Protein AF-A0A523L7U8-F1 (afdb_monomer_lite)

Structure (mmCIF, N/CA/C/O backbone):
data_AF-A0A523L7U8-F1
#
_entry.id   AF-A0A523L7U8-F1
#
loop_
_atom_site.group_PDB
_atom_site.id
_atom_site.type_symbol
_atom_site.label_atom_id
_atom_site.label_alt_id
_atom_site.label_comp_id
_atom_site.label_asym_id
_atom_site.label_entity_id
_atom_site.label_seq_id
_atom_site.pdbx_PDB_ins_code
_atom_site.Cartn_x
_atom_site.Cartn_y
_atom_site.Cartn_z
_atom_site.occupancy
_atom_site.B_iso_or_equiv
_atom_site.auth_seq_id
_atom_site.auth_comp_id
_atom_site.auth_asym_id
_atom_site.auth_atom_id
_atom_site.pdbx_PDB_model_num
ATOM 1 N N . ALA A 1 1 ? -8.502 12.205 -24.047 1.00 60.09 1 ALA A N 1
ATOM 2 C CA . ALA A 1 1 ? -8.102 13.246 -23.077 1.00 60.09 1 ALA A CA 1
ATOM 3 C C . ALA A 1 1 ? -7.345 12.674 -21.867 1.00 60.09 1 ALA A C 1
ATOM 5 O O . ALA A 1 1 ? -6.202 13.061 -21.670 1.00 60.09 1 ALA A O 1
ATOM 6 N N . ALA A 1 2 ? -7.900 11.708 -21.117 1.00 74.12 2 ALA A N 1
ATOM 7 C CA . ALA A 1 2 ? -7.335 11.239 -19.837 1.00 74.12 2 ALA A CA 1
ATOM 8 C C . ALA A 1 2 ? -5.854 10.788 -19.866 1.00 74.12 2 ALA A C 1
ATOM 10 O O . ALA A 1 2 ? -5.102 11.072 -18.940 1.00 74.12 2 ALA A O 1
ATOM 11 N N . CYS A 1 3 ? -5.390 10.135 -20.939 1.00 79.44 3 CYS A N 1
ATOM 12 C CA . CYS A 1 3 ? -4.009 9.634 -21.013 1.00 79.44 3 CYS A CA 1
ATOM 13 C C . CYS A 1 3 ? -2.924 10.723 -21.084 1.00 79.44 3 CYS A C 1
ATOM 15 O O . CYS A 1 3 ? -1.757 10.401 -20.895 1.00 79.44 3 CYS A O 1
ATOM 17 N N . PHE A 1 4 ? -3.291 11.975 -21.363 1.00 82.31 4 PHE A N 1
ATOM 18 C CA . PHE A 1 4 ? -2.389 13.131 -21.334 1.00 82.31 4 PHE A CA 1
ATOM 19 C C . PHE A 1 4 ? -2.926 14.219 -20.393 1.00 82.31 4 PHE A C 1
ATOM 21 O O . PHE A 1 4 ? -2.684 15.403 -20.605 1.00 82.31 4 PHE A O 1
ATOM 28 N N . SER A 1 5 ? -3.701 13.827 -19.378 1.00 81.81 5 SER A N 1
ATOM 29 C CA . SER A 1 5 ? -4.265 14.775 -18.420 1.00 81.81 5 SER A CA 1
ATOM 30 C C . SER A 1 5 ? -3.174 15.455 -17.590 1.00 81.81 5 SER A C 1
ATOM 32 O O . SER A 1 5 ? -2.262 14.807 -17.065 1.00 81.81 5 SER A O 1
ATOM 34 N N . TRP A 1 6 ? -3.325 16.769 -17.432 1.00 82.62 6 TRP A N 1
ATOM 35 C CA . TRP A 1 6 ? -2.504 17.618 -16.567 1.00 82.62 6 TRP A CA 1
ATOM 36 C C . TRP A 1 6 ? -3.185 17.978 -15.252 1.00 82.62 6 TRP A C 1
ATOM 38 O O . TRP A 1 6 ? -2.592 18.684 -14.442 1.00 82.62 6 TRP A O 1
ATOM 48 N N . GLN A 1 7 ? -4.415 17.514 -15.031 1.00 85.25 7 GLN A N 1
ATOM 49 C CA . GLN A 1 7 ? -5.174 17.855 -13.836 1.00 85.25 7 GLN A CA 1
ATOM 50 C C . GLN A 1 7 ? -4.442 17.346 -12.599 1.00 85.25 7 GLN A C 1
ATOM 52 O O . GLN A 1 7 ? -4.305 16.139 -12.409 1.00 85.25 7 GLN A O 1
ATOM 57 N N . LEU A 1 8 ? -3.934 18.249 -11.765 1.00 84.06 8 LEU A N 1
ATOM 58 C CA . LEU A 1 8 ? -3.006 17.883 -10.693 1.00 84.06 8 LEU A CA 1
ATOM 59 C C . LEU A 1 8 ? -3.657 16.951 -9.655 1.00 84.06 8 LEU A C 1
ATOM 61 O O . LEU A 1 8 ? -2.989 16.086 -9.095 1.00 84.06 8 LEU A O 1
ATOM 65 N N . TYR A 1 9 ? -4.961 17.107 -9.424 1.00 83.75 9 TYR A N 1
ATOM 66 C CA . TYR A 1 9 ? -5.739 16.322 -8.461 1.00 83.75 9 TYR A CA 1
ATOM 67 C C . TYR A 1 9 ? -6.014 14.879 -8.912 1.00 83.75 9 TYR A C 1
ATOM 69 O O . TYR A 1 9 ? -6.311 14.030 -8.076 1.00 83.75 9 TYR A O 1
ATOM 77 N N . GLU A 1 10 ? -5.862 14.554 -10.199 1.00 84.94 10 GLU A N 1
ATOM 78 C CA . GLU A 1 10 ? -5.942 13.165 -10.662 1.00 84.94 10 GLU A CA 1
ATOM 79 C C . GLU A 1 10 ? -4.646 12.399 -10.334 1.00 84.94 10 GLU A C 1
ATOM 81 O O . GLU A 1 10 ? -3.536 12.918 -10.476 1.00 84.94 10 GLU A O 1
ATOM 86 N N . ALA A 1 11 ? -4.731 11.122 -9.960 1.00 83.75 11 ALA A N 1
ATOM 87 C CA . ALA A 1 11 ? -3.524 10.339 -9.671 1.00 83.75 11 ALA A CA 1
ATOM 88 C C . ALA A 1 11 ? -2.744 9.917 -10.932 1.00 83.75 11 ALA A C 1
ATOM 90 O O . ALA A 1 11 ? -1.517 9.821 -10.891 1.00 83.75 11 ALA A O 1
ATOM 91 N N . MET A 1 12 ? -3.420 9.681 -12.061 1.00 86.31 12 MET A N 1
ATOM 92 C CA . MET A 1 12 ? -2.790 9.308 -13.334 1.00 86.31 12 MET A CA 1
ATOM 93 C C . MET A 1 12 ? -2.284 10.557 -14.072 1.00 86.31 12 MET A C 1
ATOM 95 O O . MET A 1 12 ? -3.044 11.498 -14.256 1.00 86.31 12 MET A O 1
ATOM 99 N N . CYS A 1 13 ? -1.054 10.636 -14.588 1.00 92.31 13 CYS A N 1
ATOM 100 C CA . CYS A 1 13 ? 0.158 9.854 -14.338 1.00 92.31 13 CYS A CA 1
ATOM 101 C C . CYS A 1 13 ? 1.222 10.822 -13.798 1.00 92.31 13 CYS A C 1
ATOM 103 O O . CYS A 1 13 ? 1.512 11.815 -14.468 1.00 92.31 13 CYS A O 1
ATOM 105 N N . PRO A 1 14 ? 1.790 10.587 -12.607 1.00 91.94 14 PRO A N 1
ATOM 106 C CA . PRO A 1 14 ? 2.481 11.650 -11.887 1.00 91.94 14 PRO A CA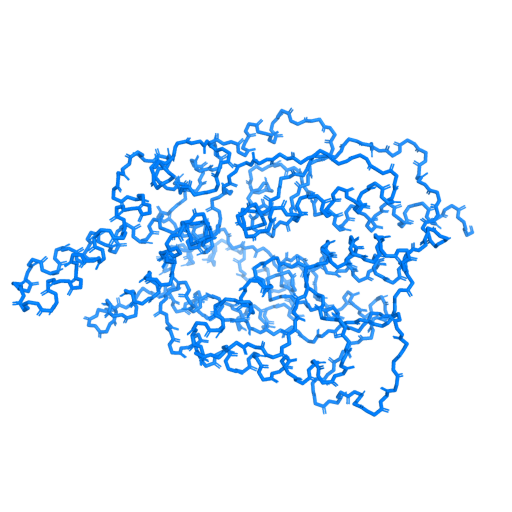 1
ATOM 107 C C . PRO A 1 14 ? 3.840 12.001 -12.510 1.00 91.94 14 PRO A C 1
ATOM 109 O O . PRO A 1 14 ? 4.163 13.179 -12.621 1.00 91.94 14 PRO A O 1
ATOM 112 N N . SER A 1 15 ? 4.587 11.020 -13.031 1.00 94.00 15 SER A N 1
ATOM 113 C CA . SER A 1 15 ? 5.862 11.282 -13.714 1.00 94.00 15 SER A CA 1
ATOM 114 C C . SER A 1 15 ? 5.698 12.096 -14.998 1.00 94.00 15 SER A C 1
ATOM 116 O O . SER A 1 15 ? 6.503 12.986 -15.264 1.00 94.00 15 SER A O 1
ATOM 118 N N . TYR A 1 16 ? 4.616 11.878 -15.752 1.00 94.50 16 TYR A N 1
ATOM 119 C CA . TYR A 1 16 ? 4.272 12.747 -16.879 1.00 94.50 16 TYR A CA 1
ATOM 120 C C . TYR A 1 16 ? 3.975 14.178 -16.421 1.00 94.50 16 TYR A C 1
ATOM 122 O O . TYR A 1 16 ? 4.482 15.122 -17.015 1.00 94.50 16 TYR A O 1
ATOM 130 N N . LYS A 1 17 ? 3.196 14.356 -15.344 1.00 93.06 17 LYS A N 1
ATOM 131 C CA . LYS A 1 17 ? 2.798 15.687 -14.849 1.00 93.06 17 LYS A CA 1
ATOM 132 C C . LYS A 1 17 ? 3.982 16.557 -14.450 1.00 93.06 17 LYS A C 1
ATOM 134 O O . LYS A 1 17 ? 3.930 17.753 -14.735 1.00 93.06 17 LYS A O 1
ATOM 139 N N . VAL A 1 18 ? 5.007 15.948 -13.854 1.00 94.50 18 VAL A N 1
ATOM 140 C CA . VAL A 1 18 ? 6.269 16.610 -13.500 1.00 94.50 18 VAL A CA 1
ATOM 141 C C . VAL A 1 18 ? 7.096 16.933 -14.744 1.00 94.50 18 VAL A C 1
ATOM 143 O O . VAL A 1 18 ? 7.450 18.082 -14.962 1.00 94.50 18 VAL A O 1
ATOM 146 N N . THR A 1 19 ? 7.380 15.936 -15.582 1.00 94.12 19 THR A N 1
ATOM 147 C CA . THR A 1 19 ? 8.390 16.067 -16.657 1.00 94.12 19 THR A CA 1
ATOM 148 C C . THR A 1 19 ? 7.876 16.697 -17.943 1.00 94.12 19 THR A C 1
ATOM 150 O O . THR A 1 19 ? 8.653 17.144 -18.777 1.00 94.12 19 THR A O 1
ATOM 153 N N . LYS A 1 20 ? 6.562 16.657 -18.150 1.00 92.94 20 LYS A N 1
ATOM 154 C CA . LYS A 1 20 ? 5.883 16.929 -19.417 1.00 92.94 20 LYS A CA 1
ATOM 155 C C . LYS A 1 20 ? 6.265 16.012 -20.593 1.00 92.94 20 LYS A C 1
ATOM 157 O O . LYS A 1 20 ? 5.750 16.189 -21.699 1.00 92.94 20 LYS A O 1
ATOM 162 N N . ASP A 1 21 ? 7.077 14.984 -20.355 1.00 94.62 21 ASP A N 1
ATOM 163 C CA . ASP A 1 21 ? 7.549 14.054 -21.378 1.00 94.62 21 ASP A CA 1
ATOM 164 C C . ASP A 1 21 ? 6.463 13.029 -21.740 1.00 94.62 21 ASP A C 1
ATOM 166 O O . ASP A 1 21 ? 6.081 12.166 -20.942 1.00 94.62 21 ASP A O 1
ATOM 170 N N . LYS A 1 22 ? 5.974 13.087 -22.984 1.00 94.00 22 LYS A N 1
ATOM 171 C CA . LYS A 1 22 ? 4.924 12.189 -23.488 1.00 94.00 22 LYS A CA 1
ATOM 172 C C . LYS A 1 22 ? 5.308 10.712 -23.390 1.00 94.00 22 LYS A C 1
ATOM 174 O O . LYS A 1 22 ? 4.396 9.894 -23.243 1.00 94.00 22 LYS A O 1
ATOM 179 N N . THR A 1 23 ? 6.593 10.358 -23.413 1.00 95.12 23 THR A N 1
ATOM 180 C CA . THR A 1 23 ? 7.051 8.969 -23.242 1.00 95.12 23 THR A CA 1
ATOM 181 C C . THR A 1 23 ? 6.750 8.431 -21.840 1.00 95.12 23 THR A C 1
ATOM 183 O O . THR A 1 23 ? 6.554 7.227 -21.678 1.00 95.12 23 THR A O 1
ATOM 186 N N . LEU A 1 24 ? 6.613 9.304 -20.834 1.00 95.06 24 LEU A N 1
ATOM 187 C CA . LEU A 1 24 ? 6.272 8.945 -19.451 1.00 95.06 24 LEU A CA 1
ATOM 188 C C . LEU A 1 24 ? 4.760 8.921 -19.183 1.00 95.06 24 LEU A C 1
ATOM 190 O O . LEU A 1 24 ? 4.321 8.543 -18.094 1.00 95.06 24 LEU A O 1
ATOM 194 N N . SER A 1 25 ? 3.945 9.296 -20.171 1.00 93.88 25 SER A N 1
ATOM 195 C CA . SER A 1 25 ? 2.488 9.192 -20.088 1.00 93.88 25 SER A CA 1
ATOM 196 C C . SER A 1 25 ? 2.008 7.737 -20.245 1.00 93.88 25 SER A C 1
ATOM 198 O O . SER A 1 25 ? 2.689 6.916 -20.866 1.00 93.88 25 SER A O 1
ATOM 200 N N . PRO A 1 26 ? 0.797 7.390 -19.766 1.00 91.38 26 PRO A N 1
ATOM 201 C CA . PRO A 1 26 ? 0.206 6.071 -19.984 1.00 91.38 26 PRO A CA 1
ATOM 202 C C . PRO A 1 26 ? 0.092 5.705 -21.467 1.00 91.38 26 PRO A C 1
ATOM 204 O O . PRO A 1 26 ? 0.395 4.576 -21.841 1.00 91.38 26 PRO A O 1
ATOM 207 N N . LYS A 1 27 ? -0.301 6.658 -22.328 1.00 92.69 27 LYS A N 1
ATOM 208 C CA . LYS A 1 27 ? -0.414 6.408 -23.774 1.00 92.69 27 LYS A CA 1
ATOM 209 C C . LYS A 1 27 ? 0.956 6.257 -24.434 1.00 92.69 27 LYS A C 1
ATOM 211 O O . LYS A 1 27 ? 1.089 5.400 -25.299 1.00 92.69 27 LYS A O 1
ATOM 216 N N . GLY A 1 28 ? 1.954 7.036 -24.016 1.00 94.81 28 GLY A N 1
ATOM 217 C CA . GLY A 1 28 ? 3.336 6.882 -24.480 1.00 94.81 28 GLY A CA 1
ATOM 218 C C . GLY A 1 28 ? 3.885 5.497 -24.154 1.00 94.81 28 GLY A C 1
ATOM 219 O O . GLY A 1 28 ? 4.328 4.789 -25.052 1.00 94.81 28 GLY A O 1
ATOM 220 N N . ARG A 1 29 ? 3.742 5.055 -22.898 1.00 96.12 29 ARG A N 1
ATOM 221 C CA . ARG A 1 29 ? 4.136 3.705 -22.461 1.00 96.12 29 ARG A CA 1
ATOM 222 C C . ARG A 1 29 ? 3.440 2.606 -23.254 1.00 96.12 29 ARG A C 1
ATOM 224 O O . ARG A 1 29 ? 4.108 1.716 -23.764 1.00 96.12 29 ARG A O 1
ATOM 231 N N . ALA A 1 30 ? 2.116 2.692 -23.397 1.00 95.31 30 ALA A N 1
ATOM 232 C CA . ALA A 1 30 ? 1.356 1.725 -24.187 1.00 95.31 30 ALA A CA 1
ATOM 233 C C . ALA A 1 30 ? 1.811 1.688 -25.654 1.00 95.31 30 ALA A C 1
ATOM 235 O O . ALA A 1 30 ? 1.887 0.615 -26.243 1.00 95.31 30 ALA A O 1
ATOM 236 N N . ALA A 1 31 ? 2.108 2.848 -26.250 1.00 95.62 31 ALA A N 1
ATOM 237 C CA . ALA A 1 31 ? 2.557 2.931 -27.634 1.00 95.62 31 ALA A CA 1
ATOM 238 C C . ALA A 1 31 ? 3.935 2.290 -27.833 1.00 95.62 31 ALA A C 1
ATOM 240 O O . ALA A 1 31 ? 4.074 1.484 -28.746 1.00 95.62 31 ALA A O 1
ATOM 241 N N . MET A 1 32 ? 4.906 2.586 -26.961 1.00 97.25 32 MET A N 1
ATOM 242 C CA . MET A 1 32 ? 6.244 1.989 -27.041 1.00 97.25 32 MET A CA 1
ATOM 243 C C . MET A 1 32 ? 6.197 0.472 -26.833 1.00 97.25 32 MET A C 1
ATOM 245 O O . MET A 1 32 ? 6.808 -0.268 -27.590 1.00 97.25 32 MET A O 1
ATOM 249 N N . LEU A 1 33 ? 5.416 -0.009 -25.859 1.00 97.06 33 LEU A N 1
ATOM 250 C CA . LEU A 1 33 ? 5.264 -1.447 -25.612 1.00 97.06 33 LEU A CA 1
ATOM 251 C C . LEU A 1 33 ? 4.587 -2.173 -26.779 1.00 97.06 33 LEU A C 1
ATOM 253 O O . LEU A 1 33 ? 4.996 -3.274 -27.130 1.00 97.06 33 LEU A O 1
ATOM 257 N N . ARG A 1 34 ? 3.574 -1.560 -27.403 1.00 96.00 34 ARG A N 1
ATOM 258 C CA . ARG A 1 34 ? 2.944 -2.115 -28.609 1.00 96.00 34 ARG A CA 1
ATOM 259 C C . ARG A 1 34 ? 3.934 -2.186 -29.769 1.00 96.00 34 ARG A C 1
ATOM 261 O O . ARG A 1 34 ? 3.957 -3.190 -30.469 1.00 96.00 34 ARG A O 1
ATOM 268 N N . GLU A 1 35 ? 4.723 -1.133 -29.967 1.00 96.62 35 GLU A N 1
ATOM 269 C CA . GLU A 1 35 ? 5.734 -1.109 -31.023 1.00 96.62 35 GLU A CA 1
ATOM 270 C C . GLU A 1 35 ? 6.812 -2.165 -30.792 1.00 96.62 35 GLU A C 1
ATOM 272 O O . GLU A 1 35 ? 7.170 -2.893 -31.709 1.00 96.62 35 GLU A O 1
ATOM 277 N N . TRP A 1 36 ? 7.246 -2.334 -29.547 1.00 96.69 36 TRP A N 1
ATOM 278 C CA . TRP A 1 36 ? 8.183 -3.384 -29.171 1.00 96.69 36 TRP A CA 1
ATOM 279 C C . TRP A 1 36 ? 7.644 -4.781 -29.482 1.00 96.69 36 TRP A C 1
ATOM 281 O O . TRP A 1 36 ? 8.331 -5.562 -30.132 1.00 96.69 36 TRP A O 1
ATOM 291 N N . VAL A 1 37 ? 6.386 -5.076 -29.136 1.00 95.62 37 VAL A N 1
ATOM 292 C CA . VAL A 1 37 ? 5.752 -6.357 -29.501 1.00 95.62 37 VAL A CA 1
ATOM 293 C C . VAL A 1 37 ? 5.677 -6.535 -31.024 1.00 95.62 37 VAL A C 1
ATOM 295 O O . VAL A 1 37 ? 5.950 -7.628 -31.515 1.00 95.62 37 VAL A O 1
ATOM 298 N N . ARG A 1 38 ? 5.367 -5.475 -31.785 1.00 96.38 38 ARG A N 1
ATOM 299 C CA . ARG A 1 38 ? 5.348 -5.508 -33.259 1.00 96.38 38 ARG A CA 1
ATOM 300 C C . ARG A 1 38 ? 6.734 -5.799 -33.848 1.00 96.38 38 ARG A C 1
ATOM 302 O O . ARG A 1 38 ? 6.849 -6.567 -34.801 1.00 96.38 38 ARG A O 1
ATOM 309 N N . MET A 1 39 ? 7.784 -5.185 -33.308 1.00 95.44 39 MET A N 1
ATOM 310 C CA . MET A 1 39 ? 9.163 -5.412 -33.751 1.00 95.44 39 MET A CA 1
ATOM 311 C C . MET A 1 39 ? 9.619 -6.839 -33.442 1.00 95.44 39 MET A C 1
ATOM 313 O O . MET A 1 39 ? 10.193 -7.485 -34.312 1.00 95.44 39 MET A O 1
ATOM 317 N N . LEU A 1 40 ? 9.279 -7.358 -32.256 1.00 92.81 40 LEU A N 1
ATOM 318 C CA . LEU A 1 40 ? 9.528 -8.757 -31.902 1.00 92.81 40 LEU A CA 1
ATOM 319 C C . LEU A 1 40 ? 8.797 -9.729 -32.840 1.00 92.81 40 LEU A C 1
ATOM 321 O O . LEU A 1 40 ? 9.370 -10.740 -33.225 1.00 92.81 40 LEU A O 1
ATOM 325 N N . SER A 1 41 ? 7.554 -9.430 -33.240 1.00 92.88 41 SER A N 1
ATOM 326 C CA . SER A 1 41 ? 6.782 -10.312 -34.130 1.00 92.88 41 SER A CA 1
ATOM 327 C C . SER A 1 41 ? 7.197 -10.241 -35.600 1.00 92.88 41 SER A C 1
ATOM 329 O O . SER A 1 41 ? 6.788 -11.091 -36.380 1.00 92.88 41 SER A O 1
ATOM 331 N N . THR A 1 42 ? 7.923 -9.196 -36.002 1.00 93.06 42 THR A N 1
ATOM 332 C CA . THR A 1 42 ? 8.379 -8.996 -37.390 1.00 93.06 42 THR A CA 1
ATOM 333 C C . THR A 1 42 ? 9.867 -9.286 -37.570 1.00 93.06 42 THR A C 1
ATOM 335 O O . THR A 1 42 ? 10.400 -8.977 -38.630 1.00 93.06 42 THR A O 1
ATOM 338 N N . GLU A 1 43 ? 10.525 -9.849 -36.547 1.00 85.50 43 GLU A N 1
ATOM 339 C CA . GLU A 1 43 ? 11.970 -10.131 -36.536 1.00 85.50 43 GLU A CA 1
ATOM 340 C C . GLU A 1 43 ? 12.797 -8.915 -36.987 1.00 85.50 43 GLU A C 1
ATOM 342 O O . GLU A 1 43 ? 13.738 -9.016 -37.773 1.00 85.50 43 GLU A O 1
ATOM 347 N N . ALA A 1 44 ? 12.404 -7.730 -36.504 1.00 87.00 44 ALA A N 1
ATOM 348 C CA . ALA A 1 44 ? 13.093 -6.487 -36.821 1.00 87.00 44 ALA A CA 1
ATOM 349 C C . ALA A 1 44 ? 14.561 -6.524 -36.359 1.00 87.00 44 ALA A C 1
ATOM 351 O O . ALA A 1 44 ? 14.950 -7.332 -35.514 1.00 87.00 44 ALA A O 1
ATOM 352 N N . ASP A 1 45 ? 15.368 -5.599 -36.882 1.00 92.75 45 ASP A N 1
ATOM 353 C CA . ASP A 1 45 ? 16.785 -5.495 -36.539 1.00 92.75 45 ASP A CA 1
ATOM 354 C C . ASP A 1 45 ? 17.034 -5.498 -35.014 1.00 92.75 45 ASP A C 1
ATOM 356 O O . ASP A 1 45 ? 16.436 -4.727 -34.252 1.00 92.75 45 ASP A O 1
ATOM 360 N N . SER A 1 46 ? 17.952 -6.365 -34.571 1.00 90.81 46 SER A N 1
ATOM 361 C CA . SER A 1 46 ? 18.246 -6.583 -33.148 1.00 90.81 46 SER A CA 1
ATOM 362 C C . SER A 1 46 ? 18.751 -5.317 -32.450 1.00 90.81 46 SER A C 1
ATOM 364 O O . SER A 1 46 ? 18.436 -5.096 -31.278 1.00 90.81 46 SER A O 1
ATOM 366 N N . ALA A 1 47 ? 19.518 -4.466 -33.143 1.00 93.19 47 ALA A N 1
ATOM 367 C CA . ALA A 1 47 ? 20.022 -3.226 -32.560 1.00 93.19 47 ALA A CA 1
ATOM 368 C C . ALA A 1 47 ? 18.892 -2.201 -32.374 1.00 93.19 47 ALA A C 1
ATOM 370 O O . ALA A 1 47 ? 18.818 -1.544 -31.329 1.00 93.19 47 ALA A O 1
ATOM 371 N N . ALA A 1 48 ? 17.961 -2.120 -33.328 1.00 94.44 48 ALA A N 1
ATOM 372 C CA . ALA A 1 48 ? 16.759 -1.302 -33.202 1.00 94.44 48 ALA A CA 1
ATOM 373 C C . ALA A 1 48 ? 15.870 -1.754 -32.026 1.00 94.44 48 ALA A C 1
ATOM 375 O O . ALA A 1 48 ? 15.415 -0.912 -31.245 1.00 94.44 48 ALA A O 1
ATOM 376 N N . ILE A 1 49 ? 15.678 -3.068 -31.839 1.00 94.62 49 ILE A N 1
ATOM 377 C CA . ILE A 1 49 ? 14.944 -3.620 -30.684 1.00 94.62 49 ILE A CA 1
ATOM 378 C C . ILE A 1 49 ? 15.647 -3.242 -29.376 1.00 94.62 49 ILE A C 1
ATOM 380 O O . ILE A 1 49 ? 15.009 -2.713 -28.465 1.00 94.62 49 ILE A O 1
ATOM 384 N N . ALA A 1 50 ? 16.962 -3.456 -29.284 1.00 94.00 50 ALA A N 1
ATOM 385 C CA . ALA A 1 50 ? 17.729 -3.165 -28.075 1.00 94.00 50 ALA A CA 1
ATOM 386 C C . ALA A 1 50 ? 17.687 -1.675 -27.685 1.00 94.00 50 ALA A C 1
ATOM 388 O O . ALA A 1 50 ? 17.622 -1.355 -26.492 1.00 94.00 50 ALA A O 1
ATOM 389 N N . SER A 1 51 ? 17.689 -0.779 -28.679 1.00 95.75 51 SER A N 1
ATOM 390 C CA . SER A 1 51 ? 17.519 0.665 -28.491 1.00 95.75 51 SER A CA 1
ATOM 391 C C . SER A 1 51 ? 16.141 0.997 -27.907 1.00 95.75 51 SER A C 1
ATOM 393 O O . SER A 1 51 ? 16.048 1.627 -26.850 1.00 95.75 51 SER A O 1
ATOM 395 N N . LEU A 1 52 ? 15.064 0.483 -28.516 1.00 96.56 52 LEU A N 1
ATOM 396 C CA . LEU A 1 52 ? 13.698 0.689 -28.026 1.00 96.56 52 LEU A CA 1
ATOM 397 C C . LEU A 1 52 ? 13.496 0.109 -26.616 1.00 96.56 52 LEU A C 1
ATOM 399 O O . LEU A 1 52 ? 12.867 0.742 -25.767 1.00 96.56 52 LEU A O 1
ATOM 403 N N . GLU A 1 53 ? 14.063 -1.061 -26.320 1.00 97.06 53 GLU A N 1
ATOM 404 C CA . GLU A 1 53 ? 14.026 -1.649 -24.978 1.00 97.06 53 GLU A CA 1
ATOM 405 C C . GLU A 1 53 ? 14.665 -0.744 -23.923 1.00 97.06 53 GLU A C 1
ATOM 407 O O . GLU A 1 53 ? 14.150 -0.652 -22.807 1.00 97.06 53 GLU A O 1
ATOM 412 N N . ALA A 1 54 ? 15.761 -0.054 -24.249 1.00 96.00 54 ALA A N 1
ATOM 413 C CA . ALA A 1 54 ? 16.390 0.890 -23.329 1.00 96.00 54 ALA A CA 1
ATOM 414 C C . ALA A 1 54 ? 15.479 2.099 -23.045 1.00 96.00 54 ALA A C 1
ATOM 416 O O . ALA A 1 54 ? 15.381 2.552 -21.899 1.00 96.00 54 ALA A O 1
ATOM 417 N N . GLU A 1 55 ? 14.757 2.594 -24.054 1.00 97.25 55 GLU A N 1
ATOM 418 C CA . GLU A 1 55 ? 13.772 3.668 -23.883 1.00 97.25 55 GLU A CA 1
ATOM 419 C C . GLU A 1 55 ? 12.558 3.229 -23.062 1.00 97.25 55 GLU A C 1
ATOM 421 O O . GLU A 1 55 ? 12.140 3.935 -22.136 1.00 97.25 55 GLU A O 1
ATOM 426 N N . ILE A 1 56 ? 12.025 2.037 -23.346 1.00 97.94 56 ILE A N 1
ATOM 427 C CA . ILE A 1 56 ? 10.927 1.442 -22.582 1.00 97.94 56 ILE A CA 1
ATOM 428 C C . ILE A 1 56 ? 11.355 1.248 -21.132 1.00 97.94 56 ILE A C 1
ATOM 430 O O . ILE A 1 56 ? 10.631 1.664 -20.226 1.00 97.94 56 ILE A O 1
ATOM 434 N N . PHE A 1 57 ? 12.541 0.682 -20.896 1.00 96.50 57 PHE A N 1
ATOM 435 C CA . PHE A 1 57 ? 13.077 0.489 -19.555 1.00 96.50 57 PHE A CA 1
ATOM 436 C C . PHE A 1 57 ? 13.162 1.818 -18.800 1.00 96.50 57 PHE A C 1
ATOM 438 O O . PHE A 1 57 ? 12.649 1.917 -17.686 1.00 96.50 57 PHE A O 1
ATOM 445 N N . ARG A 1 58 ? 13.715 2.872 -19.416 1.00 95.56 58 ARG A N 1
ATOM 446 C CA . ARG A 1 58 ? 13.777 4.227 -18.838 1.00 95.56 58 ARG A CA 1
ATOM 447 C C . ARG A 1 58 ? 12.385 4.769 -18.494 1.00 95.56 58 ARG A C 1
ATOM 449 O O . ARG A 1 58 ? 12.169 5.230 -17.371 1.00 95.56 58 ARG A O 1
ATOM 456 N N . SER A 1 59 ? 11.419 4.667 -19.408 1.00 96.75 59 SER A N 1
ATOM 457 C CA . SER A 1 59 ? 10.055 5.156 -19.164 1.00 96.75 59 SER A CA 1
ATOM 458 C C . SER A 1 59 ? 9.318 4.373 -18.073 1.00 96.75 59 SER A C 1
ATOM 460 O O . SER A 1 59 ? 8.602 4.956 -17.246 1.00 96.75 59 SER A O 1
ATOM 462 N N . LEU A 1 60 ? 9.485 3.050 -18.045 1.00 95.75 60 LEU A N 1
ATOM 463 C CA . LEU A 1 60 ? 8.873 2.174 -17.053 1.00 95.75 60 LEU A CA 1
ATOM 464 C C . LEU A 1 60 ? 9.565 2.257 -15.690 1.00 95.75 60 LEU A C 1
ATOM 466 O O . LEU A 1 60 ? 8.899 2.073 -14.669 1.00 95.75 60 LEU A O 1
ATOM 470 N N . ASN A 1 61 ? 10.852 2.598 -15.631 1.00 93.31 61 ASN A N 1
ATOM 471 C CA . ASN A 1 61 ? 11.526 2.913 -14.373 1.00 93.31 61 ASN A CA 1
ATOM 472 C C . ASN A 1 61 ? 10.884 4.146 -13.710 1.00 93.31 61 ASN A C 1
ATOM 474 O O . ASN A 1 61 ? 10.646 4.135 -12.510 1.00 93.31 61 ASN A O 1
ATOM 478 N N . ALA A 1 62 ? 10.440 5.129 -14.506 1.00 94.44 62 ALA A N 1
ATOM 479 C CA . ALA A 1 62 ? 9.647 6.279 -14.051 1.00 94.44 62 ALA A CA 1
ATOM 480 C C . ALA A 1 62 ? 8.159 5.957 -13.737 1.00 94.44 62 ALA A C 1
ATOM 482 O O . ALA A 1 62 ? 7.346 6.858 -13.493 1.00 94.44 62 ALA A O 1
ATOM 483 N N . CYS A 1 63 ? 7.740 4.688 -13.809 1.00 94.25 63 CYS A N 1
ATOM 484 C CA . CYS A 1 63 ? 6.375 4.251 -13.503 1.00 94.25 63 CYS A CA 1
ATOM 485 C C . CYS A 1 63 ? 6.264 3.782 -12.047 1.00 94.25 63 CYS A C 1
ATOM 487 O O . CYS A 1 63 ? 6.829 2.752 -11.681 1.00 94.25 63 CYS A O 1
ATOM 489 N N . LEU A 1 64 ? 5.439 4.473 -11.257 1.00 92.94 64 LEU A N 1
ATOM 490 C CA . LEU A 1 64 ? 5.191 4.179 -9.837 1.00 92.94 64 LEU A CA 1
ATOM 491 C C . LEU A 1 64 ? 4.336 2.919 -9.589 1.00 92.94 64 LEU A C 1
ATOM 493 O O . LEU A 1 64 ? 4.024 2.591 -8.448 1.00 92.94 64 LEU A O 1
ATOM 497 N N . SER A 1 65 ? 3.883 2.234 -10.643 1.00 91.56 65 SER A N 1
ATOM 498 C CA . SER A 1 65 ? 3.061 1.018 -10.539 1.00 91.56 65 SER A CA 1
ATOM 499 C C . SER A 1 65 ? 1.762 1.179 -9.719 1.00 91.56 65 SER A C 1
ATOM 501 O O . SER A 1 65 ? 1.266 0.220 -9.137 1.00 91.56 65 SER A O 1
ATOM 503 N N . CYS A 1 66 ? 1.170 2.381 -9.694 1.00 87.62 66 CYS A N 1
ATOM 504 C CA . CYS A 1 66 ? -0.008 2.699 -8.869 1.00 87.62 66 CYS A CA 1
ATOM 505 C C . CYS A 1 66 ? -1.362 2.220 -9.436 1.00 87.62 66 CYS A C 1
ATOM 507 O O . CYS A 1 66 ? -2.395 2.480 -8.830 1.00 87.62 66 CYS A O 1
ATOM 509 N N . LYS A 1 67 ? -1.384 1.602 -10.627 1.00 88.44 67 LYS A N 1
ATOM 510 C CA . LYS A 1 67 ? -2.580 1.158 -11.383 1.00 88.44 67 LYS A CA 1
ATOM 511 C C . LYS A 1 67 ? -3.671 2.212 -11.642 1.00 88.44 67 LYS A C 1
ATOM 513 O O . LYS A 1 67 ? -4.664 1.890 -12.279 1.00 88.44 67 LYS A O 1
ATOM 518 N N . SER A 1 68 ? -3.471 3.488 -11.298 1.00 87.88 68 SER A N 1
ATOM 519 C CA . SER A 1 68 ? -4.432 4.567 -11.599 1.00 87.88 68 SER A CA 1
ATOM 520 C C . SER A 1 68 ? -4.847 4.585 -13.081 1.00 87.88 68 SER A C 1
ATOM 522 O O . SER A 1 68 ? -6.031 4.658 -13.399 1.00 87.88 68 SER A O 1
ATOM 524 N N . CYS A 1 69 ? -3.890 4.373 -13.993 1.00 89.19 69 CYS A N 1
ATOM 525 C CA . CYS A 1 69 ? -4.182 4.265 -15.422 1.00 89.19 69 CYS A CA 1
ATOM 526 C C . CYS A 1 69 ? -5.051 3.071 -15.823 1.00 89.19 69 CYS A C 1
ATOM 528 O O . CYS A 1 69 ? -5.893 3.233 -16.701 1.00 89.19 69 CYS A O 1
ATOM 530 N N . THR A 1 70 ? -4.925 1.926 -15.152 1.00 88.94 70 THR A N 1
ATOM 531 C CA . THR A 1 70 ? -5.773 0.755 -15.390 1.00 88.94 70 THR A CA 1
ATOM 532 C C . THR A 1 70 ? -7.236 1.083 -15.109 1.00 88.94 70 THR A C 1
ATOM 534 O O . THR A 1 70 ? -8.121 0.753 -15.895 1.00 88.94 70 THR A O 1
ATOM 537 N N . TYR A 1 71 ? -7.513 1.749 -13.986 1.00 84.31 71 TYR A N 1
ATOM 538 C CA . TYR A 1 71 ? -8.887 2.011 -13.564 1.00 84.31 71 TYR A CA 1
ATOM 539 C C . TYR A 1 71 ? -9.528 3.165 -14.332 1.00 84.31 71 TYR A C 1
ATOM 541 O O . TYR A 1 71 ? -10.689 3.046 -14.730 1.00 84.31 71 TYR A O 1
ATOM 549 N N . SER A 1 72 ? -8.763 4.222 -14.616 1.00 83.56 72 SER A N 1
ATOM 550 C CA . SER A 1 72 ? -9.228 5.378 -15.389 1.00 83.56 72 SER A CA 1
ATOM 551 C C . SER A 1 72 ? -9.323 5.117 -16.898 1.00 83.56 72 SER A C 1
ATOM 553 O O . SER A 1 72 ? -9.994 5.871 -17.600 1.00 83.56 72 SER A O 1
ATOM 555 N N . CYS A 1 73 ? -8.662 4.083 -17.432 1.00 85.88 73 CYS A N 1
ATOM 556 C CA . CYS A 1 73 ? -8.734 3.753 -18.855 1.00 85.88 73 CYS A CA 1
ATOM 557 C C . CYS A 1 73 ? -10.055 3.030 -19.188 1.00 85.88 73 CYS A C 1
ATOM 559 O O . CYS A 1 73 ? 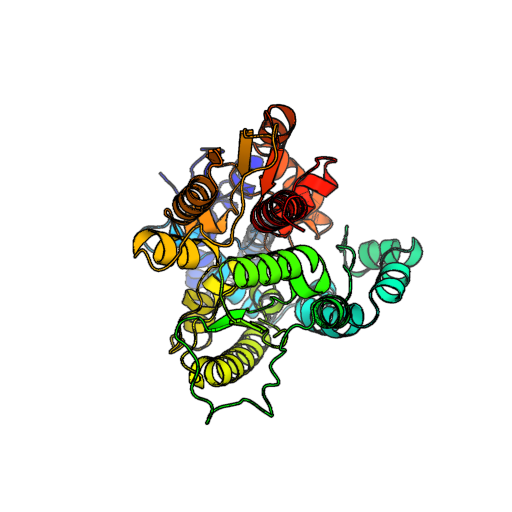-10.346 2.001 -18.574 1.00 85.88 73 CYS A O 1
ATOM 561 N N . PRO A 1 74 ? -10.833 3.487 -20.190 1.00 84.00 74 PRO A N 1
ATOM 562 C CA . PRO A 1 74 ? -12.031 2.769 -20.635 1.00 84.00 74 PRO A CA 1
ATOM 563 C C . PRO A 1 74 ? -11.692 1.403 -21.248 1.00 84.00 74 PRO A C 1
ATOM 565 O O . PRO A 1 74 ? -12.438 0.451 -21.063 1.00 84.00 74 PRO A O 1
ATOM 568 N N . LEU A 1 75 ? -10.524 1.287 -21.891 1.00 86.44 75 LEU A N 1
ATOM 569 C CA . LEU A 1 75 ? -10.004 0.038 -22.462 1.00 86.44 75 LEU A CA 1
ATOM 570 C C . LEU A 1 75 ? -9.227 -0.818 -21.447 1.00 86.44 75 LEU A C 1
ATOM 572 O O . LEU A 1 75 ? -8.659 -1.836 -21.822 1.00 86.44 75 LEU A O 1
ATOM 576 N N . LYS A 1 76 ? -9.146 -0.386 -20.178 1.00 85.00 76 LYS A N 1
ATOM 577 C CA . LYS A 1 76 ? -8.469 -1.099 -19.079 1.00 85.00 76 LYS A CA 1
ATOM 578 C C . LYS A 1 76 ? -7.022 -1.521 -19.379 1.00 85.00 76 LYS A C 1
ATOM 580 O O . LYS A 1 76 ? -6.561 -2.543 -18.885 1.00 85.00 76 LYS A O 1
ATOM 585 N N . VAL A 1 77 ? -6.281 -0.701 -20.132 1.00 90.00 77 VAL A N 1
ATOM 586 C CA . VAL A 1 77 ? -4.846 -0.926 -20.369 1.00 90.00 77 VAL A CA 1
ATOM 587 C C . VAL A 1 77 ? -4.086 -0.848 -19.044 1.00 90.00 77 VAL A C 1
ATOM 589 O O . VAL A 1 77 ? -4.015 0.217 -18.425 1.00 90.00 77 VAL A O 1
ATOM 592 N N . ASP A 1 78 ? -3.492 -1.965 -18.629 1.00 93.00 78 ASP A N 1
ATOM 593 C CA . ASP A 1 78 ? -2.766 -2.080 -17.365 1.00 93.00 78 ASP A CA 1
ATOM 594 C C . ASP A 1 78 ? -1.257 -1.880 -17.563 1.00 93.00 78 ASP A C 1
ATOM 596 O O . ASP A 1 78 ? -0.494 -2.817 -17.785 1.00 93.00 78 ASP A O 1
ATOM 600 N N . ILE A 1 79 ? -0.808 -0.623 -17.498 1.00 94.75 79 ILE A N 1
ATOM 601 C CA . ILE A 1 79 ? 0.621 -0.300 -17.631 1.00 94.75 79 ILE A CA 1
ATOM 602 C C . ILE A 1 79 ? 1.479 -0.978 -16.548 1.00 94.75 79 ILE A C 1
ATOM 604 O O . ILE A 1 79 ? 2.563 -1.444 -16.890 1.00 94.75 79 ILE A O 1
ATOM 608 N N . PRO A 1 80 ? 1.081 -1.040 -15.261 1.00 93.69 80 PRO A N 1
ATOM 609 C CA . PRO A 1 80 ? 1.861 -1.763 -14.252 1.00 93.69 80 PRO A CA 1
ATOM 610 C C . PRO A 1 80 ? 2.041 -3.258 -14.538 1.00 93.69 80 PRO A C 1
ATOM 612 O O . PRO A 1 80 ? 3.138 -3.779 -14.341 1.00 93.69 80 PRO A O 1
ATOM 615 N N . GLU A 1 81 ? 1.013 -3.939 -15.037 1.00 94.38 81 GLU A N 1
ATOM 616 C CA . GLU A 1 81 ? 1.107 -5.347 -15.429 1.00 94.38 81 GLU A CA 1
ATOM 617 C C . GLU A 1 81 ? 1.995 -5.524 -16.664 1.00 94.38 81 GLU A C 1
ATOM 619 O O . GLU A 1 81 ? 2.886 -6.379 -16.677 1.00 94.38 81 GLU A O 1
ATOM 624 N N . LEU A 1 82 ? 1.842 -4.654 -17.667 1.00 95.81 82 LEU A N 1
ATOM 625 C CA . LEU A 1 82 ? 2.736 -4.638 -18.824 1.00 95.81 82 LEU A CA 1
ATOM 626 C C . LEU A 1 82 ? 4.184 -4.330 -18.422 1.00 95.81 82 LEU A C 1
ATOM 628 O O . LEU A 1 82 ? 5.101 -4.930 -18.972 1.00 95.81 82 LEU A O 1
ATOM 632 N N . LYS A 1 83 ? 4.409 -3.460 -17.427 1.00 96.38 83 LYS A N 1
ATOM 633 C CA . LYS A 1 83 ? 5.739 -3.213 -16.851 1.00 96.38 83 LYS A CA 1
ATOM 634 C C . LYS A 1 83 ? 6.316 -4.479 -16.240 1.00 96.38 83 LYS A C 1
ATOM 636 O O . LYS A 1 83 ? 7.468 -4.802 -16.508 1.00 96.38 83 LYS A O 1
ATOM 641 N N . SER A 1 84 ? 5.534 -5.181 -15.423 1.00 96.06 84 SER A N 1
ATOM 642 C CA . SER A 1 84 ? 5.968 -6.431 -14.798 1.00 96.06 84 SER A CA 1
ATOM 643 C C . SER A 1 84 ? 6.370 -7.468 -15.853 1.00 96.06 84 SER A C 1
ATOM 645 O O . SER A 1 84 ? 7.430 -8.083 -15.741 1.00 96.06 84 SER A O 1
ATOM 647 N N . SER A 1 85 ? 5.559 -7.617 -16.905 1.00 96.19 85 SER A N 1
ATOM 648 C CA . SER A 1 85 ? 5.813 -8.536 -18.023 1.00 96.19 85 SER A CA 1
ATOM 649 C C . SER A 1 85 ? 7.022 -8.129 -18.867 1.00 96.19 85 SER A C 1
ATOM 651 O O . SER A 1 85 ? 7.876 -8.968 -19.142 1.00 96.19 85 SER A O 1
ATOM 653 N N . PHE A 1 86 ? 7.155 -6.842 -19.201 1.00 97.31 86 PHE A N 1
ATOM 654 C CA . PHE A 1 86 ? 8.334 -6.311 -19.884 1.00 97.31 86 PHE A CA 1
ATOM 655 C C . PHE A 1 86 ? 9.605 -6.574 -19.076 1.00 97.31 86 PHE A C 1
ATOM 657 O O . PHE A 1 86 ? 10.561 -7.110 -19.616 1.00 97.31 86 PHE A O 1
ATOM 664 N N . LEU A 1 87 ? 9.620 -6.264 -17.774 1.00 96.81 87 LEU A N 1
ATOM 665 C CA . LEU A 1 87 ? 10.788 -6.499 -16.919 1.00 96.81 87 LEU A CA 1
ATOM 666 C C . LEU A 1 87 ? 11.134 -7.988 -16.806 1.00 96.81 87 LEU A C 1
ATOM 668 O O . LEU A 1 87 ? 12.311 -8.336 -16.745 1.00 96.81 87 LEU A O 1
ATOM 672 N N . ALA A 1 88 ? 10.131 -8.870 -16.779 1.00 96.44 88 ALA A N 1
ATOM 673 C CA . ALA A 1 88 ? 10.365 -10.308 -16.790 1.00 96.44 88 ALA A CA 1
ATOM 674 C C . ALA A 1 88 ? 11.094 -10.752 -18.064 1.00 96.44 88 ALA A C 1
ATOM 676 O O . ALA A 1 88 ? 12.060 -11.496 -17.947 1.00 96.44 88 ALA A O 1
ATOM 677 N N . HIS A 1 89 ? 10.684 -10.251 -19.234 1.00 95.31 89 HIS A N 1
ATOM 678 C CA . HIS A 1 89 ? 11.343 -10.525 -20.514 1.00 95.31 89 HIS A CA 1
ATOM 679 C C . HIS A 1 89 ? 12.726 -9.861 -20.612 1.00 95.31 89 HIS A C 1
ATOM 681 O O . HIS A 1 89 ? 13.724 -10.522 -20.876 1.00 95.31 89 HIS A O 1
ATOM 687 N N . TYR A 1 90 ? 12.806 -8.562 -20.323 1.00 95.88 90 TYR A N 1
ATOM 688 C CA . TYR A 1 90 ? 14.016 -7.743 -20.414 1.00 95.88 90 TYR A CA 1
ATOM 689 C C . TYR A 1 90 ? 15.194 -8.335 -19.626 1.00 95.88 90 TYR A C 1
ATOM 691 O O . TYR A 1 90 ? 16.341 -8.271 -20.062 1.00 95.88 90 TYR A O 1
ATOM 699 N N . TYR A 1 91 ? 14.917 -8.944 -18.471 1.00 96.12 91 TYR A N 1
ATOM 700 C CA . TYR A 1 91 ? 15.927 -9.573 -17.622 1.00 96.12 91 TYR A CA 1
ATOM 701 C C . TYR A 1 91 ? 16.168 -11.067 -17.895 1.00 96.12 91 TYR A C 1
ATOM 703 O O . TYR A 1 91 ? 16.914 -11.689 -17.142 1.00 96.12 91 TYR A O 1
ATOM 711 N N . GLN A 1 92 ? 15.592 -11.658 -18.948 1.00 93.31 92 GLN A N 1
ATOM 712 C CA . GLN A 1 92 ? 15.977 -13.013 -19.381 1.00 93.31 92 GLN A CA 1
ATOM 713 C C . GLN A 1 92 ? 17.418 -13.031 -19.898 1.00 93.31 92 GLN A C 1
ATOM 715 O O . GLN A 1 92 ? 18.185 -13.926 -19.559 1.00 93.31 92 GLN A O 1
ATOM 720 N N . ASN A 1 93 ? 17.802 -11.988 -20.638 1.00 90.56 93 ASN A N 1
ATOM 721 C CA . ASN A 1 93 ? 19.115 -11.875 -21.279 1.00 90.56 93 ASN A CA 1
ATOM 722 C C . ASN A 1 93 ? 19.997 -10.779 -20.656 1.00 90.56 93 ASN A C 1
ATOM 724 O O . ASN A 1 93 ? 21.080 -10.483 -21.156 1.00 90.56 93 ASN A O 1
ATOM 728 N N . ARG A 1 94 ? 19.543 -10.139 -19.568 1.00 94.56 94 ARG A N 1
ATOM 729 C CA . ARG A 1 94 ? 20.244 -9.029 -18.902 1.00 94.56 94 ARG A CA 1
ATOM 730 C C . ARG A 1 94 ? 20.352 -9.281 -17.403 1.00 94.56 94 ARG A C 1
ATOM 732 O O . ARG A 1 94 ? 19.437 -9.811 -16.777 1.00 94.56 94 ARG A O 1
ATOM 739 N N . LYS A 1 95 ? 21.455 -8.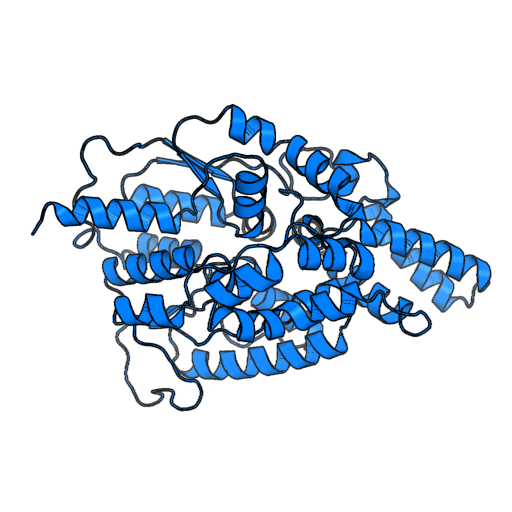843 -16.792 1.00 94.31 95 LYS A N 1
ATOM 740 C CA . LYS A 1 95 ? 21.644 -8.949 -15.337 1.00 94.31 95 LYS A CA 1
ATOM 741 C C . LYS A 1 95 ? 20.704 -7.990 -14.598 1.00 94.31 95 LYS A C 1
ATOM 743 O O . LYS A 1 95 ? 20.632 -6.808 -14.927 1.00 94.31 95 LYS A O 1
ATOM 748 N N . ARG A 1 96 ? 20.016 -8.499 -13.570 1.00 94.12 96 ARG A N 1
ATOM 749 C CA . ARG A 1 96 ? 19.180 -7.698 -12.657 1.00 94.12 96 ARG A CA 1
ATOM 750 C C . ARG A 1 96 ? 20.022 -6.847 -11.716 1.00 94.12 96 ARG A C 1
ATOM 752 O O . ARG A 1 96 ? 21.117 -7.247 -11.320 1.00 94.12 96 ARG A O 1
ATOM 759 N N . LYS A 1 97 ? 19.475 -5.701 -11.301 1.00 91.69 97 LYS A N 1
ATOM 760 C CA . LYS A 1 97 ? 20.068 -4.883 -10.235 1.00 91.69 97 LYS A CA 1
ATOM 761 C C . LYS A 1 97 ? 19.987 -5.640 -8.906 1.00 91.69 97 LYS A C 1
ATOM 763 O O . LYS A 1 97 ? 18.984 -6.293 -8.624 1.00 91.69 97 LYS A O 1
ATOM 768 N N . LEU A 1 98 ? 20.994 -5.491 -8.041 1.00 93.38 98 LEU A N 1
ATOM 769 C CA . LEU A 1 98 ? 20.973 -6.073 -6.687 1.00 93.38 98 LEU A CA 1
ATOM 770 C C . LEU A 1 98 ? 19.758 -5.601 -5.873 1.00 93.38 98 LEU A C 1
ATOM 772 O O . LEU A 1 98 ? 19.184 -6.373 -5.104 1.00 93.38 98 LEU A O 1
ATOM 776 N N . ARG A 1 99 ? 19.321 -4.353 -6.095 1.00 93.56 99 ARG A N 1
ATOM 777 C CA . ARG A 1 99 ? 18.103 -3.791 -5.498 1.00 93.56 99 ARG A CA 1
ATOM 778 C C . ARG A 1 99 ? 16.867 -4.645 -5.762 1.00 93.56 99 ARG A C 1
ATOM 780 O O . ARG A 1 99 ? 16.079 -4.830 -4.844 1.00 93.56 99 ARG A O 1
ATOM 787 N N . ASP A 1 100 ? 16.706 -5.186 -6.968 1.00 93.12 100 ASP A N 1
ATOM 788 C CA . ASP A 1 100 ? 15.512 -5.956 -7.337 1.00 93.12 100 ASP A CA 1
ATOM 789 C C . ASP A 1 100 ? 15.401 -7.231 -6.482 1.00 93.12 100 ASP A C 1
ATOM 791 O O . ASP A 1 100 ? 14.308 -7.626 -6.067 1.00 93.12 100 ASP A O 1
ATOM 795 N N . TRP A 1 101 ? 16.539 -7.844 -6.138 1.00 93.56 101 TRP A N 1
ATOM 796 C CA . TRP A 1 101 ? 16.601 -9.000 -5.240 1.00 93.56 101 TRP A CA 1
ATOM 797 C C . TRP A 1 101 ? 16.325 -8.632 -3.781 1.00 93.56 101 TRP A C 1
ATOM 799 O O . TRP A 1 101 ? 15.581 -9.346 -3.108 1.00 93.56 101 TRP A O 1
ATOM 809 N N . LEU A 1 102 ? 16.861 -7.503 -3.304 1.00 93.69 102 LEU A N 1
ATOM 810 C CA . LEU A 1 102 ? 16.561 -6.983 -1.966 1.00 93.69 102 LEU A CA 1
ATOM 811 C C . LEU A 1 102 ? 15.061 -6.691 -1.822 1.00 93.69 102 LEU A C 1
ATOM 813 O O . LEU A 1 102 ? 14.403 -7.182 -0.908 1.00 93.69 102 LEU A O 1
ATOM 817 N N . VAL A 1 103 ? 14.517 -5.928 -2.768 1.00 92.56 103 VAL A N 1
ATOM 818 C CA . VAL A 1 103 ? 13.118 -5.504 -2.800 1.00 92.56 103 VAL A CA 1
ATOM 819 C C . VAL A 1 103 ? 12.185 -6.702 -2.903 1.00 92.56 103 VAL A C 1
ATOM 821 O O . VAL A 1 103 ? 11.255 -6.824 -2.111 1.00 92.56 103 VAL A O 1
ATOM 824 N N . SER A 1 104 ? 12.433 -7.623 -3.834 1.00 93.12 104 SER A N 1
ATOM 825 C CA . SER A 1 104 ? 11.580 -8.803 -3.983 1.00 93.12 104 SER A CA 1
ATOM 826 C C . SER A 1 104 ? 11.581 -9.698 -2.747 1.00 93.12 104 SER A C 1
ATOM 828 O O . SER A 1 104 ? 10.617 -10.427 -2.551 1.00 93.12 104 SER A O 1
ATOM 830 N N . ASN A 1 105 ? 12.584 -9.633 -1.872 1.00 93.00 105 ASN A N 1
ATOM 831 C CA . ASN A 1 105 ? 12.608 -10.369 -0.605 1.00 93.00 105 ASN A CA 1
ATOM 832 C C . ASN A 1 105 ? 12.245 -9.512 0.618 1.00 93.00 105 ASN A C 1
ATOM 834 O O . ASN A 1 105 ? 12.251 -10.026 1.736 1.00 93.00 105 ASN A O 1
ATOM 838 N N . LEU A 1 106 ? 11.854 -8.249 0.417 1.00 92.56 106 LEU A N 1
ATOM 839 C CA . LEU A 1 106 ? 11.584 -7.287 1.486 1.00 92.56 106 LEU A CA 1
ATOM 840 C C . LEU A 1 106 ? 10.573 -7.806 2.511 1.00 92.56 106 LEU A C 1
ATOM 842 O O . LEU A 1 106 ? 10.817 -7.685 3.702 1.00 92.56 106 LEU A O 1
ATOM 846 N N . GLU A 1 107 ? 9.467 -8.412 2.074 1.00 93.50 107 GLU A N 1
ATOM 847 C CA . GLU A 1 107 ? 8.442 -8.922 2.996 1.00 93.50 107 GLU A CA 1
ATOM 848 C C . GLU A 1 107 ? 8.964 -10.064 3.880 1.00 93.50 107 GLU A C 1
ATOM 850 O O . GLU A 1 107 ? 8.668 -10.099 5.070 1.00 93.50 107 GLU A O 1
ATOM 855 N N . GLY A 1 108 ? 9.788 -10.962 3.328 1.00 93.19 108 GLY A N 1
ATOM 856 C CA . GLY A 1 108 ? 10.409 -12.044 4.099 1.00 93.19 108 GLY A CA 1
ATOM 857 C C . GLY A 1 108 ? 11.458 -11.527 5.087 1.00 93.19 108 GLY A C 1
ATOM 858 O O . GLY A 1 108 ? 11.519 -11.983 6.226 1.00 93.19 108 GLY A O 1
ATOM 859 N N . LEU A 1 109 ? 12.244 -10.524 4.685 1.00 93.75 109 LEU A N 1
ATOM 860 C CA . LEU A 1 109 ? 13.191 -9.849 5.577 1.00 93.75 109 LEU A CA 1
ATOM 861 C C . LEU A 1 109 ? 12.460 -9.087 6.693 1.00 93.75 109 LEU A C 1
ATOM 863 O O . LEU A 1 109 ? 12.828 -9.190 7.863 1.00 93.75 109 LEU A O 1
ATOM 867 N N . ALA A 1 110 ? 11.389 -8.371 6.347 1.00 94.44 110 ALA A N 1
ATOM 868 C CA . ALA A 1 110 ? 10.545 -7.650 7.291 1.00 94.44 110 ALA A CA 1
ATOM 869 C C . ALA A 1 110 ? 9.842 -8.601 8.269 1.00 94.44 110 ALA A C 1
ATOM 871 O O . ALA A 1 110 ? 9.708 -8.277 9.449 1.00 94.44 110 ALA A O 1
ATOM 872 N N . GLU A 1 111 ? 9.454 -9.796 7.812 1.00 94.06 111 GLU A N 1
ATOM 873 C CA . GLU A 1 111 ? 8.857 -10.833 8.650 1.00 94.06 111 GLU A CA 1
ATOM 874 C C . GLU A 1 111 ? 9.764 -11.248 9.814 1.00 94.06 111 GLU A C 1
ATOM 876 O O . GLU A 1 111 ? 9.268 -11.412 10.931 1.00 94.06 111 GLU A O 1
ATOM 881 N N . ILE A 1 112 ? 11.071 -11.355 9.567 1.00 93.81 112 ILE A N 1
ATOM 882 C CA . ILE A 1 112 ? 12.081 -11.656 10.589 1.00 93.81 112 ILE A CA 1
ATOM 883 C C . ILE A 1 112 ? 12.348 -10.412 11.447 1.00 93.81 112 ILE A C 1
ATOM 885 O O . ILE A 1 112 ? 12.306 -10.472 12.677 1.00 93.81 112 ILE A O 1
ATOM 889 N N . ALA A 1 113 ? 12.580 -9.266 10.807 1.00 94.75 113 ALA A N 1
ATOM 890 C CA . ALA A 1 113 ? 12.982 -8.032 11.476 1.00 94.75 113 ALA A CA 1
ATOM 891 C C . ALA A 1 113 ? 11.930 -7.496 12.468 1.00 94.75 113 ALA A C 1
ATOM 893 O O . ALA A 1 113 ? 12.283 -7.025 13.550 1.00 94.75 113 ALA A O 1
ATOM 894 N N . ARG A 1 114 ? 10.632 -7.640 12.171 1.00 94.56 114 ARG A N 1
ATOM 895 C CA . ARG A 1 114 ? 9.538 -7.189 13.058 1.00 94.56 114 ARG A CA 1
ATOM 896 C C . ARG A 1 114 ? 9.368 -8.013 14.342 1.00 94.56 114 ARG A C 1
ATOM 898 O O . ARG A 1 114 ? 8.553 -7.658 15.198 1.00 94.56 114 ARG A O 1
ATOM 905 N N . ILE A 1 115 ? 10.081 -9.134 14.486 1.00 91.88 115 ILE A N 1
ATOM 906 C CA . ILE A 1 115 ? 10.085 -9.911 15.735 1.00 91.88 115 ILE A CA 1
ATOM 907 C C . ILE A 1 115 ? 10.795 -9.108 16.832 1.00 91.88 115 ILE A C 1
ATOM 909 O O . ILE A 1 115 ? 10.295 -9.039 17.954 1.00 91.88 115 ILE A O 1
ATOM 913 N N . VAL A 1 116 ? 11.918 -8.463 16.492 1.00 94.00 116 VAL A N 1
ATOM 914 C CA . VAL A 1 116 ? 12.725 -7.638 17.405 1.00 94.00 116 VAL A CA 1
ATOM 915 C C . VAL A 1 116 ? 12.985 -6.266 16.758 1.00 94.00 116 VAL A C 1
ATOM 917 O O . VAL A 1 116 ? 14.104 -5.974 16.325 1.00 94.00 116 VAL A O 1
ATOM 920 N N . PRO A 1 117 ? 11.960 -5.394 16.678 1.00 95.06 117 PRO A N 1
ATOM 921 C CA . PRO A 1 117 ? 12.024 -4.160 15.892 1.00 95.06 117 PRO A CA 1
ATOM 922 C C . PRO A 1 117 ? 13.084 -3.171 16.394 1.00 95.06 117 PRO A C 1
ATOM 924 O O . PRO A 1 117 ? 13.697 -2.477 15.590 1.00 95.06 117 PRO A O 1
ATOM 927 N N . GLY A 1 118 ? 13.358 -3.127 17.705 1.00 95.44 118 GLY A N 1
ATOM 928 C CA . GLY A 1 118 ? 14.402 -2.262 18.270 1.00 95.44 118 GLY A CA 1
ATOM 929 C C . GLY A 1 118 ? 15.795 -2.587 17.723 1.00 95.44 118 GLY A C 1
ATOM 930 O O . GLY A 1 118 ? 16.512 -1.692 17.277 1.00 95.44 118 GLY A O 1
ATOM 931 N N . PHE A 1 119 ? 16.140 -3.876 17.668 1.00 95.31 119 PHE A N 1
ATOM 932 C CA . PHE A 1 119 ? 17.408 -4.338 17.105 1.00 95.31 119 PHE A CA 1
ATOM 933 C C . PHE A 1 119 ? 17.457 -4.149 15.585 1.00 95.31 119 PHE A C 1
ATOM 935 O O . PHE A 1 119 ? 18.443 -3.637 15.058 1.00 95.31 119 PHE A O 1
ATOM 942 N N . ALA A 1 120 ? 16.368 -4.477 14.882 1.00 95.62 120 ALA A N 1
ATOM 943 C CA . ALA A 1 120 ? 16.269 -4.238 13.445 1.00 95.62 120 ALA A CA 1
ATOM 944 C C . ALA A 1 120 ? 16.464 -2.754 13.096 1.00 95.62 120 ALA A C 1
ATOM 946 O O . ALA A 1 120 ? 17.181 -2.428 12.155 1.00 95.62 120 ALA A O 1
ATOM 947 N N . ASN A 1 121 ? 15.885 -1.842 13.880 1.00 96.50 121 ASN A N 1
ATOM 948 C CA . ASN A 1 121 ? 16.052 -0.408 13.683 1.00 96.50 121 ASN A CA 1
ATOM 949 C C . ASN A 1 121 ? 17.484 0.062 13.951 1.00 96.50 121 ASN A C 1
ATOM 951 O O . ASN A 1 121 ? 17.980 0.885 13.184 1.00 96.50 121 ASN A O 1
ATOM 955 N N . LEU A 1 122 ? 18.147 -0.462 14.988 1.00 95.62 122 LEU A N 1
ATOM 956 C CA . LEU A 1 122 ? 19.551 -0.163 15.289 1.00 95.62 122 LEU A CA 1
ATOM 957 C C . LEU A 1 122 ? 20.475 -0.581 14.134 1.00 95.62 122 LEU A C 1
ATOM 959 O O . LEU A 1 122 ? 21.339 0.190 13.710 1.00 95.62 122 LEU A O 1
ATOM 963 N N . LEU A 1 123 ? 20.259 -1.780 13.587 1.00 94.44 123 LEU A N 1
ATOM 964 C CA . LEU A 1 123 ? 21.015 -2.276 12.440 1.00 94.44 123 LEU A CA 1
ATOM 965 C C . LEU A 1 123 ? 20.683 -1.524 11.150 1.00 94.44 123 LEU A C 1
ATOM 967 O O . LEU A 1 123 ? 21.581 -1.195 10.393 1.00 94.44 123 LEU A O 1
ATOM 971 N N . LEU A 1 124 ? 19.414 -1.229 10.877 1.00 93.31 124 LEU A N 1
ATOM 972 C CA . LEU A 1 124 ? 19.018 -0.656 9.590 1.00 93.31 124 LEU A CA 1
ATOM 973 C C . LEU A 1 124 ? 19.313 0.850 9.480 1.00 93.31 124 LEU A C 1
ATOM 975 O O . LEU A 1 124 ? 19.521 1.351 8.378 1.00 93.31 124 LEU A O 1
ATOM 979 N N . HIS A 1 125 ? 19.342 1.572 10.606 1.00 93.44 125 HIS A N 1
ATOM 980 C CA . HIS A 1 125 ? 19.401 3.041 10.625 1.00 93.44 125 HIS A CA 1
ATOM 981 C C . HIS A 1 125 ? 20.710 3.617 11.181 1.00 93.44 125 HIS A C 1
ATOM 983 O O . HIS A 1 125 ? 20.763 4.811 11.471 1.00 93.44 125 HIS A O 1
ATOM 989 N N . ASN A 1 126 ? 21.766 2.812 11.330 1.00 95.25 126 ASN A N 1
ATOM 990 C CA . ASN A 1 126 ? 23.105 3.352 11.586 1.00 95.25 126 ASN A CA 1
ATOM 991 C C . ASN A 1 126 ? 23.745 3.889 10.292 1.00 95.25 126 ASN A C 1
ATOM 993 O O . ASN A 1 126 ? 23.386 3.485 9.183 1.00 95.25 126 ASN A O 1
ATOM 997 N N . HIS A 1 127 ? 24.721 4.789 10.441 1.00 94.69 127 HIS A N 1
ATOM 998 C CA . HIS A 1 127 ? 25.377 5.466 9.318 1.00 94.69 127 HIS A CA 1
ATOM 999 C C . HIS A 1 127 ? 26.015 4.499 8.315 1.00 94.69 127 HIS A C 1
ATOM 1001 O O . HIS A 1 127 ? 25.887 4.707 7.110 1.00 94.69 127 HIS A O 1
ATOM 1007 N N . LEU A 1 128 ? 26.652 3.427 8.797 1.00 96.06 128 LEU A N 1
ATOM 1008 C CA . LEU A 1 128 ? 27.308 2.439 7.941 1.00 96.06 128 LEU A CA 1
ATOM 1009 C C . LEU A 1 128 ? 26.293 1.691 7.071 1.00 96.06 128 LEU A C 1
ATOM 1011 O O . LEU A 1 128 ? 26.472 1.573 5.863 1.00 96.06 128 LEU A O 1
ATOM 1015 N N . SER A 1 129 ? 25.198 1.235 7.671 1.00 94.50 129 SER A N 1
ATOM 1016 C CA . SER A 1 129 ? 24.153 0.479 6.976 1.00 94.50 129 SER A CA 1
ATOM 1017 C C . SER A 1 129 ? 23.384 1.363 6.000 1.00 94.50 129 SER A C 1
ATOM 1019 O O . SER A 1 129 ? 23.102 0.942 4.880 1.00 94.50 129 SER A O 1
ATOM 1021 N N . ALA A 1 130 ? 23.121 2.620 6.368 1.00 93.75 130 ALA A N 1
ATOM 1022 C CA . ALA A 1 130 ? 22.536 3.604 5.463 1.00 93.75 130 ALA A CA 1
ATOM 1023 C C . ALA A 1 130 ? 23.454 3.899 4.261 1.00 93.75 130 ALA A C 1
ATOM 1025 O O . ALA A 1 130 ? 22.981 3.944 3.123 1.00 93.75 130 ALA A O 1
ATOM 1026 N N . ALA A 1 131 ? 24.763 4.056 4.492 1.00 95.62 131 ALA A N 1
ATOM 1027 C CA . ALA A 1 131 ? 25.744 4.243 3.425 1.00 95.62 131 ALA A CA 1
ATOM 1028 C C . ALA A 1 131 ? 25.828 3.010 2.513 1.00 95.62 131 ALA A C 1
ATOM 1030 O O . ALA A 1 131 ? 25.819 3.158 1.292 1.00 95.62 131 ALA A O 1
ATOM 1031 N N . LEU A 1 132 ? 25.822 1.803 3.086 1.00 95.62 132 LEU A N 1
ATOM 1032 C CA . LEU A 1 132 ? 25.852 0.539 2.349 1.00 95.62 132 LEU A CA 1
ATOM 1033 C C . LEU A 1 132 ? 24.602 0.346 1.480 1.00 95.62 132 LEU A C 1
ATOM 1035 O O . LEU A 1 132 ? 24.716 0.017 0.300 1.00 95.62 132 LEU A O 1
ATOM 1039 N N . LEU A 1 133 ? 23.409 0.589 2.033 1.00 95.31 133 LEU A N 1
ATOM 1040 C CA . LEU A 1 133 ? 22.146 0.508 1.291 1.00 95.31 133 LEU A CA 1
ATOM 1041 C C . LEU A 1 133 ? 22.101 1.503 0.134 1.00 95.31 133 LEU A C 1
ATOM 1043 O O . LEU A 1 133 ? 21.688 1.153 -0.975 1.00 95.31 133 LEU A O 1
ATOM 1047 N N . LYS A 1 134 ? 22.582 2.726 0.368 1.00 95.69 134 LYS A N 1
ATOM 1048 C CA . LYS A 1 134 ? 22.683 3.744 -0.674 1.00 95.69 134 LYS A CA 1
ATOM 1049 C C . LYS A 1 134 ? 23.691 3.343 -1.754 1.00 95.69 134 LYS A C 1
ATOM 1051 O O . LYS A 1 134 ? 23.360 3.448 -2.928 1.00 95.69 134 LYS A O 1
ATOM 1056 N N . ALA A 1 135 ? 24.882 2.880 -1.375 1.00 94.94 135 ALA A N 1
ATOM 1057 C CA . ALA A 1 135 ? 25.970 2.589 -2.307 1.00 94.94 135 ALA A CA 1
ATOM 1058 C C . ALA A 1 135 ? 25.742 1.309 -3.125 1.00 94.94 135 ALA A C 1
ATOM 1060 O O . ALA A 1 135 ? 25.922 1.325 -4.336 1.00 94.94 135 ALA A O 1
ATOM 1061 N N . LEU A 1 136 ? 25.325 0.208 -2.491 1.00 94.69 136 LEU A N 1
ATOM 1062 C CA . LEU A 1 136 ? 25.184 -1.091 -3.164 1.00 94.69 136 LEU A CA 1
ATOM 1063 C C . LEU A 1 136 ? 23.805 -1.306 -3.785 1.00 94.69 136 LEU A C 1
ATOM 1065 O O . LEU A 1 136 ? 23.681 -1.932 -4.837 1.00 94.69 136 LEU A O 1
ATOM 1069 N N . PHE A 1 137 ? 22.756 -0.820 -3.120 1.00 94.94 137 PHE A N 1
ATOM 1070 C CA . PHE A 1 137 ? 21.375 -1.092 -3.515 1.00 94.94 137 PHE A CA 1
ATOM 1071 C C . PHE A 1 137 ? 20.657 0.140 -4.052 1.00 94.94 137 PHE A C 1
ATOM 1073 O O . PHE A 1 137 ? 19.516 0.010 -4.490 1.00 94.94 137 PHE A O 1
ATOM 1080 N N . HIS A 1 138 ? 21.279 1.325 -4.029 1.00 95.12 138 HIS A N 1
ATOM 1081 C CA . HIS A 1 138 ? 20.624 2.580 -4.415 1.00 95.12 138 HIS A CA 1
ATOM 1082 C C . HIS A 1 138 ? 19.265 2.737 -3.711 1.00 95.12 138 HIS A C 1
ATOM 1084 O O . HIS A 1 138 ? 18.286 3.191 -4.306 1.00 95.12 138 HIS A O 1
ATOM 1090 N N . PHE A 1 139 ? 19.193 2.282 -2.458 1.00 95.19 139 PHE A N 1
ATOM 1091 C CA . PHE A 1 139 ? 17.981 2.253 -1.655 1.00 95.19 139 PHE A CA 1
ATOM 1092 C C . PHE A 1 139 ? 18.133 3.235 -0.501 1.00 95.19 139 PHE A C 1
ATOM 1094 O O . PHE A 1 139 ? 19.109 3.179 0.249 1.00 95.19 139 PHE A O 1
ATOM 1101 N N . VAL A 1 140 ? 17.186 4.158 -0.376 1.00 94.44 140 VAL A N 1
ATOM 1102 C CA . VAL A 1 140 ? 17.252 5.263 0.579 1.00 94.44 140 VAL A CA 1
ATOM 1103 C C . VAL A 1 140 ? 15.972 5.391 1.385 1.00 94.44 140 VAL A C 1
ATOM 1105 O O . VAL A 1 140 ? 14.892 4.965 0.972 1.00 94.44 140 VAL A O 1
ATOM 1108 N N . SER A 1 141 ? 16.112 6.010 2.556 1.00 91.50 141 SER A N 1
ATOM 1109 C CA . SER A 1 141 ? 15.008 6.275 3.478 1.00 91.50 141 SER A CA 1
ATOM 1110 C C . SER A 1 141 ? 14.161 5.026 3.782 1.00 91.50 141 SER A C 1
ATOM 1112 O O . SER A 1 141 ? 12.943 5.082 3.595 1.00 91.50 141 SER A O 1
ATOM 1114 N N . PRO A 1 142 ? 14.760 3.894 4.217 1.00 93.12 142 PRO A N 1
ATOM 1115 C CA . PRO A 1 142 ? 13.975 2.771 4.724 1.00 93.12 142 PRO A CA 1
ATOM 1116 C C . PRO A 1 142 ? 13.033 3.245 5.846 1.00 93.12 142 PRO A C 1
ATOM 1118 O O . PRO A 1 142 ? 13.436 4.082 6.658 1.00 93.12 142 PRO A O 1
ATOM 1121 N N . PRO A 1 143 ? 11.792 2.735 5.919 1.00 93.38 143 PRO A N 1
ATOM 1122 C CA . PRO A 1 143 ? 10.934 2.996 7.064 1.00 93.38 143 PRO A CA 1
ATOM 1123 C C . PRO A 1 143 ? 11.471 2.308 8.324 1.00 93.38 143 PRO A C 1
ATOM 1125 O O . PRO A 1 143 ? 12.085 1.239 8.264 1.00 93.38 143 PRO A O 1
ATOM 1128 N N . ARG A 1 144 ? 11.200 2.913 9.484 1.00 94.75 144 ARG A N 1
ATOM 1129 C CA . ARG A 1 144 ? 11.483 2.293 10.782 1.00 94.75 144 ARG A CA 1
ATOM 1130 C C . ARG A 1 144 ? 10.446 1.220 11.079 1.00 94.75 144 ARG A C 1
ATOM 1132 O O . ARG A 1 144 ? 9.267 1.401 10.791 1.00 94.75 144 ARG A O 1
ATOM 1139 N N . PHE A 1 145 ? 10.887 0.130 11.692 1.00 96.31 145 PHE A N 1
ATOM 1140 C CA . PHE A 1 145 ? 9.986 -0.872 12.238 1.00 96.31 145 PHE A CA 1
ATOM 1141 C C . PHE A 1 145 ? 9.235 -0.305 13.444 1.00 96.31 145 PHE A C 1
ATOM 1143 O O . PHE A 1 145 ? 9.849 0.311 14.321 1.00 96.31 145 PHE A O 1
ATOM 1150 N N . SER A 1 146 ? 7.925 -0.525 13.487 1.00 95.25 146 SER A N 1
ATOM 1151 C CA . SER A 1 146 ? 7.051 -0.150 14.601 1.00 95.25 146 SER A CA 1
ATOM 1152 C C . SER A 1 146 ? 7.106 -1.187 15.726 1.00 95.25 146 SER A C 1
ATOM 1154 O O . SER A 1 146 ? 7.848 -2.171 15.659 1.00 95.25 146 SER A O 1
ATOM 1156 N N . GLU A 1 147 ? 6.308 -0.989 16.781 1.00 94.62 147 GLU A N 1
ATOM 1157 C CA . GLU A 1 147 ? 6.122 -2.020 17.802 1.00 94.62 147 GLU A CA 1
ATOM 1158 C C . GLU A 1 147 ? 5.742 -3.367 17.158 1.00 94.62 147 GLU A C 1
ATOM 1160 O O . GLU A 1 147 ? 4.967 -3.436 16.200 1.00 94.62 147 GLU A O 1
ATOM 1165 N N . SER A 1 148 ? 6.271 -4.462 17.713 1.00 95.50 148 SER A N 1
ATOM 1166 C CA . SER A 1 148 ? 5.922 -5.804 17.259 1.00 95.50 148 SER A CA 1
ATOM 1167 C C . SER A 1 148 ? 4.418 -6.038 17.389 1.00 95.50 148 SER A C 1
ATOM 1169 O O . SER A 1 148 ? 3.872 -6.030 18.498 1.00 95.50 148 SER A O 1
ATOM 1171 N N . LEU A 1 149 ? 3.765 -6.346 16.263 1.00 94.94 149 LEU A N 1
ATOM 1172 C CA . LEU A 1 149 ? 2.331 -6.637 16.216 1.00 94.94 149 LEU A CA 1
ATOM 1173 C C . LEU A 1 149 ? 1.939 -7.717 17.240 1.00 94.94 149 LEU A C 1
ATOM 1175 O O . LEU A 1 149 ? 0.915 -7.612 17.907 1.00 94.94 149 LEU A O 1
ATOM 11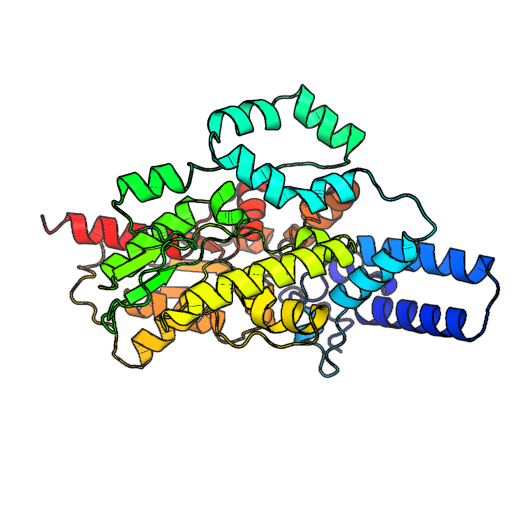79 N N . ARG A 1 150 ? 2.781 -8.743 17.431 1.00 94.19 150 ARG A N 1
ATOM 1180 C CA . ARG A 1 150 ? 2.539 -9.812 18.414 1.00 94.19 150 ARG A CA 1
ATOM 1181 C C . ARG A 1 150 ? 2.462 -9.279 19.845 1.00 94.19 150 ARG A C 1
ATOM 1183 O O . ARG A 1 150 ? 1.592 -9.719 20.597 1.00 94.19 150 ARG A O 1
ATOM 1190 N N . THR A 1 151 ? 3.377 -8.392 20.224 1.00 94.50 151 THR A N 1
ATOM 1191 C CA . THR A 1 151 ? 3.445 -7.827 21.577 1.00 94.50 151 THR A CA 1
ATOM 1192 C C . THR A 1 151 ? 2.278 -6.879 21.820 1.00 94.50 151 THR A C 1
ATOM 1194 O O . THR A 1 151 ? 1.567 -7.047 22.811 1.00 94.50 151 THR A O 1
ATOM 1197 N N . GLY A 1 152 ? 2.015 -5.961 20.887 1.00 95.38 152 GLY A N 1
ATOM 1198 C CA . GLY A 1 152 ? 0.926 -4.997 21.034 1.00 95.38 152 GLY A CA 1
ATOM 1199 C C . GLY A 1 152 ? -0.466 -5.638 21.009 1.00 95.38 152 GLY A C 1
ATOM 1200 O O . GLY A 1 152 ? -1.327 -5.232 21.787 1.00 95.38 152 GLY A O 1
ATOM 1201 N N . LEU A 1 153 ? -0.677 -6.700 20.218 1.00 96.25 153 LEU A N 1
ATOM 1202 C CA . LEU A 1 153 ? -1.921 -7.486 20.247 1.00 96.25 153 LEU A CA 1
ATOM 1203 C C . LEU A 1 153 ? -2.079 -8.286 21.546 1.00 96.25 153 LEU A C 1
ATOM 1205 O O . LEU A 1 153 ? -3.187 -8.402 22.064 1.00 96.25 153 LEU A O 1
ATOM 1209 N N . ARG A 1 154 ? -0.985 -8.821 22.108 1.00 96.06 154 ARG A N 1
ATOM 1210 C CA . ARG A 1 154 ? -1.027 -9.529 23.399 1.00 96.06 154 ARG A CA 1
ATOM 1211 C C . ARG A 1 154 ? -1.450 -8.595 24.532 1.00 96.06 154 ARG A C 1
ATOM 1213 O O . ARG A 1 154 ? -2.257 -9.005 25.353 1.00 96.06 154 ARG A O 1
ATOM 1220 N N . ARG A 1 155 ? -0.946 -7.355 24.568 1.00 95.69 155 ARG A N 1
ATOM 1221 C CA . ARG A 1 155 ? -1.353 -6.350 25.573 1.00 95.69 155 ARG A CA 1
ATOM 1222 C C . ARG A 1 155 ? -2.840 -5.997 25.500 1.00 95.69 155 ARG A C 1
ATOM 1224 O O . ARG A 1 155 ? -3.416 -5.594 26.499 1.00 95.69 155 ARG A O 1
ATOM 1231 N N . ARG A 1 156 ? -3.449 -6.182 24.329 1.00 94.75 156 ARG A N 1
ATOM 1232 C CA . ARG A 1 156 ? -4.877 -5.959 24.063 1.00 94.75 156 ARG A CA 1
ATOM 1233 C C . ARG A 1 156 ? -5.729 -7.215 24.233 1.00 94.75 156 ARG A C 1
ATOM 1235 O O . ARG A 1 156 ? -6.904 -7.191 23.896 1.00 94.75 156 ARG A O 1
ATOM 1242 N N . ASN A 1 157 ? -5.140 -8.317 24.711 1.00 95.69 157 ASN A N 1
ATOM 1243 C CA . ASN A 1 157 ? -5.789 -9.626 24.822 1.00 95.69 157 ASN A CA 1
ATOM 1244 C C . ASN A 1 157 ? -6.433 -10.111 23.508 1.00 95.69 157 ASN A C 1
ATOM 1246 O O . ASN A 1 157 ? -7.409 -10.858 23.523 1.00 95.69 157 ASN A O 1
ATOM 1250 N N . ALA A 1 158 ? -5.868 -9.717 22.362 1.00 96.06 158 ALA A N 1
ATOM 1251 C CA . ALA A 1 158 ? -6.452 -10.018 21.063 1.00 96.06 158 ALA A CA 1
ATOM 1252 C C . ALA A 1 158 ? -6.397 -11.512 20.726 1.00 96.06 158 ALA A C 1
ATOM 1254 O O . ALA A 1 158 ? -5.349 -12.169 20.838 1.00 96.06 158 ALA A O 1
ATOM 1255 N N . LYS A 1 159 ? -7.518 -12.042 20.225 1.00 95.50 159 LYS A N 1
ATOM 1256 C CA . LYS A 1 159 ? -7.624 -13.424 19.745 1.00 95.50 159 LYS A CA 1
ATOM 1257 C C . LYS A 1 159 ? -6.946 -13.550 18.381 1.00 95.50 159 LYS A C 1
ATOM 1259 O O . LYS A 1 159 ? -7.460 -13.098 17.362 1.00 95.50 159 LYS A O 1
ATOM 1264 N N . ARG A 1 160 ? -5.769 -14.178 18.353 1.00 96.50 160 ARG A N 1
ATOM 1265 C CA . ARG A 1 160 ? -4.989 -14.388 17.123 1.00 96.50 160 ARG A CA 1
ATOM 1266 C C . ARG A 1 160 ? -5.221 -15.779 16.553 1.00 96.50 160 ARG A C 1
ATOM 1268 O O . ARG A 1 160 ? -5.041 -16.775 17.253 1.00 96.50 160 ARG A O 1
ATOM 1275 N N . LEU A 1 161 ? -5.544 -15.840 15.267 1.00 96.31 161 LEU A N 1
ATOM 1276 C CA . LEU A 1 161 ? -5.716 -17.086 14.535 1.00 96.31 161 LEU A CA 1
ATOM 1277 C C . LEU A 1 161 ? -4.369 -17.721 14.198 1.00 96.31 161 LEU A C 1
ATOM 1279 O O . LEU A 1 161 ? -3.377 -17.052 13.898 1.00 96.31 161 LEU A O 1
ATOM 1283 N N . GLN A 1 162 ? -4.357 -19.049 14.190 1.00 94.75 162 GLN A N 1
ATOM 1284 C CA . GLN A 1 162 ? -3.251 -19.848 13.683 1.00 94.75 162 GLN A CA 1
ATOM 1285 C C . GLN A 1 162 ? -3.790 -20.725 12.561 1.00 94.75 162 GLN A C 1
ATOM 1287 O O . GLN A 1 162 ? -4.662 -21.550 12.800 1.00 94.75 162 GLN A O 1
ATOM 1292 N N . LEU A 1 163 ? -3.247 -20.595 11.349 1.00 92.69 163 LEU A N 1
ATOM 1293 C CA . LEU A 1 163 ? -3.748 -21.334 10.177 1.00 92.69 163 LEU A CA 1
ATOM 1294 C C . LEU A 1 163 ? -3.741 -22.859 10.359 1.00 92.69 163 LEU A C 1
ATOM 1296 O O . LEU A 1 163 ? -4.552 -23.552 9.766 1.00 92.69 163 LEU A O 1
ATOM 1300 N N . LYS A 1 164 ? -2.835 -23.388 11.193 1.00 92.38 164 LYS A N 1
ATOM 1301 C CA . LYS A 1 164 ? -2.760 -24.824 11.507 1.00 92.38 164 LYS A CA 1
ATOM 1302 C C . LYS A 1 164 ? -3.845 -25.305 12.481 1.00 92.38 164 LYS A C 1
ATOM 1304 O O . LYS A 1 164 ? -3.996 -26.506 12.649 1.00 92.38 164 LYS A O 1
ATOM 1309 N N . LYS A 1 165 ? -4.518 -24.388 13.178 1.00 92.88 165 LYS A N 1
ATOM 1310 C CA . LYS A 1 165 ? -5.499 -24.655 14.240 1.00 92.88 165 LYS A CA 1
ATOM 1311 C C . LYS A 1 165 ? -6.659 -23.669 14.110 1.00 92.88 165 LYS A C 1
ATOM 1313 O O . LYS A 1 165 ? -6.907 -22.871 15.014 1.00 92.88 165 LYS A O 1
ATOM 1318 N N . LEU A 1 166 ? -7.290 -23.651 12.937 1.00 92.94 166 LEU A N 1
ATOM 1319 C CA . LEU A 1 166 ? -8.469 -22.822 12.726 1.00 92.94 166 LEU A CA 1
ATOM 1320 C C . LEU A 1 166 ? -9.686 -23.485 13.388 1.00 92.94 166 LEU A C 1
ATOM 1322 O O . LEU A 1 166 ? -9.850 -24.695 13.256 1.00 92.94 166 LEU A O 1
ATOM 1326 N N . PRO A 1 167 ? -10.528 -22.716 14.089 1.00 91.31 167 PRO A N 1
ATOM 1327 C CA . PRO A 1 167 ? -11.755 -23.215 14.707 1.00 91.31 167 PRO A CA 1
ATOM 1328 C C . PRO A 1 167 ? -12.864 -23.427 13.659 1.00 91.31 167 PRO A C 1
ATOM 1330 O O . PRO A 1 167 ? -13.829 -22.672 13.614 1.00 91.31 167 PRO A O 1
ATOM 1333 N N . THR A 1 168 ? -12.714 -24.423 12.781 1.00 87.38 168 THR A N 1
ATOM 1334 C CA . THR A 1 168 ? -13.666 -24.695 11.684 1.00 87.38 168 THR A CA 1
ATOM 1335 C C . THR A 1 168 ? -15.026 -25.190 12.164 1.00 87.38 168 THR A C 1
ATOM 1337 O O . THR A 1 168 ? -16.025 -24.936 11.501 1.00 87.38 168 THR A O 1
ATOM 1340 N N . ASP A 1 169 ? -15.064 -25.841 13.326 1.00 87.00 169 ASP A N 1
ATOM 1341 C CA . ASP A 1 169 ? -16.286 -26.425 13.896 1.00 87.00 169 ASP A CA 1
ATOM 1342 C C . ASP A 1 169 ? -17.004 -25.455 14.850 1.00 87.00 169 ASP A C 1
ATOM 1344 O O . ASP A 1 169 ? -18.052 -25.765 15.414 1.00 87.00 169 ASP A O 1
ATOM 1348 N N . GLN A 1 170 ? -16.437 -24.263 15.059 1.00 89.31 170 GLN A N 1
ATOM 1349 C CA . GLN A 1 170 ? -17.025 -23.250 15.921 1.00 89.31 170 GLN A CA 1
ATOM 1350 C C . GLN A 1 170 ? -18.124 -22.490 15.174 1.00 89.31 170 GLN A C 1
ATOM 1352 O O . GLN A 1 170 ? -17.914 -21.980 14.076 1.00 89.31 170 GLN A O 1
ATOM 1357 N N . THR A 1 171 ? -19.282 -22.341 15.815 1.00 89.31 171 THR A N 1
ATOM 1358 C CA . THR A 1 171 ? -20.299 -21.386 15.362 1.00 89.31 171 THR A CA 1
ATOM 1359 C C . THR A 1 171 ? -19.929 -19.992 15.856 1.00 89.31 171 THR A C 1
ATOM 1361 O O . THR A 1 171 ? -19.647 -19.797 17.042 1.00 89.31 171 THR A O 1
ATOM 1364 N N . PHE A 1 172 ? -19.907 -19.024 14.945 1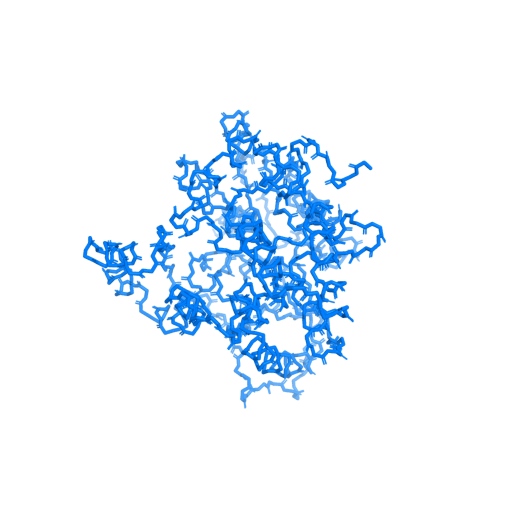.00 93.62 172 PHE A N 1
ATOM 1365 C CA . PHE A 1 172 ? -19.626 -17.628 15.259 1.00 93.62 172 PHE A CA 1
ATOM 1366 C C . PHE A 1 172 ? -20.914 -16.817 15.307 1.00 93.62 172 PHE A C 1
ATOM 1368 O O . PHE A 1 172 ? -21.852 -17.084 14.564 1.00 93.62 172 PHE A O 1
ATOM 1375 N N . SER A 1 173 ? -20.930 -15.803 16.168 1.00 92.19 173 SER A N 1
ATOM 1376 C CA . SER A 1 173 ? -21.951 -14.757 16.134 1.00 92.19 173 SER A CA 1
ATOM 1377 C C . SER A 1 173 ? -21.791 -13.904 14.871 1.00 92.19 173 SER A C 1
ATOM 1379 O O . SER A 1 173 ? -20.661 -13.690 14.420 1.00 92.19 173 SER A O 1
ATOM 1381 N N . ASP A 1 174 ? -22.890 -13.326 14.380 1.00 89.38 174 ASP A N 1
ATOM 1382 C CA . ASP A 1 174 ? -22.913 -12.349 13.277 1.00 89.38 174 ASP A CA 1
ATOM 1383 C C . ASP A 1 174 ? -22.057 -11.099 13.556 1.00 89.38 174 ASP A C 1
ATOM 1385 O O . ASP A 1 174 ? -21.676 -10.364 12.645 1.00 89.38 174 ASP A O 1
ATOM 1389 N N . LYS A 1 175 ? -21.693 -10.873 14.823 1.00 93.06 175 LYS A N 1
ATOM 1390 C CA . LYS A 1 175 ? -20.759 -9.833 15.267 1.00 93.06 175 LYS A CA 1
ATOM 1391 C C . LYS A 1 175 ? -19.302 -10.307 15.303 1.00 93.06 175 LYS A C 1
ATOM 1393 O O . LYS A 1 175 ? -18.497 -9.733 16.025 1.00 93.06 175 LYS A O 1
ATOM 1398 N N . THR A 1 176 ? -18.926 -11.323 14.533 1.00 97.06 176 THR A N 1
ATOM 1399 C CA . THR A 1 176 ? -17.533 -11.797 14.451 1.00 97.06 176 THR A CA 1
ATOM 1400 C C . THR A 1 176 ? -16.929 -11.472 13.091 1.00 97.06 176 THR A C 1
ATOM 1402 O O . THR A 1 176 ? -17.574 -11.636 12.059 1.00 97.06 176 THR A O 1
ATOM 1405 N N . LEU A 1 177 ? -15.668 -11.044 13.068 1.00 98.06 177 LEU A N 1
ATOM 1406 C CA . LEU A 1 177 ? -14.936 -10.758 11.831 1.00 98.06 177 LEU A CA 1
ATOM 1407 C C . LEU A 1 177 ? -13.463 -11.148 11.939 1.00 98.06 177 LEU A C 1
ATOM 1409 O O . LEU A 1 177 ? -12.940 -11.379 13.033 1.00 98.06 177 LEU A O 1
ATOM 1413 N N . ILE A 1 178 ? -12.783 -11.183 10.792 1.00 98.50 178 ILE A N 1
ATOM 1414 C CA . ILE A 1 178 ? -11.344 -11.423 10.712 1.00 98.50 178 ILE A CA 1
ATOM 1415 C C . ILE A 1 178 ? -10.632 -10.153 10.244 1.00 98.50 178 ILE A C 1
ATOM 1417 O O . ILE A 1 178 ? -10.809 -9.721 9.106 1.00 98.50 178 ILE A O 1
ATOM 1421 N N . LEU A 1 179 ? -9.771 -9.592 11.093 1.00 98.50 179 LEU A N 1
ATOM 1422 C CA . LEU A 1 179 ? -8.857 -8.512 10.723 1.00 98.50 179 LEU A CA 1
ATOM 1423 C C . LEU A 1 179 ? -7.611 -9.096 10.044 1.00 98.50 179 LEU A C 1
ATOM 1425 O O . LEU A 1 179 ? -6.922 -9.951 10.610 1.00 98.50 179 LEU A O 1
ATOM 1429 N N . LEU A 1 180 ? -7.313 -8.614 8.839 1.00 97.81 180 LEU A N 1
ATOM 1430 C CA . LEU A 1 180 ? -6.170 -9.006 8.023 1.00 97.81 180 LEU A CA 1
ATOM 1431 C C . LEU A 1 180 ? -5.032 -7.985 8.161 1.00 97.81 180 LEU A C 1
ATOM 1433 O O . LEU A 1 180 ? -5.091 -6.919 7.540 1.00 97.81 180 LEU A O 1
ATOM 1437 N N . PRO A 1 181 ? -3.971 -8.295 8.923 1.00 96.00 181 PRO A N 1
ATOM 1438 C CA . PRO A 1 181 ? -2.798 -7.441 8.963 1.00 96.00 181 PRO A CA 1
ATOM 1439 C C . PRO A 1 181 ? -1.964 -7.627 7.690 1.00 96.00 181 PRO A C 1
ATOM 1441 O O . PRO A 1 181 ? -1.488 -8.729 7.398 1.00 96.00 181 PRO A O 1
ATOM 1444 N N . ASP A 1 182 ? -1.764 -6.546 6.938 1.00 93.75 182 ASP A N 1
ATOM 1445 C CA . ASP A 1 182 ? -0.843 -6.537 5.803 1.00 93.75 182 ASP A CA 1
ATOM 1446 C C . ASP A 1 182 ? 0.620 -6.501 6.270 1.00 93.75 182 ASP A C 1
ATOM 1448 O O . ASP A 1 182 ? 0.939 -6.143 7.407 1.00 93.75 182 ASP A O 1
ATOM 1452 N N . SER A 1 183 ? 1.532 -6.903 5.384 1.00 92.94 183 SER A N 1
ATOM 1453 C CA . SER A 1 183 ? 2.953 -7.021 5.707 1.00 92.94 183 SER A CA 1
ATOM 1454 C C . SER A 1 183 ? 3.623 -5.679 6.010 1.00 92.94 183 SER A C 1
ATOM 1456 O O . SER A 1 183 ? 4.589 -5.671 6.774 1.00 92.94 183 SER A O 1
ATOM 1458 N N . PHE A 1 184 ? 3.116 -4.559 5.488 1.00 92.38 184 PHE A N 1
ATOM 1459 C CA . PHE A 1 184 ? 3.720 -3.242 5.667 1.00 92.38 184 PHE A CA 1
ATOM 1460 C C . PHE A 1 184 ? 3.292 -2.611 6.986 1.00 92.38 184 PHE A C 1
ATOM 1462 O O . PHE A 1 184 ? 4.164 -2.330 7.807 1.00 92.38 184 PHE A O 1
ATOM 1469 N N . ASN A 1 185 ? 1.991 -2.472 7.254 1.00 94.62 185 ASN A N 1
ATOM 1470 C CA . ASN A 1 185 ? 1.527 -1.942 8.538 1.00 94.62 185 ASN A CA 1
ATOM 1471 C C . ASN A 1 185 ? 1.990 -2.837 9.692 1.00 94.62 185 ASN A C 1
ATOM 1473 O O . ASN A 1 185 ? 2.496 -2.334 10.684 1.00 94.62 185 ASN A O 1
ATOM 1477 N N . ALA A 1 186 ? 1.967 -4.167 9.543 1.00 95.94 186 ALA A N 1
ATOM 1478 C CA . ALA A 1 186 ? 2.465 -5.065 10.590 1.00 95.94 186 ALA A CA 1
ATOM 1479 C C . ALA A 1 186 ? 3.976 -4.960 10.869 1.00 95.94 186 ALA A C 1
ATOM 1481 O O . ALA A 1 186 ? 4.451 -5.545 11.846 1.00 95.94 186 ALA A O 1
ATOM 1482 N N . SER A 1 187 ? 4.735 -4.313 9.983 1.00 95.62 187 SER A N 1
ATOM 1483 C CA . SER A 1 187 ? 6.181 -4.133 10.130 1.00 95.62 187 SER A CA 1
ATOM 1484 C C . SER A 1 187 ? 6.544 -2.704 10.521 1.00 95.62 187 SER A C 1
ATOM 1486 O O . SER A 1 187 ? 7.438 -2.522 11.340 1.00 95.62 187 SER A O 1
ATOM 1488 N N . PHE A 1 188 ? 5.875 -1.708 9.943 1.00 95.44 188 PHE A N 1
ATOM 1489 C CA . PHE A 1 188 ? 6.298 -0.308 9.966 1.00 95.44 188 PHE A CA 1
ATOM 1490 C C . PHE A 1 188 ? 5.259 0.653 10.560 1.00 95.44 188 PHE A C 1
ATOM 1492 O O . PHE A 1 188 ? 5.620 1.782 10.882 1.00 95.44 188 PHE A O 1
ATOM 1499 N N . ASP A 1 189 ? 3.993 0.245 10.698 1.00 95.25 189 ASP A N 1
ATOM 1500 C CA . ASP A 1 189 ? 2.923 1.096 11.239 1.00 95.25 189 ASP A CA 1
ATOM 1501 C C . ASP A 1 189 ? 1.859 0.274 11.996 1.00 95.25 189 ASP A C 1
ATOM 1503 O O . ASP A 1 189 ? 0.657 0.314 11.719 1.00 95.25 189 ASP A O 1
ATOM 1507 N N . SER A 1 190 ? 2.321 -0.541 12.953 1.00 96.19 190 SER A N 1
ATOM 1508 C CA . SER A 1 190 ? 1.466 -1.458 13.724 1.00 96.19 190 SER A CA 1
ATOM 1509 C C . SER A 1 190 ? 0.359 -0.729 14.490 1.00 96.19 190 SER A C 1
ATOM 1511 O O . SER A 1 190 ? -0.682 -1.326 14.758 1.00 96.19 190 SER A O 1
ATOM 1513 N N . GLU A 1 191 ? 0.563 0.550 14.815 1.00 95.69 191 GLU A N 1
ATOM 1514 C CA . GLU A 1 191 ? -0.419 1.394 15.502 1.00 95.69 191 GLU A CA 1
ATOM 1515 C C . GLU A 1 191 ? -1.731 1.501 14.728 1.00 95.69 191 GLU A C 1
ATOM 1517 O O . GLU A 1 191 ? -2.803 1.474 15.329 1.00 95.69 191 GLU A O 1
ATOM 1522 N N . VAL A 1 192 ? -1.683 1.530 13.393 1.00 97.06 192 VAL A N 1
ATOM 1523 C CA . VAL A 1 192 ? -2.904 1.549 12.577 1.00 97.06 192 VAL A CA 1
ATOM 1524 C C . VAL A 1 192 ? -3.694 0.245 12.745 1.00 97.06 192 VAL A C 1
ATOM 1526 O O . VAL A 1 192 ? -4.920 0.268 12.844 1.00 97.06 192 VAL A O 1
ATOM 1529 N N . LEU A 1 193 ? -3.008 -0.899 12.832 1.00 97.69 193 LEU A N 1
ATOM 1530 C CA . LEU A 1 193 ? -3.651 -2.202 13.043 1.00 97.69 193 LEU A CA 1
ATOM 1531 C C . LEU A 1 193 ? -4.204 -2.342 14.464 1.00 97.69 193 LEU A C 1
ATOM 1533 O O . LEU A 1 193 ? -5.264 -2.939 14.653 1.00 97.69 193 LEU A O 1
ATOM 1537 N N . PHE A 1 194 ? -3.510 -1.787 15.459 1.00 97.50 194 PHE A N 1
ATOM 1538 C CA . PHE A 1 194 ? -4.010 -1.726 16.829 1.00 97.50 194 PHE A CA 1
ATOM 1539 C C . PHE A 1 194 ? -5.258 -0.852 16.931 1.00 97.50 194 PHE A C 1
ATOM 1541 O O . PHE A 1 194 ? -6.247 -1.286 17.516 1.00 97.50 194 PHE A O 1
ATOM 1548 N N . ALA A 1 195 ? -5.242 0.325 16.306 1.00 97.12 195 ALA A N 1
ATOM 1549 C CA . ALA A 1 195 ? -6.391 1.215 16.252 1.00 97.12 195 ALA A CA 1
ATOM 1550 C C . ALA A 1 195 ? -7.579 0.574 15.525 1.00 97.12 195 ALA A C 1
ATOM 1552 O O . ALA A 1 195 ? -8.707 0.672 15.994 1.00 97.12 195 ALA A O 1
ATOM 1553 N N . ALA A 1 196 ? -7.337 -0.142 14.421 1.00 97.62 196 ALA A N 1
ATOM 1554 C CA . ALA A 1 196 ? -8.376 -0.896 13.725 1.00 97.62 196 ALA A CA 1
ATOM 1555 C C . ALA A 1 196 ? -9.001 -1.977 14.623 1.00 97.62 196 ALA A C 1
ATOM 1557 O O . ALA A 1 196 ? -10.221 -2.091 14.687 1.00 97.62 196 ALA A O 1
ATOM 1558 N N . TYR A 1 197 ? -8.173 -2.749 15.337 1.00 97.56 197 TYR A N 1
ATOM 1559 C CA . TYR A 1 197 ? -8.637 -3.762 16.288 1.00 97.56 197 TYR A CA 1
ATOM 1560 C C . TYR A 1 197 ? -9.500 -3.145 17.399 1.00 97.56 197 TYR A C 1
ATOM 1562 O O . TYR A 1 197 ? -10.618 -3.595 17.633 1.00 97.56 197 TYR A O 1
ATOM 1570 N N . GLU A 1 198 ? -9.000 -2.096 18.054 1.00 95.00 198 GLU A N 1
ATOM 1571 C CA . GLU A 1 198 ? -9.695 -1.419 19.154 1.00 95.00 198 GLU A CA 1
ATOM 1572 C C . GLU A 1 198 ? -11.012 -0.785 18.703 1.00 95.00 198 GLU A C 1
ATOM 1574 O O . GLU A 1 198 ? -12.022 -0.916 19.392 1.00 95.00 198 GLU A O 1
ATOM 1579 N N . LEU A 1 199 ? -11.015 -0.128 17.540 1.00 94.12 199 LEU A N 1
ATOM 1580 C CA . LEU A 1 199 ? -12.209 0.476 16.960 1.00 94.12 199 LEU A CA 1
ATOM 1581 C C . LEU A 1 199 ? -13.299 -0.574 16.716 1.00 94.12 199 LEU A C 1
ATOM 1583 O O . LEU A 1 199 ? -14.449 -0.365 17.091 1.00 94.12 199 LEU A O 1
ATOM 1587 N N . LEU A 1 200 ? -12.940 -1.710 16.114 1.00 94.94 200 LEU A N 1
ATOM 1588 C CA . LEU A 1 200 ? -13.887 -2.784 15.809 1.00 94.94 200 LEU A CA 1
ATOM 1589 C C . LEU A 1 200 ? -14.440 -3.445 17.083 1.00 94.94 200 LEU A C 1
ATOM 1591 O O . LEU A 1 200 ? -15.646 -3.672 17.160 1.00 94.94 200 LEU A O 1
ATOM 1595 N N . GLU A 1 201 ? -13.603 -3.680 18.098 1.00 93.19 201 GLU A N 1
ATOM 1596 C CA . GLU A 1 201 ? -14.056 -4.196 19.402 1.00 93.19 201 GLU A CA 1
ATOM 1597 C C . GLU A 1 201 ? -15.027 -3.225 20.088 1.00 93.19 201 GLU A C 1
ATOM 1599 O O . GLU A 1 201 ? -16.070 -3.637 20.595 1.00 93.19 201 GLU A O 1
ATOM 1604 N N . ARG A 1 202 ? -14.745 -1.917 20.053 1.00 90.56 202 ARG A N 1
ATOM 1605 C CA . ARG A 1 202 ? -15.641 -0.896 20.626 1.00 90.56 202 ARG A CA 1
ATOM 1606 C C . ARG A 1 202 ? -16.955 -0.744 19.868 1.00 90.56 202 ARG A C 1
ATOM 1608 O O . ARG A 1 202 ? -17.971 -0.413 20.469 1.00 90.56 202 ARG A O 1
ATOM 1615 N N . LEU A 1 203 ? -16.959 -1.049 18.575 1.00 91.00 203 LEU A N 1
ATOM 1616 C CA . LEU A 1 203 ? -18.175 -1.168 17.768 1.00 91.00 203 LEU A CA 1
ATOM 1617 C C . LEU A 1 203 ? -18.961 -2.467 18.049 1.00 91.00 203 LEU A C 1
ATOM 1619 O O . LEU A 1 203 ? -19.969 -2.736 17.393 1.00 91.00 203 LEU A O 1
ATOM 1623 N N . GLY A 1 204 ? -18.527 -3.263 19.033 1.00 91.38 204 GLY A N 1
ATOM 1624 C CA . GLY A 1 204 ? -19.210 -4.467 19.499 1.00 91.38 204 GLY A CA 1
ATOM 1625 C C . GLY A 1 204 ? -18.907 -5.717 18.677 1.00 91.38 204 GLY A C 1
ATOM 1626 O O . GLY A 1 204 ? -19.650 -6.693 18.780 1.00 91.38 204 GLY A O 1
ATOM 1627 N N . TYR A 1 205 ? -17.861 -5.702 17.847 1.00 94.06 205 TYR A N 1
ATOM 1628 C CA . TYR A 1 205 ? -17.433 -6.894 17.120 1.00 94.06 205 TYR A CA 1
ATOM 1629 C C . TYR A 1 205 ? -16.421 -7.698 17.922 1.00 94.06 205 TYR A C 1
ATOM 1631 O O . TYR A 1 205 ? -15.492 -7.145 18.494 1.00 94.06 205 TYR A O 1
ATOM 1639 N N . GLN A 1 206 ? -16.540 -9.019 17.865 1.00 95.94 206 GLN A N 1
ATOM 1640 C CA . GLN A 1 206 ? -15.459 -9.917 18.225 1.00 95.94 206 GLN A CA 1
ATOM 1641 C C . GLN A 1 206 ? -14.445 -9.974 17.076 1.00 95.94 206 GLN A C 1
ATOM 1643 O O . GLN A 1 206 ? -14.741 -10.485 15.988 1.00 95.94 206 GLN A O 1
ATOM 1648 N N . VAL A 1 207 ? -13.223 -9.510 17.329 1.00 97.88 207 VAL A N 1
ATOM 1649 C CA . VAL A 1 207 ? -12.177 -9.424 16.304 1.00 97.88 207 VAL A CA 1
ATOM 1650 C C . VAL A 1 207 ? -11.200 -10.595 16.404 1.00 97.88 207 VAL A C 1
ATOM 1652 O O . VAL A 1 207 ? -10.442 -10.743 17.365 1.00 97.88 207 VAL A O 1
ATOM 1655 N N . LEU A 1 208 ? -11.167 -11.425 15.360 1.00 98.19 208 LEU A N 1
ATOM 1656 C CA . LEU A 1 208 ? -10.149 -12.458 15.177 1.00 98.19 208 LEU A CA 1
ATOM 1657 C C . LEU A 1 208 ? -9.027 -11.907 14.292 1.00 98.19 208 LEU A C 1
ATOM 1659 O O . LEU A 1 208 ? -9.266 -11.488 13.165 1.00 98.19 208 LEU A O 1
ATOM 1663 N N . VAL A 1 209 ? -7.782 -11.910 14.761 1.00 98.38 209 VAL A N 1
ATOM 1664 C CA . VAL A 1 209 ? -6.663 -11.359 13.978 1.00 98.38 209 VAL A CA 1
ATOM 1665 C C . VAL A 1 209 ? -5.939 -12.474 13.230 1.00 98.38 209 VAL A C 1
ATOM 1667 O O . VAL A 1 209 ? -5.397 -13.395 13.848 1.00 98.38 209 VAL A O 1
ATOM 1670 N N . ALA A 1 210 ? -5.911 -12.393 11.900 1.00 98.00 210 ALA A N 1
ATOM 1671 C CA . ALA A 1 210 ? -5.183 -13.335 11.054 1.00 98.00 210 ALA A CA 1
ATOM 1672 C C . ALA A 1 210 ? -3.655 -13.212 11.245 1.00 98.00 210 ALA A C 1
ATOM 1674 O O . ALA A 1 210 ? -3.152 -12.155 11.636 1.00 98.00 210 ALA A O 1
ATOM 1675 N N . PRO A 1 211 ? -2.869 -14.267 10.963 1.00 96.19 211 PRO A N 1
ATOM 1676 C CA . PRO A 1 211 ? -1.422 -14.116 10.883 1.00 96.19 211 PRO A CA 1
ATOM 1677 C C . PRO A 1 211 ? -1.051 -13.243 9.684 1.00 96.19 211 PRO A C 1
ATOM 1679 O O . PRO A 1 211 ? -1.726 -13.267 8.657 1.00 96.19 211 PRO A O 1
ATOM 1682 N N . VAL A 1 212 ? 0.061 -12.519 9.786 1.00 95.62 212 VAL A N 1
ATOM 1683 C CA . VAL A 1 212 ? 0.529 -11.686 8.676 1.00 95.62 212 VAL A CA 1
ATOM 1684 C C . VAL A 1 212 ? 1.015 -12.565 7.529 1.00 95.62 212 VAL A C 1
ATOM 1686 O O . VAL A 1 212 ? 1.826 -13.471 7.736 1.00 95.62 212 VAL A O 1
ATOM 1689 N N . LEU A 1 213 ? 0.534 -12.289 6.319 1.00 93.94 213 LEU A N 1
ATOM 1690 C CA . LEU A 1 213 ? 0.849 -13.060 5.122 1.00 93.94 213 LEU A CA 1
ATOM 1691 C C . LEU A 1 213 ? 1.611 -12.206 4.111 1.00 93.94 213 LEU A C 1
ATOM 1693 O O . LEU A 1 213 ? 1.171 -11.113 3.768 1.00 93.94 213 LEU A O 1
ATOM 1697 N N . ASN A 1 214 ? 2.705 -12.747 3.573 1.00 93.12 214 ASN A N 1
ATOM 1698 C CA . ASN A 1 214 ? 3.413 -12.117 2.459 1.00 93.12 214 ASN A CA 1
ATOM 1699 C C . ASN A 1 214 ? 2.509 -12.123 1.219 1.00 93.12 214 ASN A C 1
ATOM 1701 O O . ASN A 1 214 ? 1.944 -13.166 0.871 1.00 93.12 214 ASN A O 1
ATOM 1705 N N . ASN A 1 215 ? 2.356 -10.968 0.578 1.00 93.00 215 ASN A N 1
ATOM 1706 C CA . ASN A 1 215 ? 1.473 -10.771 -0.572 1.00 93.00 215 ASN A CA 1
ATOM 1707 C C . ASN A 1 215 ? 2.225 -10.869 -1.916 1.00 93.00 215 ASN A C 1
ATOM 1709 O O . ASN A 1 215 ? 1.640 -11.195 -2.945 1.00 93.00 215 ASN A O 1
ATOM 1713 N N . GLY A 1 216 ? 3.548 -10.689 -1.921 1.00 94.25 216 GLY A N 1
ATOM 1714 C CA . GLY A 1 216 ? 4.378 -10.802 -3.119 1.00 94.25 216 GLY A CA 1
ATOM 1715 C C . GLY A 1 216 ? 4.378 -9.551 -3.996 1.00 94.25 216 GLY A C 1
ATOM 1716 O O . GLY A 1 216 ? 4.943 -9.587 -5.093 1.00 94.25 216 GLY A O 1
ATOM 1717 N N . LYS A 1 217 ? 3.807 -8.434 -3.528 1.00 93.44 217 LYS A N 1
ATOM 1718 C CA . LYS A 1 217 ? 3.693 -7.191 -4.300 1.00 93.44 217 LYS A CA 1
ATOM 1719 C C . LYS A 1 217 ? 5.046 -6.694 -4.797 1.00 93.44 217 LYS A C 1
ATOM 1721 O O . LYS A 1 217 ? 5.163 -6.245 -5.936 1.00 93.44 217 LYS A O 1
ATOM 1726 N N . ALA A 1 218 ? 6.081 -6.819 -3.969 1.00 93.25 218 ALA A N 1
ATOM 1727 C CA . ALA A 1 218 ? 7.433 -6.403 -4.319 1.00 93.25 218 ALA A CA 1
ATOM 1728 C C . ALA A 1 218 ? 8.017 -7.197 -5.508 1.00 93.25 218 ALA A C 1
ATOM 1730 O O . ALA A 1 218 ? 8.684 -6.628 -6.373 1.00 93.25 218 ALA A O 1
ATOM 1731 N N . SER A 1 219 ? 7.721 -8.497 -5.602 1.00 95.44 219 SER A N 1
ATOM 1732 C CA . SER A 1 219 ? 8.107 -9.339 -6.744 1.00 95.44 219 SER A CA 1
ATOM 1733 C C . SER A 1 219 ? 7.344 -8.953 -8.014 1.00 95.44 219 SER A C 1
ATOM 1735 O O . SER A 1 219 ? 7.916 -8.951 -9.103 1.00 95.44 219 SER A O 1
ATOM 1737 N N . HIS A 1 220 ? 6.068 -8.569 -7.883 1.00 94.94 220 HIS A N 1
ATOM 1738 C CA . HIS A 1 220 ? 5.257 -8.108 -9.013 1.00 94.94 220 HIS A CA 1
ATOM 1739 C C . HIS A 1 220 ? 5.820 -6.827 -9.632 1.00 94.94 220 HIS A C 1
ATOM 1741 O O . HIS A 1 220 ? 6.064 -6.786 -10.839 1.00 94.94 220 HIS A O 1
ATOM 1747 N N . VAL A 1 221 ? 6.093 -5.804 -8.812 1.00 93.06 221 VAL A N 1
ATOM 1748 C CA . VAL A 1 221 ? 6.561 -4.490 -9.298 1.00 93.06 221 VAL A CA 1
ATOM 1749 C C . VAL A 1 221 ? 7.976 -4.519 -9.887 1.00 93.06 221 VAL A C 1
ATOM 1751 O O . VAL A 1 221 ? 8.288 -3.684 -10.734 1.00 93.06 221 VAL A O 1
ATOM 1754 N N . THR A 1 222 ? 8.804 -5.490 -9.482 1.00 93.50 222 THR A N 1
ATOM 1755 C CA . THR A 1 222 ? 10.167 -5.724 -10.005 1.00 93.50 222 THR A CA 1
ATOM 1756 C C . THR A 1 222 ? 10.205 -6.696 -11.193 1.00 93.50 222 THR A C 1
ATOM 1758 O O . THR A 1 222 ? 11.271 -6.985 -11.743 1.00 93.50 222 THR A O 1
ATOM 1761 N N . GLY A 1 223 ? 9.052 -7.224 -11.617 1.00 95.25 223 GLY A N 1
ATOM 1762 C CA . GLY A 1 223 ? 8.968 -8.165 -12.735 1.00 95.25 223 GLY A CA 1
ATOM 1763 C C . GLY A 1 223 ? 9.571 -9.541 -12.446 1.00 95.25 223 GLY A C 1
ATOM 1764 O O . GLY A 1 223 ? 9.941 -10.245 -13.381 1.00 95.25 223 GLY A O 1
ATOM 1765 N N . ILE A 1 224 ? 9.699 -9.947 -11.177 1.00 96.38 224 ILE A N 1
ATOM 1766 C CA . ILE A 1 224 ? 10.059 -11.324 -10.792 1.00 96.38 224 ILE A CA 1
ATOM 1767 C C . ILE A 1 224 ? 8.763 -12.137 -10.700 1.00 96.38 224 ILE A C 1
ATOM 1769 O O . ILE A 1 224 ? 8.270 -12.485 -9.623 1.00 96.38 224 ILE A O 1
ATOM 1773 N N . ARG A 1 225 ? 8.154 -12.361 -11.868 1.00 96.50 225 ARG A N 1
ATOM 1774 C CA . ARG A 1 225 ? 6.771 -12.842 -11.993 1.00 96.50 225 ARG A CA 1
ATOM 1775 C C . ARG A 1 225 ? 6.572 -14.266 -11.499 1.00 96.50 225 ARG A C 1
ATOM 1777 O O . ARG A 1 225 ? 5.550 -14.532 -10.875 1.00 96.50 225 ARG A O 1
ATOM 1784 N N . ASP A 1 226 ? 7.547 -15.147 -11.690 1.00 96.12 226 ASP A N 1
ATOM 1785 C CA . ASP A 1 226 ? 7.461 -16.519 -11.176 1.00 96.12 226 ASP A CA 1
ATOM 1786 C C . ASP A 1 226 ? 7.403 -16.535 -9.648 1.00 96.12 226 ASP A C 1
ATOM 1788 O O . ASP A 1 226 ? 6.601 -17.254 -9.050 1.00 96.12 226 ASP A O 1
ATOM 1792 N N . GLU A 1 227 ? 8.191 -15.675 -8.995 1.00 96.19 227 GLU A N 1
ATOM 1793 C CA . GLU A 1 227 ? 8.129 -15.517 -7.543 1.00 96.19 227 GLU A CA 1
ATOM 1794 C C . GLU A 1 227 ? 6.795 -14.924 -7.100 1.00 96.19 227 GLU A C 1
ATOM 1796 O O . GLU A 1 227 ? 6.184 -15.426 -6.153 1.00 96.19 227 GLU A O 1
ATOM 1801 N N . PHE A 1 228 ? 6.300 -13.908 -7.813 1.00 96.94 228 PHE A N 1
ATOM 1802 C CA . PHE A 1 228 ? 4.979 -13.353 -7.541 1.00 96.94 228 PHE A CA 1
ATOM 1803 C C . PHE A 1 228 ? 3.886 -14.424 -7.654 1.00 96.94 228 PHE A C 1
ATOM 1805 O O . PHE A 1 228 ? 3.101 -14.584 -6.723 1.00 96.94 228 PHE A O 1
ATOM 1812 N N . LYS A 1 229 ? 3.890 -15.236 -8.718 1.00 97.56 229 LYS A N 1
ATOM 1813 C CA . LYS A 1 229 ? 2.941 -16.340 -8.925 1.00 97.56 229 LYS A CA 1
ATOM 1814 C C . LYS A 1 229 ? 3.020 -17.385 -7.809 1.00 97.56 229 LYS A C 1
ATOM 1816 O O . LYS A 1 229 ? 1.986 -17.837 -7.312 1.00 97.56 229 LYS A O 1
ATOM 1821 N N . ARG A 1 230 ? 4.227 -17.769 -7.371 1.00 97.12 230 ARG A N 1
ATOM 1822 C CA . ARG A 1 230 ? 4.415 -18.704 -6.242 1.00 97.12 230 ARG A CA 1
ATOM 1823 C C . ARG A 1 230 ? 3.854 -18.141 -4.936 1.00 97.12 230 ARG A C 1
ATOM 1825 O O . ARG A 1 230 ? 3.170 -18.860 -4.199 1.00 97.12 230 ARG A O 1
ATOM 1832 N N . ARG A 1 231 ? 4.117 -16.865 -4.647 1.00 96.50 231 ARG A N 1
ATOM 1833 C CA . ARG A 1 231 ? 3.613 -16.185 -3.444 1.00 96.50 231 ARG A CA 1
ATOM 1834 C C . ARG A 1 231 ? 2.106 -15.991 -3.485 1.00 96.50 231 ARG A C 1
ATOM 1836 O O . ARG A 1 231 ? 1.457 -16.340 -2.505 1.00 96.50 231 ARG A O 1
ATOM 1843 N N . ALA A 1 232 ? 1.555 -15.557 -4.615 1.00 97.19 232 ALA A N 1
ATOM 1844 C CA . ALA A 1 232 ? 0.121 -15.414 -4.840 1.00 97.19 232 ALA A CA 1
ATOM 1845 C C . ALA A 1 232 ? -0.619 -16.738 -4.595 1.00 97.19 232 ALA A C 1
ATOM 1847 O O . ALA A 1 232 ? -1.546 -16.775 -3.794 1.00 97.19 232 ALA A O 1
ATOM 1848 N N . ASN A 1 233 ? -0.147 -17.852 -5.170 1.00 97.19 233 ASN A N 1
ATOM 1849 C CA . ASN A 1 233 ? -0.723 -19.181 -4.922 1.00 97.19 233 ASN A CA 1
ATOM 1850 C C . ASN A 1 233 ? -0.731 -19.546 -3.431 1.00 97.19 233 ASN A C 1
ATOM 1852 O O . ASN A 1 233 ? -1.745 -19.984 -2.883 1.00 97.19 233 ASN A O 1
ATOM 1856 N N . ARG A 1 234 ? 0.404 -19.352 -2.748 1.00 96.69 234 ARG A N 1
ATOM 1857 C CA . ARG A 1 234 ? 0.523 -19.633 -1.310 1.00 96.69 234 ARG A CA 1
ATOM 1858 C C . ARG A 1 234 ? -0.398 -18.735 -0.485 1.00 96.69 234 ARG A C 1
ATOM 1860 O O . ARG A 1 234 ? -1.001 -19.210 0.474 1.00 96.69 234 ARG A O 1
ATOM 1867 N N . HIS A 1 235 ? -0.483 -17.461 -0.843 1.00 96.62 235 HIS A N 1
ATOM 1868 C CA . HIS A 1 235 ? -1.301 -16.466 -0.170 1.00 96.62 235 HIS A CA 1
ATOM 1869 C C . HIS A 1 235 ? -2.791 -16.792 -0.327 1.00 96.62 235 HIS A C 1
ATOM 1871 O O . HIS A 1 235 ? -3.476 -16.974 0.675 1.00 96.62 235 HIS A O 1
ATOM 1877 N N . VAL A 1 236 ? -3.268 -16.979 -1.561 1.00 97.06 236 VAL A N 1
ATOM 1878 C CA . VAL A 1 236 ? -4.659 -17.350 -1.873 1.00 97.06 236 VAL A CA 1
ATOM 1879 C C . VAL A 1 236 ? -5.058 -18.647 -1.170 1.00 97.06 236 VAL A C 1
ATOM 1881 O O . VAL A 1 236 ? -6.132 -18.716 -0.582 1.00 97.06 236 VAL A O 1
ATOM 1884 N N . ARG A 1 237 ? -4.177 -19.657 -1.119 1.00 96.56 237 ARG A N 1
ATOM 1885 C CA . ARG A 1 237 ? -4.444 -20.904 -0.380 1.00 96.56 237 ARG A CA 1
ATOM 1886 C C . ARG A 1 237 ? -4.693 -20.669 1.112 1.00 96.56 237 ARG A C 1
ATOM 1888 O O . ARG A 1 237 ? -5.622 -21.241 1.671 1.00 96.56 237 ARG A O 1
ATOM 1895 N N . LYS A 1 238 ? -3.872 -19.840 1.762 1.00 97.06 238 LYS A N 1
ATOM 1896 C CA . LYS A 1 238 ? -4.035 -19.496 3.185 1.00 97.06 238 LYS A CA 1
ATOM 1897 C C . LYS A 1 238 ? -5.282 -18.645 3.425 1.00 97.06 238 LYS A C 1
ATOM 1899 O O . LYS A 1 238 ? -5.972 -18.836 4.418 1.00 97.06 238 LYS A O 1
ATOM 1904 N N . MET A 1 239 ? -5.595 -17.745 2.501 1.00 97.25 239 MET A N 1
ATOM 1905 C CA . MET A 1 239 ? -6.801 -16.927 2.572 1.00 97.25 239 MET A CA 1
ATOM 1906 C C . MET A 1 239 ? -8.076 -17.749 2.390 1.00 97.25 239 MET A C 1
ATOM 1908 O O . MET A 1 239 ? -9.023 -17.522 3.129 1.00 97.25 239 MET A O 1
ATOM 1912 N N . ARG A 1 240 ? -8.083 -18.769 1.519 1.00 96.44 240 ARG A N 1
ATOM 1913 C CA . ARG A 1 240 ? -9.185 -19.745 1.422 1.00 96.44 240 ARG A CA 1
ATOM 1914 C C . ARG A 1 240 ? -9.423 -20.491 2.736 1.00 96.44 240 ARG A C 1
ATOM 1916 O O . ARG A 1 240 ? -10.568 -20.708 3.112 1.00 96.44 240 ARG A O 1
ATOM 1923 N N . GLN A 1 241 ? -8.360 -20.830 3.472 1.00 96.75 241 GLN A N 1
ATOM 1924 C CA . GLN A 1 241 ? -8.503 -21.420 4.810 1.00 96.75 241 GLN A CA 1
ATOM 1925 C C . GLN A 1 241 ? -9.200 -20.454 5.775 1.00 96.75 241 GLN A C 1
ATOM 1927 O O . GLN A 1 241 ? -10.114 -20.863 6.480 1.00 96.75 241 GLN A O 1
ATOM 1932 N N . LEU A 1 242 ? -8.831 -19.170 5.779 1.00 97.12 242 LEU A N 1
ATOM 1933 C CA . LEU A 1 242 ? -9.520 -18.160 6.594 1.00 97.12 242 LEU A CA 1
ATOM 1934 C C . LEU A 1 242 ? -10.974 -17.953 6.143 1.00 97.12 242 LEU A C 1
ATOM 1936 O O . LEU A 1 242 ? -11.871 -17.905 6.978 1.00 97.12 242 LEU A O 1
ATOM 1940 N N . ALA A 1 243 ? -11.214 -17.895 4.832 1.00 96.69 243 ALA A N 1
ATOM 1941 C CA . ALA A 1 243 ? -12.541 -17.733 4.244 1.00 96.69 243 ALA A CA 1
ATOM 1942 C C . ALA A 1 243 ? -13.478 -18.915 4.546 1.00 96.69 243 ALA A C 1
ATOM 1944 O O . ALA A 1 243 ? -14.690 -18.725 4.592 1.00 96.69 243 ALA A O 1
ATOM 1945 N N . SER A 1 244 ? -12.939 -20.113 4.809 1.00 95.25 244 SER A N 1
ATOM 1946 C CA . SER A 1 244 ? -13.741 -21.282 5.202 1.00 95.25 244 SER A CA 1
ATOM 1947 C C . SER A 1 244 ? -14.515 -21.082 6.511 1.00 95.25 244 SER A C 1
ATOM 1949 O O . SER A 1 244 ? -15.545 -21.719 6.701 1.00 95.25 244 SER A O 1
ATOM 1951 N N . LEU A 1 245 ? -14.080 -20.139 7.361 1.00 96.19 245 LEU A N 1
ATOM 1952 C CA . LEU A 1 245 ? -14.806 -19.733 8.569 1.00 96.19 245 LEU A CA 1
ATOM 1953 C C . LEU A 1 245 ? -16.068 -18.909 8.258 1.00 96.19 245 LEU A C 1
ATOM 1955 O O . LEU A 1 245 ? -16.838 -18.621 9.166 1.00 96.19 245 LEU A O 1
ATOM 1959 N N . LYS A 1 246 ? -16.277 -18.515 6.991 1.00 95.62 246 LYS A N 1
ATOM 1960 C CA . LYS A 1 246 ? -17.420 -17.717 6.511 1.00 95.62 246 LYS A CA 1
ATOM 1961 C C . LYS A 1 246 ? -17.596 -16.376 7.237 1.00 95.62 246 LYS A C 1
ATOM 1963 O O . LYS A 1 246 ? -18.686 -15.816 7.264 1.00 95.62 246 LYS A O 1
ATOM 1968 N N . LEU A 1 247 ? -16.507 -15.844 7.787 1.00 97.25 247 LEU A N 1
ATOM 1969 C CA . LEU A 1 247 ? -16.466 -14.545 8.452 1.00 97.25 247 LEU A CA 1
ATOM 1970 C C . LEU A 1 247 ? -16.032 -13.437 7.480 1.00 97.25 247 LEU A C 1
ATOM 1972 O O . LEU A 1 247 ? -15.228 -13.699 6.578 1.00 97.25 247 LEU A O 1
ATOM 1976 N N . PRO A 1 248 ? -16.483 -12.184 7.677 1.00 97.69 248 PRO A N 1
ATOM 1977 C CA . PRO A 1 248 ? -15.974 -11.042 6.928 1.00 97.69 248 PRO A CA 1
ATOM 1978 C C . PRO A 1 248 ? -14.454 -10.902 7.080 1.00 97.69 248 PRO A C 1
ATOM 1980 O O . PRO A 1 248 ? -13.929 -10.862 8.193 1.00 97.69 248 PRO A O 1
ATOM 1983 N N . LEU A 1 249 ? -13.749 -10.812 5.951 1.00 98.06 249 LEU A N 1
ATOM 1984 C CA . LEU A 1 249 ? -12.302 -10.608 5.895 1.00 98.06 249 LEU A CA 1
ATOM 1985 C C . LEU A 1 249 ? -12.011 -9.121 5.675 1.00 98.06 249 LEU A C 1
ATOM 1987 O O . LEU A 1 249 ? -12.238 -8.608 4.579 1.00 98.06 249 LEU A O 1
ATOM 1991 N N . ILE A 1 250 ? -11.526 -8.430 6.702 1.00 97.94 250 ILE A N 1
ATOM 1992 C CA . ILE A 1 250 ? -11.382 -6.971 6.714 1.00 97.94 250 ILE A CA 1
ATOM 1993 C C . ILE A 1 250 ? -9.907 -6.588 6.622 1.00 97.94 250 ILE A C 1
ATOM 1995 O O . ILE A 1 250 ? -9.100 -6.992 7.456 1.00 97.94 250 ILE A O 1
ATOM 1999 N N . SER A 1 251 ? -9.548 -5.789 5.623 1.00 95.81 251 SER A N 1
ATOM 2000 C CA . SER A 1 251 ? -8.215 -5.219 5.453 1.00 95.81 251 SER A CA 1
ATOM 2001 C C . SER A 1 251 ? -8.230 -3.714 5.701 1.00 95.81 251 SER A C 1
ATOM 2003 O O . SER A 1 251 ? -9.214 -3.033 5.419 1.00 95.81 251 SER A O 1
ATOM 2005 N N . VAL A 1 252 ? -7.120 -3.201 6.225 1.00 94.44 252 VAL A N 1
ATOM 2006 C CA . VAL A 1 252 ? -6.906 -1.764 6.429 1.00 94.44 252 VAL A CA 1
ATOM 2007 C C . VAL A 1 252 ? -6.279 -1.122 5.193 1.00 94.44 252 VAL A C 1
ATOM 2009 O O . VAL A 1 252 ? -6.707 -0.060 4.764 1.00 94.44 252 VAL A O 1
ATOM 2012 N N . GLU A 1 253 ? -5.272 -1.768 4.603 1.00 91.06 253 GLU A N 1
ATOM 2013 C CA . GLU A 1 253 ? -4.530 -1.209 3.473 1.00 91.06 253 GLU A CA 1
ATOM 2014 C C . GLU A 1 253 ? -5.223 -1.530 2.140 1.00 91.06 253 GLU A C 1
ATOM 2016 O O . GLU A 1 253 ? -5.381 -2.698 1.764 1.00 91.06 253 GLU A O 1
ATOM 2021 N N . VAL A 1 254 ? -5.582 -0.486 1.383 1.00 88.31 254 VAL A N 1
ATOM 2022 C CA . VAL A 1 254 ? -6.303 -0.600 0.104 1.00 88.31 254 VAL A CA 1
ATOM 2023 C C . VAL A 1 254 ? -5.551 -1.458 -0.913 1.00 88.31 254 VAL A C 1
ATOM 2025 O O . VAL A 1 254 ? -6.174 -2.196 -1.681 1.00 88.31 254 VAL A O 1
ATOM 2028 N N . VAL A 1 255 ? -4.213 -1.422 -0.898 1.00 89.06 255 VAL A N 1
ATOM 2029 C CA . VAL A 1 255 ? -3.385 -2.245 -1.794 1.00 89.06 255 VAL A CA 1
ATOM 2030 C C . VAL A 1 255 ? -3.712 -3.727 -1.616 1.00 89.06 255 VAL A C 1
ATOM 2032 O O . VAL A 1 255 ? -3.896 -4.428 -2.608 1.00 89.06 255 VAL A O 1
ATOM 2035 N N . THR A 1 256 ? -3.855 -4.198 -0.374 1.00 89.31 256 THR A N 1
ATOM 2036 C CA . THR A 1 256 ? -4.133 -5.609 -0.073 1.00 89.31 256 THR A CA 1
ATOM 2037 C C . THR A 1 256 ? -5.454 -6.054 -0.692 1.00 89.31 256 THR A C 1
ATOM 2039 O O . THR A 1 256 ? -5.489 -7.073 -1.380 1.00 89.31 256 THR A O 1
ATOM 2042 N N . ARG A 1 257 ? -6.531 -5.271 -0.530 1.00 90.31 257 ARG A N 1
ATOM 2043 C CA . ARG A 1 257 ? -7.831 -5.565 -1.158 1.00 90.31 257 ARG A CA 1
ATOM 2044 C C . ARG A 1 257 ? -7.711 -5.665 -2.681 1.00 90.31 257 ARG A C 1
ATOM 2046 O O . ARG A 1 257 ? -8.160 -6.643 -3.276 1.00 90.31 257 ARG A O 1
ATOM 2053 N N . LEU A 1 258 ? -7.062 -4.689 -3.312 1.00 88.94 258 LEU A N 1
ATOM 2054 C CA . LEU A 1 258 ? -6.943 -4.632 -4.772 1.00 88.94 258 LEU A CA 1
ATOM 2055 C C . LEU A 1 258 ? -6.080 -5.758 -5.354 1.00 88.94 258 LEU A C 1
ATOM 2057 O O . LEU A 1 258 ? -6.327 -6.200 -6.479 1.00 88.94 258 LEU A O 1
ATOM 2061 N N . MET A 1 259 ? -5.098 -6.255 -4.597 1.00 92.38 259 MET A N 1
ATOM 2062 C CA . MET A 1 259 ? -4.339 -7.443 -4.993 1.00 92.38 259 MET A CA 1
ATOM 2063 C C . MET A 1 259 ? -5.248 -8.664 -5.144 1.00 92.38 259 MET A C 1
ATOM 2065 O O . MET A 1 259 ? -5.114 -9.398 -6.121 1.00 92.38 259 MET A O 1
ATOM 2069 N N . HIS A 1 260 ? -6.200 -8.855 -4.225 1.00 92.62 260 HIS A N 1
ATOM 2070 C CA . HIS A 1 260 ? -7.167 -9.951 -4.305 1.00 92.62 260 HIS A CA 1
ATOM 2071 C C . HIS A 1 260 ? -8.129 -9.813 -5.480 1.00 92.62 260 HIS A C 1
ATOM 2073 O O . HIS A 1 260 ? -8.381 -10.794 -6.173 1.00 92.62 260 HIS A O 1
ATOM 2079 N N . GLU A 1 261 ? -8.641 -8.609 -5.718 1.00 87.88 261 GLU A N 1
ATOM 2080 C CA . GLU A 1 261 ? -9.641 -8.376 -6.762 1.00 87.88 261 GLU A CA 1
ATOM 2081 C C . GLU A 1 261 ? -9.069 -8.472 -8.177 1.00 87.88 261 GLU A C 1
ATOM 2083 O O . GLU A 1 261 ? -9.782 -8.873 -9.096 1.00 87.88 261 GLU A O 1
ATOM 2088 N N . LYS A 1 262 ? -7.803 -8.082 -8.371 1.00 88.38 262 LYS A N 1
ATOM 2089 C CA . LYS A 1 262 ? -7.215 -7.965 -9.712 1.00 88.38 262 LYS A CA 1
ATOM 2090 C C . LYS A 1 262 ? -5.928 -8.739 -9.890 1.00 88.38 262 LYS A C 1
ATOM 2092 O O . LYS A 1 262 ? -5.852 -9.611 -10.745 1.00 88.38 262 LYS A O 1
ATOM 2097 N N . GLU A 1 263 ? -4.907 -8.430 -9.103 1.00 93.56 263 GLU A N 1
ATOM 2098 C CA . GLU A 1 263 ? -3.541 -8.876 -9.413 1.00 93.56 263 GLU A CA 1
ATOM 2099 C C . GLU A 1 263 ? -3.372 -10.389 -9.258 1.00 93.56 263 GLU A C 1
ATOM 2101 O O . GLU A 1 263 ? -2.713 -11.025 -10.079 1.00 93.56 263 GLU A O 1
ATOM 2106 N N . TYR A 1 264 ? -4.008 -10.986 -8.247 1.00 96.38 264 TYR A N 1
ATOM 2107 C CA . TYR A 1 264 ? -4.044 -12.438 -8.103 1.00 96.38 264 TYR A CA 1
ATOM 2108 C C . TYR A 1 264 ? -4.898 -13.102 -9.179 1.00 96.38 264 TYR A C 1
ATOM 2110 O O . TYR A 1 264 ? -4.483 -14.132 -9.702 1.00 96.38 264 TYR A O 1
ATOM 2118 N N . ALA A 1 265 ? -6.031 -12.504 -9.555 1.00 93.25 265 ALA A N 1
ATOM 2119 C CA . ALA A 1 265 ? -6.860 -13.024 -10.638 1.00 93.25 265 ALA A CA 1
ATOM 2120 C C . ALA A 1 265 ? -6.090 -13.067 -11.969 1.00 93.25 265 ALA A C 1
ATOM 2122 O O . ALA A 1 265 ? -6.114 -14.082 -12.660 1.00 93.25 265 ALA A O 1
ATOM 2123 N N . GLU A 1 266 ? -5.341 -12.005 -12.276 1.00 92.69 266 GLU A N 1
ATOM 2124 C CA . GLU A 1 266 ? -4.498 -11.880 -13.469 1.00 92.69 266 GLU A CA 1
ATOM 2125 C C . GLU A 1 266 ? -3.353 -12.912 -13.476 1.00 92.69 266 GLU A C 1
ATOM 2127 O O . GLU A 1 266 ? -3.238 -13.702 -14.413 1.00 92.69 266 GLU A O 1
ATOM 2132 N N . ILE A 1 267 ? -2.514 -12.957 -12.428 1.00 95.81 267 ILE A N 1
ATOM 2133 C CA . ILE A 1 267 ? -1.313 -13.819 -12.421 1.00 95.81 267 ILE A CA 1
ATOM 2134 C C . ILE A 1 267 ? -1.636 -15.312 -12.264 1.00 95.81 267 ILE A C 1
ATOM 2136 O O . ILE A 1 267 ? -0.882 -16.167 -12.741 1.00 95.81 267 ILE A O 1
ATOM 2140 N N . LEU A 1 268 ? -2.730 -15.639 -11.569 1.00 96.19 268 LEU A N 1
ATOM 2141 C CA . LEU A 1 268 ? -3.179 -17.018 -11.367 1.00 96.19 268 LEU A CA 1
ATOM 2142 C C . LEU A 1 268 ? -4.148 -17.482 -12.452 1.00 96.19 268 LEU A C 1
ATOM 2144 O O . LEU A 1 268 ? -4.426 -18.676 -12.510 1.00 96.19 268 LEU A O 1
ATOM 2148 N N . GLN A 1 269 ? -4.642 -16.565 -13.292 1.00 94.81 269 GLN A N 1
ATOM 2149 C CA . GLN A 1 269 ? -5.711 -16.818 -14.264 1.00 94.81 269 GLN A CA 1
ATOM 2150 C C . GLN A 1 269 ? -6.962 -17.417 -13.598 1.00 94.81 269 GLN A C 1
ATOM 2152 O O . GLN A 1 269 ? -7.675 -18.233 -14.176 1.00 94.81 269 GLN A O 1
ATOM 2157 N N . GLN A 1 270 ? -7.208 -17.028 -12.346 1.00 93.00 270 GLN A N 1
ATOM 2158 C CA . GLN A 1 270 ? -8.321 -17.503 -11.538 1.00 93.00 270 GLN A CA 1
ATOM 2159 C C . GLN A 1 270 ? -8.691 -16.447 -10.499 1.00 93.00 270 GLN A C 1
ATOM 2161 O O . GLN A 1 270 ? -7.883 -16.112 -9.631 1.00 93.00 270 GLN A O 1
ATOM 2166 N N . THR A 1 271 ? -9.933 -15.970 -10.541 1.00 93.31 271 THR A N 1
ATOM 2167 C CA . THR A 1 271 ? -10.462 -15.064 -9.519 1.00 93.31 271 THR A CA 1
ATOM 2168 C C . THR A 1 271 ? -10.536 -15.780 -8.168 1.00 93.31 271 THR A C 1
ATOM 2170 O O . THR A 1 271 ? -11.090 -16.882 -8.099 1.00 93.31 271 THR A O 1
ATOM 2173 N N . PRO A 1 272 ? -9.997 -15.191 -7.084 1.00 94.31 272 PRO A N 1
ATOM 2174 C CA . PRO A 1 272 ? -10.216 -15.711 -5.743 1.00 94.31 272 PRO A CA 1
ATOM 2175 C C . PRO A 1 272 ? -11.714 -15.823 -5.421 1.00 94.31 272 PRO A C 1
ATOM 2177 O O . PRO A 1 272 ? -12.495 -14.915 -5.683 1.00 94.31 272 PRO A O 1
ATOM 2180 N N . ASP A 1 273 ? -12.104 -16.942 -4.827 1.00 94.81 273 ASP A N 1
ATOM 2181 C CA . ASP A 1 273 ? -13.472 -17.345 -4.469 1.00 94.81 273 ASP A CA 1
ATOM 2182 C C . ASP A 1 273 ? -13.910 -16.813 -3.093 1.00 94.81 273 ASP A C 1
ATOM 2184 O O . ASP A 1 273 ? -14.759 -17.386 -2.416 1.00 94.81 273 ASP A O 1
ATOM 2188 N N . TYR A 1 274 ? -13.310 -15.708 -2.657 1.00 95.94 274 TYR A N 1
ATOM 2189 C CA . TYR A 1 274 ? -13.605 -15.043 -1.395 1.00 95.94 274 TYR A CA 1
ATOM 2190 C C . TYR A 1 274 ? -13.489 -13.531 -1.565 1.00 95.94 274 TYR A C 1
ATOM 2192 O O . TYR A 1 274 ? -12.777 -13.033 -2.439 1.00 95.94 274 TYR A O 1
ATOM 2200 N N . ARG A 1 275 ? -14.161 -12.786 -0.686 1.00 95.56 275 ARG A N 1
ATOM 2201 C CA . ARG A 1 275 ? -14.136 -11.323 -0.689 1.00 95.56 275 ARG A CA 1
ATOM 2202 C C . ARG A 1 275 ? -13.293 -10.792 0.461 1.00 95.56 275 ARG A C 1
ATOM 2204 O O . ARG A 1 275 ? -13.500 -11.175 1.609 1.00 95.56 275 ARG A O 1
ATOM 2211 N N . VAL A 1 276 ? -12.384 -9.877 0.140 1.00 95.81 276 VAL A N 1
ATOM 2212 C CA . VAL A 1 276 ? -11.694 -9.033 1.119 1.00 95.81 276 VAL A CA 1
ATOM 2213 C C . VAL A 1 276 ? -12.312 -7.647 1.058 1.00 95.81 276 VAL A C 1
ATOM 2215 O O . VAL A 1 276 ? -12.464 -7.076 -0.019 1.00 95.81 276 VAL A O 1
ATOM 2218 N N . TRP A 1 277 ? -12.682 -7.118 2.212 1.00 95.06 277 TRP A N 1
ATOM 2219 C CA . TRP A 1 277 ? -13.254 -5.790 2.347 1.00 95.06 277 TRP A CA 1
ATOM 2220 C C . TRP A 1 277 ? -12.192 -4.799 2.791 1.00 95.06 277 TRP A C 1
ATOM 2222 O O . TRP A 1 277 ? -11.284 -5.164 3.537 1.00 95.06 277 TRP A O 1
ATOM 2232 N N . SER A 1 278 ? -12.321 -3.546 2.370 1.00 94.12 278 SER A N 1
ATOM 2233 C CA . SER A 1 278 ? -11.648 -2.455 3.063 1.00 94.12 278 SER A CA 1
ATOM 2234 C C . SER A 1 278 ? -12.504 -2.037 4.256 1.00 94.12 278 SER A C 1
ATOM 2236 O O . SER A 1 278 ? -13.735 -2.142 4.225 1.00 94.12 278 SER A O 1
ATOM 2238 N N . ILE A 1 279 ? -11.846 -1.660 5.346 1.00 95.81 279 ILE A N 1
ATOM 2239 C CA . ILE A 1 279 ? -12.501 -1.410 6.629 1.00 95.81 279 ILE A CA 1
ATOM 2240 C C . ILE A 1 279 ? -13.524 -0.275 6.559 1.00 95.81 279 ILE A C 1
ATOM 2242 O O . ILE A 1 279 ? -14.617 -0.422 7.099 1.00 95.81 279 ILE A O 1
ATOM 2246 N N . GLU A 1 280 ? -13.218 0.809 5.849 1.00 94.94 280 GLU A N 1
ATOM 2247 C CA . GLU A 1 280 ? -14.126 1.936 5.648 1.00 94.94 280 GLU A CA 1
ATOM 2248 C C . GLU A 1 280 ? -15.373 1.513 4.873 1.00 94.94 280 GLU A C 1
ATOM 2250 O O . GLU A 1 280 ? -16.488 1.820 5.289 1.00 94.94 280 GLU A O 1
ATOM 2255 N N . ASN A 1 281 ? -15.199 0.729 3.805 1.00 93.75 281 ASN A N 1
ATOM 2256 C CA . ASN A 1 281 ? -16.307 0.271 2.977 1.00 93.75 281 ASN A CA 1
ATOM 2257 C C . ASN A 1 281 ? -17.231 -0.672 3.752 1.00 93.75 281 ASN A C 1
ATOM 2259 O O . ASN A 1 281 ? -18.454 -0.524 3.724 1.00 93.75 281 ASN A O 1
ATOM 2263 N N . TRP A 1 282 ? -16.646 -1.629 4.474 1.00 95.38 282 TRP A N 1
ATOM 2264 C CA . TRP A 1 282 ? -17.423 -2.569 5.269 1.00 95.38 282 TRP A CA 1
ATOM 2265 C C . TRP A 1 282 ? -18.173 -1.866 6.402 1.00 95.38 282 TRP A C 1
ATOM 2267 O O . TRP A 1 282 ? -19.376 -2.078 6.545 1.00 95.38 282 TRP A O 1
ATOM 2277 N N . LEU A 1 283 ? -17.507 -0.986 7.160 1.00 95.56 283 LEU A N 1
ATOM 2278 C CA . LEU A 1 283 ? -18.145 -0.236 8.244 1.00 95.56 283 LEU A CA 1
ATOM 2279 C C . LEU A 1 283 ? -19.252 0.686 7.732 1.00 95.56 283 LEU A C 1
ATOM 2281 O O . LEU A 1 283 ? -20.342 0.682 8.297 1.00 95.56 283 LEU A O 1
ATOM 2285 N N . ALA A 1 284 ? -19.023 1.416 6.639 1.00 94.81 284 ALA A N 1
ATOM 2286 C CA . ALA A 1 284 ? -20.052 2.253 6.031 1.00 94.81 284 ALA A CA 1
ATOM 2287 C C . ALA A 1 284 ? -21.276 1.430 5.601 1.00 94.81 284 ALA A C 1
ATOM 2289 O O . ALA A 1 284 ? -22.407 1.891 5.755 1.00 94.81 284 ALA A O 1
ATOM 2290 N N . GLN A 1 285 ? -21.079 0.201 5.110 1.00 94.69 285 GLN A N 1
ATOM 2291 C CA . GLN A 1 285 ? -22.189 -0.702 4.814 1.00 94.69 285 GLN A CA 1
ATOM 2292 C C . GLN A 1 285 ? -22.939 -1.129 6.082 1.00 94.69 285 GLN A C 1
ATOM 2294 O O . GLN A 1 285 ? -24.166 -1.102 6.068 1.00 94.69 285 GLN A O 1
ATOM 2299 N N . GLN A 1 286 ? -22.233 -1.469 7.167 1.00 94.94 286 GLN A N 1
ATOM 2300 C CA . GLN A 1 286 ? -22.870 -1.838 8.439 1.00 94.94 286 GLN A CA 1
ATOM 2301 C C . GLN A 1 286 ? -23.640 -0.669 9.076 1.00 94.94 286 GLN A C 1
ATOM 2303 O O . GLN A 1 286 ? -24.679 -0.886 9.694 1.00 94.94 286 GLN A O 1
ATOM 2308 N N . ILE A 1 287 ? -23.159 0.568 8.905 1.00 93.69 287 ILE A N 1
ATOM 2309 C CA . ILE A 1 287 ? -23.862 1.786 9.338 1.00 93.69 287 ILE A CA 1
ATOM 2310 C C . ILE A 1 287 ? -25.144 1.960 8.519 1.00 93.69 287 ILE A C 1
ATOM 2312 O O . ILE A 1 287 ? -26.228 2.089 9.080 1.00 93.69 287 ILE A O 1
ATOM 2316 N N . LYS A 1 288 ? -25.037 1.909 7.185 1.00 92.81 288 LYS A N 1
ATOM 2317 C CA . LYS A 1 288 ? -26.176 2.097 6.271 1.00 92.81 288 LYS A CA 1
ATOM 2318 C C . LYS A 1 288 ? -27.256 1.026 6.436 1.00 92.81 288 LYS A C 1
ATOM 2320 O O . LYS A 1 288 ? -28.422 1.316 6.202 1.00 92.81 288 LYS A O 1
ATOM 2325 N N . SER A 1 289 ? -26.886 -0.194 6.826 1.00 93.00 289 SER A N 1
ATOM 2326 C CA . SER A 1 289 ? -27.841 -1.276 7.084 1.00 93.00 289 SER A CA 1
ATOM 2327 C C . SER A 1 289 ? -28.440 -1.254 8.494 1.00 93.00 289 SER A C 1
ATOM 2329 O O . SER A 1 289 ? -29.215 -2.148 8.817 1.00 93.00 289 SER A O 1
ATOM 2331 N N . GLY A 1 290 ? -28.076 -0.285 9.344 1.00 89.19 290 GLY A N 1
ATOM 2332 C CA . GLY A 1 290 ? -28.536 -0.215 10.735 1.00 89.19 290 GLY A CA 1
ATOM 2333 C C . GLY A 1 290 ? -27.976 -1.327 11.631 1.00 89.19 290 GLY A C 1
ATOM 2334 O O . GLY A 1 290 ? -28.479 -1.546 12.727 1.00 89.19 290 GLY A O 1
ATOM 2335 N N . CYS A 1 291 ? -26.928 -2.033 11.190 1.00 87.44 291 CYS A N 1
ATOM 2336 C CA . CYS A 1 291 ? -26.284 -3.088 11.977 1.00 87.44 291 CYS A CA 1
ATOM 2337 C C . CYS A 1 291 ? -25.367 -2.525 13.073 1.00 87.44 291 CYS A C 1
ATOM 2339 O O . CYS A 1 291 ? -24.891 -3.285 13.920 1.00 87.44 291 CYS A O 1
ATOM 2341 N N . LEU A 1 292 ? -25.064 -1.224 13.043 1.00 86.31 292 LEU A N 1
ATOM 2342 C CA . LEU A 1 292 ? -24.232 -0.537 14.024 1.00 86.31 292 LEU A CA 1
ATOM 2343 C C . LEU A 1 292 ? -25.042 0.472 14.833 1.00 86.31 292 LEU A C 1
ATOM 2345 O O . LEU A 1 292 ? -25.724 1.324 14.272 1.00 86.31 292 LEU A O 1
ATOM 2349 N N . ASP A 1 293 ? -24.896 0.380 16.151 1.00 74.62 293 ASP A N 1
ATOM 2350 C CA . ASP A 1 293 ? -25.478 1.297 17.125 1.00 74.62 293 ASP A CA 1
ATOM 2351 C C . ASP A 1 293 ? -24.362 2.131 17.777 1.00 74.62 293 ASP A C 1
ATOM 2353 O O . ASP A 1 293 ? -23.2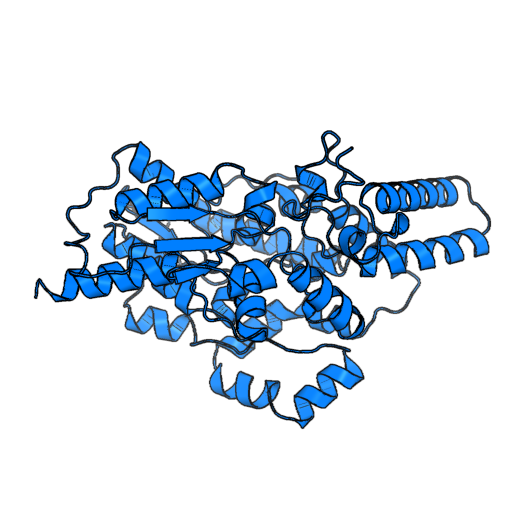18 1.682 17.911 1.00 74.62 293 ASP A O 1
ATOM 2357 N N . LYS A 1 294 ? -24.698 3.358 18.174 1.00 75.88 294 LYS A N 1
ATOM 2358 C CA . LYS A 1 294 ? -23.829 4.284 18.896 1.00 75.88 294 LYS A CA 1
ATOM 2359 C C . LYS A 1 294 ? -23.741 3.983 20.394 1.00 75.88 294 LYS A C 1
ATOM 2361 O O . LYS A 1 294 ? -22.898 4.583 21.055 1.00 75.88 294 LYS A O 1
ATOM 2366 N N . ALA A 1 295 ? -24.542 3.055 20.925 1.00 69.88 295 ALA A N 1
ATOM 2367 C CA . ALA A 1 295 ? -24.623 2.752 22.360 1.00 69.88 295 ALA A CA 1
ATOM 2368 C C . ALA A 1 295 ? -23.261 2.571 23.070 1.00 69.88 295 ALA A C 1
ATOM 2370 O O . ALA A 1 295 ? -23.098 3.012 24.202 1.00 69.88 295 ALA A O 1
ATOM 2371 N N . ASN A 1 296 ? -22.260 1.983 22.402 1.00 67.44 296 ASN A N 1
ATOM 2372 C CA . ASN A 1 296 ? -20.937 1.712 22.990 1.00 67.44 296 ASN A CA 1
ATOM 2373 C C . ASN A 1 296 ? -19.873 2.791 22.708 1.00 67.44 296 ASN A C 1
ATOM 2375 O O . ASN A 1 296 ? -18.709 2.624 23.083 1.00 67.44 296 ASN A O 1
ATOM 2379 N N . LEU A 1 297 ? -20.227 3.876 22.014 1.00 71.06 297 LEU A N 1
ATOM 2380 C CA . LEU A 1 297 ? -19.258 4.868 21.534 1.00 71.06 297 LEU A CA 1
ATOM 2381 C C . LEU A 1 297 ? -18.961 5.973 22.550 1.00 71.06 297 LEU A C 1
ATOM 2383 O O . LEU A 1 297 ? -17.908 6.605 22.460 1.00 71.06 297 LEU A O 1
ATOM 2387 N N . GLY A 1 298 ? -19.845 6.156 23.533 1.00 67.25 298 GLY A N 1
ATOM 2388 C CA . GLY A 1 298 ? -19.796 7.283 24.458 1.00 67.25 298 GLY A CA 1
ATOM 2389 C C . GLY A 1 298 ? -20.037 8.626 23.769 1.00 67.25 298 GLY A C 1
ATOM 2390 O O . GLY A 1 298 ? -20.261 8.701 22.560 1.00 67.25 298 GLY A O 1
ATOM 2391 N N . GLU A 1 299 ? -20.007 9.697 24.555 1.00 70.00 299 GLU A N 1
ATOM 2392 C CA . GLU A 1 299 ? -20.073 11.056 24.022 1.00 70.00 299 GLU A CA 1
ATOM 2393 C C . GLU A 1 299 ? -18.703 11.508 23.508 1.00 70.00 299 GLU A C 1
ATOM 2395 O O . GLU A 1 299 ? -17.647 11.089 24.000 1.00 70.00 299 GLU A O 1
ATOM 2400 N N . LEU A 1 300 ? -18.716 12.382 22.501 1.00 72.12 300 LEU A N 1
ATOM 2401 C CA . LEU A 1 300 ? -17.497 13.027 22.033 1.00 72.12 300 LEU A CA 1
ATOM 2402 C C . LEU A 1 300 ? -16.894 13.883 23.159 1.00 72.12 300 LEU A C 1
ATOM 2404 O O . LEU A 1 300 ? -17.636 14.577 23.856 1.00 72.12 300 LEU A O 1
ATOM 2408 N N . PRO A 1 301 ? -15.558 13.900 23.317 1.00 68.69 301 PRO A N 1
ATOM 2409 C CA . PRO A 1 301 ? -14.913 14.784 24.278 1.00 68.69 301 PRO A CA 1
ATOM 2410 C C . PRO A 1 301 ? -15.311 16.254 24.041 1.00 68.69 301 PRO A C 1
ATOM 2412 O O . PRO A 1 301 ? -15.262 16.712 22.891 1.00 68.69 301 PRO A O 1
ATOM 2415 N N . PRO A 1 302 ? -15.651 17.023 25.094 1.00 65.19 302 PRO A N 1
ATOM 2416 C CA . PRO A 1 302 ? -15.899 18.455 24.967 1.00 65.19 302 PRO A CA 1
ATOM 2417 C C . PRO A 1 302 ? -14.689 19.160 24.338 1.00 65.19 302 PRO A C 1
ATOM 2419 O O . PRO A 1 302 ? -13.562 19.000 24.805 1.00 65.19 302 PRO A O 1
ATOM 2422 N N . GLY A 1 303 ? -14.910 19.930 23.268 1.00 65.69 303 GLY A N 1
ATOM 2423 C CA . GLY A 1 303 ? -13.842 20.659 22.572 1.00 65.69 303 GLY A CA 1
ATOM 2424 C C . GLY A 1 303 ? -12.975 19.819 21.626 1.00 65.69 303 GLY A C 1
ATOM 2425 O O . GLY A 1 303 ? -11.917 20.293 21.212 1.00 65.69 303 GLY A O 1
ATOM 2426 N N . ALA A 1 304 ? -13.391 18.597 21.269 1.00 66.94 304 ALA A N 1
ATOM 2427 C CA . ALA A 1 304 ? -12.729 17.832 20.213 1.00 66.94 304 ALA A CA 1
ATOM 2428 C C . ALA A 1 304 ? -12.662 18.647 18.906 1.00 66.94 304 ALA A C 1
ATOM 2430 O O . ALA A 1 304 ? -13.666 19.227 18.483 1.00 66.94 304 ALA A O 1
ATOM 2431 N N . ASP A 1 305 ? -11.482 18.679 18.270 1.00 68.81 305 ASP A N 1
ATOM 2432 C CA . ASP A 1 305 ? -11.319 19.244 16.926 1.00 68.81 305 ASP A CA 1
ATOM 2433 C C . ASP A 1 305 ? -12.343 18.577 16.000 1.00 68.81 305 ASP A C 1
ATOM 2435 O O . ASP A 1 305 ? -12.447 17.353 15.965 1.00 68.81 305 ASP A O 1
ATOM 2439 N N . GLN A 1 306 ? -13.142 19.378 15.303 1.00 78.31 306 GLN A N 1
ATOM 2440 C CA . GLN A 1 306 ? -14.158 18.878 14.374 1.00 78.31 306 GLN A CA 1
ATOM 2441 C C . GLN A 1 306 ? -13.741 19.043 12.914 1.00 78.31 306 GLN A C 1
ATOM 2443 O O . GLN A 1 306 ? -14.484 18.650 12.017 1.00 78.31 306 GLN A O 1
ATOM 2448 N N . ASN A 1 307 ? -12.562 19.616 12.662 1.00 88.94 307 ASN A N 1
ATOM 2449 C CA . ASN A 1 307 ? -12.093 19.909 11.320 1.00 88.94 307 ASN A CA 1
ATOM 2450 C C . ASN A 1 307 ? -11.048 18.881 10.893 1.00 88.94 307 ASN A C 1
ATOM 2452 O O . ASN A 1 307 ? -9.858 19.024 11.166 1.00 88.94 307 ASN A O 1
ATOM 2456 N N . PHE A 1 308 ? -11.487 17.853 10.172 1.00 95.56 308 PHE A N 1
ATOM 2457 C CA . PHE A 1 308 ? -10.596 16.830 9.631 1.00 95.56 308 PHE A CA 1
ATOM 2458 C C . PHE A 1 308 ? -10.457 16.959 8.119 1.00 95.56 308 PHE A C 1
ATOM 2460 O O . PHE A 1 308 ? -11.454 17.019 7.395 1.00 95.56 308 PHE A O 1
ATOM 2467 N N . LEU A 1 309 ? -9.214 16.949 7.630 1.00 96.94 309 LEU A N 1
ATOM 2468 C CA . LEU A 1 309 ? -8.911 16.907 6.202 1.00 96.94 309 LEU A CA 1
ATOM 2469 C C . LEU A 1 309 ? -8.260 15.575 5.834 1.00 96.94 309 LEU A C 1
ATOM 2471 O O . LEU A 1 309 ? -7.105 15.334 6.173 1.00 96.94 309 LEU A O 1
ATOM 2475 N N . LEU A 1 310 ? -8.964 14.740 5.073 1.00 96.75 310 LEU A N 1
ATOM 2476 C CA . LEU A 1 310 ? -8.427 13.501 4.520 1.00 96.75 310 LEU A CA 1
ATOM 2477 C C . LEU A 1 310 ? -7.839 13.711 3.124 1.00 96.75 310 LEU A C 1
ATOM 2479 O O . LEU A 1 310 ? -8.527 14.134 2.189 1.00 96.75 310 LEU A O 1
ATOM 2483 N N . LEU A 1 311 ? -6.575 13.313 2.985 1.00 95.81 311 LEU A N 1
ATOM 2484 C CA . LEU A 1 311 ? -5.916 13.034 1.715 1.00 95.81 311 LEU A CA 1
ATOM 2485 C C . LEU A 1 311 ? -5.995 11.524 1.438 1.00 95.81 311 LEU A C 1
ATOM 2487 O O . LEU A 1 311 ? -5.179 10.759 1.964 1.00 95.81 311 LEU A O 1
ATOM 2491 N N . PRO A 1 312 ? -6.983 11.070 0.644 1.00 92.94 312 PRO A N 1
ATOM 2492 C CA . PRO A 1 312 ? -7.183 9.651 0.392 1.00 92.94 312 PRO A CA 1
ATOM 2493 C C . PRO A 1 312 ? -6.033 9.068 -0.426 1.00 92.94 312 PRO A C 1
ATOM 2495 O O . PRO A 1 312 ? -5.382 9.758 -1.223 1.00 92.94 312 PRO A O 1
ATOM 2498 N N . HIS A 1 313 ? -5.807 7.767 -0.291 1.00 92.19 313 HIS A N 1
ATOM 2499 C CA . HIS A 1 313 ? -4.790 7.069 -1.052 1.00 92.19 313 HIS A CA 1
ATOM 2500 C C . HIS A 1 313 ? -5.107 7.148 -2.553 1.00 92.19 313 HIS A C 1
ATOM 2502 O O . HIS A 1 313 ? -6.258 7.099 -2.988 1.00 92.19 313 HIS A O 1
ATOM 2508 N N . CYS A 1 314 ? -4.073 7.250 -3.390 1.00 89.12 314 CYS A N 1
ATOM 2509 C CA . CYS A 1 314 ? -4.270 7.412 -4.832 1.00 89.12 314 CYS A CA 1
ATOM 2510 C C . CYS A 1 314 ? -5.041 6.245 -5.476 1.00 89.12 314 CYS A C 1
ATOM 2512 O O . CYS A 1 314 ? -5.731 6.446 -6.475 1.00 89.12 314 CYS A O 1
ATOM 2514 N N . MET A 1 315 ? -4.947 5.041 -4.902 1.00 87.69 315 MET A N 1
ATOM 2515 C CA . MET A 1 315 ? -5.729 3.895 -5.359 1.00 87.69 315 MET A CA 1
ATOM 2516 C C . MET A 1 315 ? -7.198 4.011 -4.957 1.00 87.69 315 MET A C 1
ATOM 2518 O O . MET A 1 315 ? -8.028 3.801 -5.828 1.00 87.69 315 MET A O 1
ATOM 2522 N N . GLU A 1 316 ? -7.532 4.445 -3.736 1.00 87.56 316 GLU A N 1
ATOM 2523 C CA . GLU A 1 316 ? -8.929 4.691 -3.330 1.00 87.56 316 GLU A CA 1
ATOM 2524 C C . GLU A 1 316 ? -9.619 5.628 -4.330 1.00 87.56 316 GLU A C 1
ATOM 2526 O O . GLU A 1 316 ? -10.650 5.284 -4.897 1.00 87.56 316 GLU A O 1
ATOM 2531 N N . GLN A 1 317 ? -8.958 6.737 -4.679 1.00 83.25 317 GLN A N 1
ATOM 2532 C CA . GLN A 1 317 ? -9.474 7.726 -5.634 1.00 83.25 317 GLN A CA 1
ATOM 2533 C C . GLN A 1 317 ? -9.736 7.161 -7.043 1.00 83.25 317 GLN A C 1
ATOM 2535 O O . GLN A 1 317 ? -10.568 7.690 -7.780 1.00 83.25 317 GLN A O 1
ATOM 2540 N N . CYS A 1 318 ? -9.009 6.117 -7.454 1.00 76.81 318 CYS A N 1
ATOM 2541 C CA . CYS A 1 318 ? -9.084 5.582 -8.817 1.00 76.81 318 CYS A CA 1
ATOM 2542 C C . CYS A 1 318 ? -9.914 4.307 -8.924 1.00 76.81 318 CYS A C 1
ATOM 2544 O O . CYS A 1 318 ? -10.526 4.071 -9.963 1.00 76.81 318 CYS A O 1
ATOM 2546 N N . THR A 1 319 ? -9.888 3.463 -7.894 1.00 72.00 319 THR A N 1
ATOM 2547 C CA . THR A 1 319 ? -10.503 2.134 -7.915 1.00 72.00 319 THR A CA 1
ATOM 2548 C C . THR A 1 319 ? -11.914 2.146 -7.371 1.00 72.00 319 THR A C 1
ATOM 2550 O O . THR A 1 319 ? -12.744 1.382 -7.850 1.00 72.00 319 THR A O 1
ATOM 2553 N N . ASP A 1 320 ? -12.179 3.000 -6.381 1.00 68.56 320 ASP A N 1
ATOM 2554 C CA . ASP A 1 320 ? -13.456 3.040 -5.692 1.00 68.56 320 ASP A CA 1
ATOM 2555 C C . ASP A 1 320 ? -13.838 4.480 -5.350 1.00 68.56 320 ASP A C 1
ATOM 2557 O O . ASP A 1 320 ? -13.459 5.026 -4.315 1.00 68.56 320 ASP A O 1
ATOM 2561 N N . ARG A 1 321 ? -14.644 5.093 -6.225 1.00 65.50 321 ARG A N 1
ATOM 2562 C CA . ARG A 1 321 ? -15.161 6.454 -6.013 1.00 65.50 321 ARG A CA 1
ATOM 2563 C C . ARG A 1 321 ? -15.949 6.593 -4.703 1.00 65.50 321 ARG A C 1
ATOM 2565 O O . ARG A 1 321 ? -16.156 7.721 -4.270 1.00 65.50 321 ARG A O 1
ATOM 2572 N N . ARG A 1 322 ? -16.389 5.483 -4.094 1.00 82.75 322 ARG A N 1
ATOM 2573 C CA . ARG A 1 322 ? -17.124 5.486 -2.827 1.00 82.75 322 ARG A CA 1
ATOM 2574 C C . ARG A 1 322 ? -16.222 5.445 -1.607 1.00 82.75 322 ARG A C 1
ATOM 2576 O O . ARG A 1 322 ? -16.686 5.860 -0.561 1.00 82.75 322 ARG A O 1
ATOM 2583 N N . SER A 1 323 ? -14.951 5.053 -1.712 1.00 88.62 323 SER A N 1
ATOM 2584 C CA . SER A 1 323 ? -14.078 4.931 -0.532 1.00 88.62 323 SER A CA 1
ATOM 2585 C C . SER A 1 323 ? -13.978 6.252 0.253 1.00 88.62 323 SER A C 1
ATOM 2587 O O . SER A 1 323 ? -14.127 6.266 1.471 1.00 88.62 323 SER A O 1
ATOM 2589 N N . THR A 1 324 ? -13.872 7.401 -0.429 1.00 90.88 324 THR A N 1
ATOM 2590 C CA . THR A 1 324 ? -13.909 8.720 0.235 1.00 90.88 324 THR A CA 1
ATOM 2591 C C . THR A 1 324 ? -15.253 9.022 0.897 1.00 90.88 324 THR A C 1
ATOM 2593 O O . THR A 1 324 ? -15.281 9.620 1.966 1.00 90.88 324 THR A O 1
ATOM 2596 N N . GLN A 1 325 ? -16.360 8.601 0.285 1.00 93.19 325 GLN A N 1
ATOM 2597 C CA . GLN A 1 325 ? -17.711 8.777 0.829 1.00 93.19 325 GLN A CA 1
ATOM 2598 C C . GLN A 1 325 ? -17.951 7.845 2.021 1.00 93.19 325 GLN A C 1
ATOM 2600 O O . GLN A 1 325 ? -18.590 8.234 2.988 1.00 93.19 325 GLN A O 1
ATOM 2605 N N . ASP A 1 326 ? -17.408 6.632 1.984 1.00 95.00 326 ASP A N 1
ATOM 2606 C CA . ASP A 1 326 ? -17.489 5.663 3.071 1.00 95.00 326 ASP A CA 1
ATOM 2607 C C . ASP A 1 326 ? -16.690 6.144 4.294 1.00 95.00 326 ASP A C 1
ATOM 2609 O O . ASP A 1 326 ? -17.175 6.029 5.420 1.00 95.00 326 ASP A O 1
ATOM 2613 N N . TRP A 1 327 ? -15.540 6.802 4.089 1.00 95.50 327 TRP A N 1
ATOM 2614 C CA . TRP A 1 327 ? -14.853 7.531 5.161 1.00 95.50 327 TRP A CA 1
ATOM 2615 C C . TRP A 1 327 ? -15.716 8.652 5.757 1.00 95.50 327 TRP A C 1
ATOM 2617 O O . TRP A 1 327 ? -15.763 8.792 6.976 1.00 95.50 327 TRP A O 1
ATOM 2627 N N . GLN A 1 328 ? -16.417 9.434 4.930 1.00 95.19 328 GLN A N 1
ATOM 2628 C CA . GLN A 1 328 ? -17.304 10.499 5.417 1.00 95.19 328 GLN A CA 1
ATOM 2629 C C . GLN A 1 328 ? -18.480 9.944 6.225 1.00 95.19 328 GLN A C 1
ATOM 2631 O O . GLN A 1 328 ? -18.734 10.436 7.318 1.00 95.19 328 GLN A O 1
ATOM 2636 N N . VAL A 1 329 ? -19.123 8.875 5.744 1.00 95.00 329 VAL A N 1
ATOM 2637 C CA . VAL A 1 329 ? -20.192 8.163 6.469 1.00 95.00 329 VAL A CA 1
ATOM 2638 C C . VAL A 1 329 ? -19.693 7.670 7.824 1.00 95.00 329 VAL A C 1
ATOM 2640 O O . VAL A 1 329 ? -20.394 7.795 8.826 1.00 95.00 329 VAL A O 1
ATOM 2643 N N . LEU A 1 330 ? -18.476 7.122 7.871 1.00 93.88 330 LEU A N 1
ATOM 2644 C CA . LEU A 1 330 ? -17.889 6.665 9.122 1.00 93.88 330 LEU A CA 1
ATOM 2645 C C . LEU A 1 330 ? -17.671 7.830 10.097 1.00 93.88 330 LEU A C 1
ATOM 2647 O O . LEU A 1 330 ? -18.037 7.712 11.259 1.00 93.88 330 LEU A O 1
ATOM 2651 N N . PHE A 1 331 ? -17.121 8.958 9.644 1.00 93.75 331 PHE A N 1
ATOM 2652 C CA . PHE A 1 331 ? -16.907 10.133 10.499 1.00 93.75 331 PHE A CA 1
ATOM 2653 C C . PHE A 1 331 ? -18.226 10.745 10.985 1.00 93.75 331 PHE A C 1
ATOM 2655 O O . PHE A 1 331 ? -18.357 11.030 12.174 1.00 93.75 331 PHE A O 1
ATOM 2662 N N . GLU A 1 332 ? -19.222 10.863 10.108 1.00 92.38 332 GLU A N 1
ATOM 2663 C CA . GLU A 1 332 ? -20.559 11.354 10.450 1.00 92.38 332 GLU A CA 1
ATOM 2664 C C . GLU A 1 332 ? -21.240 10.463 11.497 1.00 92.38 332 GLU A C 1
ATOM 2666 O O . GLU A 1 332 ? -21.869 10.953 12.438 1.00 92.38 332 GLU A O 1
ATOM 2671 N N . PHE A 1 333 ? -21.052 9.144 11.407 1.00 90.75 333 PHE A N 1
ATOM 2672 C CA . PHE A 1 333 ? -21.540 8.213 12.420 1.00 90.75 333 PHE A CA 1
ATOM 2673 C C . PHE A 1 333 ? -20.961 8.516 13.813 1.00 90.75 333 PHE A C 1
ATOM 2675 O O . PHE A 1 333 ? -21.701 8.472 14.799 1.00 90.75 333 PHE A O 1
ATOM 2682 N N . PHE A 1 334 ? -19.698 8.942 13.894 1.00 88.56 334 PHE A N 1
ATOM 2683 C CA . PHE A 1 334 ? -19.069 9.424 15.130 1.00 88.56 334 PHE A CA 1
ATOM 2684 C C . PHE A 1 334 ? -19.398 10.882 15.485 1.00 88.56 334 PHE A C 1
ATOM 2686 O O . PHE A 1 334 ? -18.902 11.370 16.493 1.00 88.56 334 PHE A O 1
ATOM 2693 N N . GLY A 1 335 ? -20.226 11.584 14.704 1.00 88.50 335 GLY A N 1
ATOM 2694 C CA . GLY A 1 335 ? -20.545 12.999 14.925 1.00 88.50 335 GLY A CA 1
ATOM 2695 C C . GLY A 1 335 ? -19.413 13.955 14.532 1.00 88.50 335 GLY A C 1
ATOM 2696 O O . GLY A 1 335 ? -19.345 15.065 15.050 1.00 88.50 335 GLY A O 1
ATOM 2697 N N . LEU A 1 336 ? -18.510 13.524 13.648 1.00 90.94 336 LEU A N 1
ATOM 2698 C CA . LEU A 1 336 ? -17.359 14.296 13.183 1.00 90.94 336 LEU A CA 1
ATOM 2699 C C . LEU A 1 336 ? -17.563 14.755 11.736 1.00 90.94 336 LEU A C 1
ATOM 2701 O O . LEU A 1 336 ? -18.149 14.042 10.921 1.00 90.94 336 LEU A O 1
ATOM 2705 N N . SER A 1 337 ? -17.008 15.917 11.389 1.00 91.31 337 SER A N 1
ATOM 2706 C CA . SER A 1 337 ? -16.999 16.413 10.011 1.00 91.31 337 SER A CA 1
ATOM 2707 C C . SER A 1 337 ? -15.696 16.040 9.306 1.00 91.31 337 SER A C 1
ATOM 2709 O O . SER A 1 337 ? -14.603 16.365 9.773 1.00 91.31 337 SER A O 1
ATOM 2711 N N . LEU A 1 338 ? -15.801 15.364 8.160 1.00 95.00 338 LEU A N 1
ATOM 2712 C CA . LEU A 1 338 ? -14.652 14.990 7.339 1.00 95.00 338 LEU A CA 1
ATOM 2713 C C . LEU A 1 338 ? -14.702 15.667 5.971 1.00 95.00 338 LEU A C 1
ATOM 2715 O O . LEU A 1 338 ? -15.530 15.346 5.113 1.00 95.00 338 LEU A O 1
ATOM 2719 N N . THR A 1 339 ? -13.729 16.540 5.727 1.00 95.12 339 THR A N 1
ATOM 2720 C CA . THR A 1 339 ? -13.455 17.058 4.388 1.00 95.12 339 THR A CA 1
ATOM 2721 C C . THR A 1 339 ? -12.469 16.136 3.687 1.00 95.12 339 THR A C 1
ATOM 2723 O O . THR A 1 339 ? -11.408 15.825 4.221 1.00 95.12 339 THR A O 1
ATOM 2726 N N . THR A 1 340 ? -12.774 15.716 2.463 1.00 93.81 340 THR A N 1
ATOM 2727 C CA . THR A 1 340 ? -11.846 14.930 1.638 1.00 93.81 340 THR A CA 1
ATOM 2728 C C . THR A 1 340 ? -11.338 15.770 0.478 1.00 93.81 340 THR A C 1
ATOM 2730 O O . THR A 1 340 ? -12.134 16.440 -0.182 1.00 93.81 340 THR A O 1
ATOM 2733 N N . ARG A 1 341 ? -10.039 15.708 0.173 1.00 92.44 341 ARG A N 1
ATOM 2734 C CA . ARG A 1 341 ? -9.455 16.447 -0.954 1.00 92.44 341 ARG A CA 1
ATOM 2735 C C . ARG A 1 341 ? -8.556 15.555 -1.798 1.00 92.44 341 ARG A C 1
ATOM 2737 O O . ARG A 1 341 ? -7.568 15.008 -1.316 1.00 92.44 341 ARG A O 1
ATOM 2744 N N . ALA A 1 342 ? -8.875 15.450 -3.086 1.00 91.06 342 ALA A N 1
ATOM 2745 C CA . ALA A 1 342 ? -8.028 14.762 -4.052 1.00 91.06 342 ALA A CA 1
ATOM 2746 C C . ALA A 1 342 ? -6.703 15.522 -4.244 1.00 91.06 342 ALA A C 1
ATOM 2748 O O . ALA A 1 342 ? -6.689 16.732 -4.480 1.00 91.06 342 ALA A O 1
ATOM 2749 N N . ALA A 1 343 ? -5.590 14.798 -4.144 1.00 90.69 343 ALA A N 1
ATOM 2750 C CA . ALA A 1 343 ? -4.235 15.356 -4.175 1.00 90.69 343 ALA A CA 1
ATOM 2751 C C . ALA A 1 343 ? -3.347 14.744 -5.272 1.00 90.69 343 ALA A C 1
ATOM 2753 O O . ALA A 1 343 ? -2.196 15.144 -5.437 1.00 90.69 343 ALA A O 1
ATOM 2754 N N . GLY A 1 344 ? -3.854 13.755 -6.015 1.00 91.06 344 GLY A N 1
ATOM 2755 C CA . GLY A 1 344 ? -3.034 12.906 -6.875 1.00 91.06 344 GLY A CA 1
ATOM 2756 C C . GLY A 1 344 ? -2.154 11.929 -6.078 1.00 91.06 344 GLY A C 1
ATOM 2757 O O . GLY A 1 344 ? -2.462 11.559 -4.946 1.00 91.06 344 GLY A O 1
ATOM 2758 N N . CYS A 1 345 ? -1.051 11.468 -6.673 1.00 93.06 345 CYS A N 1
ATOM 2759 C CA . CYS A 1 345 ? -0.111 10.544 -6.024 1.00 93.06 345 CYS A CA 1
ATOM 2760 C C . CYS A 1 345 ? 0.866 11.287 -5.097 1.00 93.06 345 CYS A C 1
ATOM 2762 O O . CYS A 1 345 ? 1.324 12.366 -5.449 1.00 93.06 345 CYS A O 1
ATOM 2764 N N . CYS A 1 346 ? 1.246 10.686 -3.963 1.00 94.50 346 CYS A N 1
ATOM 2765 C CA . CYS A 1 346 ? 2.243 11.258 -3.047 1.00 94.50 346 CYS A CA 1
ATOM 2766 C C . CYS A 1 346 ? 3.703 11.087 -3.512 1.00 94.50 346 CYS A C 1
ATOM 2768 O O . CYS A 1 346 ? 4.598 11.650 -2.896 1.00 94.50 346 CYS A O 1
ATOM 2770 N N . GLY A 1 347 ? 3.962 10.278 -4.549 1.00 93.81 347 GLY A N 1
ATOM 2771 C CA . GLY A 1 347 ? 5.313 9.996 -5.061 1.00 93.81 347 GLY A CA 1
ATOM 2772 C C . GLY A 1 347 ? 5.960 8.703 -4.542 1.00 93.81 347 GLY A C 1
ATOM 2773 O O . GLY A 1 347 ? 6.910 8.223 -5.147 1.00 93.81 347 GLY A O 1
ATOM 2774 N N . MET A 1 348 ? 5.422 8.074 -3.492 1.00 93.12 348 MET A N 1
ATOM 2775 C CA . MET A 1 348 ? 6.060 6.914 -2.835 1.00 93.12 348 MET A CA 1
ATOM 2776 C C . MET A 1 348 ? 5.615 5.530 -3.343 1.00 93.12 348 MET A C 1
ATOM 2778 O O . MET A 1 348 ? 6.141 4.512 -2.893 1.00 93.12 348 MET A O 1
ATOM 2782 N N . ALA A 1 349 ? 4.633 5.457 -4.245 1.00 87.75 349 ALA A N 1
ATOM 2783 C CA . ALA A 1 349 ? 4.035 4.183 -4.653 1.00 87.75 349 ALA A CA 1
ATOM 2784 C C . ALA A 1 349 ? 5.047 3.223 -5.313 1.00 87.75 349 ALA A C 1
ATOM 2786 O O . ALA A 1 349 ? 5.957 3.646 -6.021 1.00 87.75 349 ALA A O 1
ATOM 2787 N N . GLY A 1 350 ? 4.880 1.916 -5.081 1.00 80.44 350 GLY A N 1
ATOM 2788 C CA . GLY A 1 350 ? 5.683 0.876 -5.736 1.00 80.44 350 GLY A CA 1
ATOM 2789 C C . GLY A 1 350 ? 7.178 0.913 -5.401 1.00 80.44 350 GLY A C 1
ATOM 2790 O O . GLY A 1 350 ? 7.977 0.525 -6.243 1.00 80.44 350 GLY A O 1
ATOM 2791 N N . LEU A 1 351 ? 7.541 1.398 -4.204 1.00 87.00 351 LEU A N 1
ATOM 2792 C CA . LEU A 1 351 ? 8.917 1.653 -3.740 1.00 87.00 351 LEU A CA 1
ATOM 2793 C C . LEU A 1 351 ? 9.657 2.775 -4.476 1.00 87.00 351 LEU A C 1
ATOM 2795 O O . LEU A 1 351 ? 10.806 3.052 -4.145 1.00 87.00 351 LEU A O 1
ATOM 2799 N N . PHE A 1 352 ? 8.993 3.465 -5.405 1.00 92.94 352 PHE A N 1
ATOM 2800 C CA . PHE A 1 352 ? 9.582 4.506 -6.244 1.00 92.94 352 PHE A CA 1
ATOM 2801 C C . PHE A 1 352 ? 10.343 5.557 -5.433 1.00 92.94 352 PHE A C 1
ATOM 2803 O O . PHE A 1 352 ? 11.504 5.841 -5.706 1.00 92.94 352 PHE A O 1
ATOM 2810 N N . GLY A 1 353 ? 9.721 6.075 -4.373 1.00 93.62 353 GLY A N 1
ATOM 2811 C CA . GLY A 1 353 ? 10.329 7.086 -3.511 1.00 93.62 353 GLY A CA 1
ATOM 2812 C C . GLY A 1 353 ? 11.405 6.570 -2.548 1.00 93.62 353 GLY A C 1
ATOM 2813 O O . GLY A 1 353 ? 11.959 7.366 -1.792 1.00 93.62 353 GLY A O 1
ATOM 2814 N N . HIS A 1 354 ? 11.738 5.277 -2.582 1.00 94.19 354 HIS A N 1
ATOM 2815 C CA . HIS A 1 354 ? 12.901 4.701 -1.897 1.00 94.19 354 HIS A CA 1
ATOM 2816 C C . HIS A 1 354 ? 14.070 4.413 -2.852 1.00 94.19 354 HIS A C 1
ATOM 2818 O O . HIS A 1 354 ? 15.159 4.065 -2.399 1.00 94.19 354 HIS A O 1
ATOM 2824 N N . GLU A 1 355 ? 13.885 4.564 -4.166 1.00 94.50 355 GLU A N 1
ATOM 2825 C CA . GLU A 1 355 ? 14.963 4.409 -5.144 1.00 94.50 355 GLU A CA 1
ATOM 2826 C C . GLU A 1 355 ? 15.749 5.720 -5.262 1.00 94.50 355 GLU A C 1
ATOM 2828 O O . GLU A 1 355 ? 15.164 6.798 -5.412 1.00 94.50 355 GLU A O 1
ATOM 2833 N N . LEU A 1 356 ? 17.079 5.642 -5.174 1.00 94.81 356 LEU A N 1
ATOM 2834 C CA . LEU A 1 356 ? 17.959 6.813 -5.166 1.00 94.81 356 LEU A CA 1
ATOM 2835 C C . LEU A 1 356 ? 17.786 7.672 -6.425 1.00 94.81 356 LEU A C 1
ATOM 2837 O O . LEU A 1 356 ? 17.700 8.893 -6.324 1.00 94.81 356 LEU A O 1
ATOM 2841 N N . GLU A 1 357 ? 17.683 7.043 -7.597 1.00 93.44 357 GLU A N 1
ATOM 2842 C CA . GLU A 1 357 ? 17.503 7.744 -8.875 1.00 93.44 357 GLU A CA 1
ATOM 2843 C C . GLU A 1 357 ? 16.173 8.511 -8.981 1.00 93.44 357 GLU A C 1
ATOM 2845 O O . GLU A 1 357 ? 16.057 9.441 -9.775 1.00 93.44 357 GLU A O 1
ATOM 2850 N N . ASN A 1 358 ? 15.179 8.156 -8.166 1.00 95.25 358 ASN A N 1
ATOM 2851 C CA . ASN A 1 358 ? 13.826 8.699 -8.247 1.00 95.25 358 ASN A CA 1
ATOM 2852 C C . ASN A 1 358 ? 13.532 9.752 -7.172 1.00 95.25 358 ASN A C 1
ATOM 2854 O O . ASN A 1 358 ? 12.424 10.285 -7.136 1.00 95.25 358 ASN A O 1
ATOM 2858 N N . GLN A 1 359 ? 14.495 10.084 -6.304 1.00 95.06 359 GLN A N 1
ATOM 2859 C CA . GLN A 1 359 ? 14.275 11.003 -5.180 1.00 95.06 359 GLN A CA 1
ATOM 2860 C C . GLN A 1 359 ? 13.798 12.388 -5.622 1.00 95.06 359 GLN A C 1
ATOM 2862 O O . GLN A 1 359 ? 12.831 12.901 -5.062 1.00 95.06 359 GLN A O 1
ATOM 2867 N N . THR A 1 360 ? 14.430 12.966 -6.647 1.00 96.31 360 THR A N 1
ATOM 2868 C CA . THR A 1 360 ? 14.034 14.270 -7.197 1.00 96.31 360 THR A CA 1
ATOM 2869 C C . THR A 1 360 ? 12.600 14.216 -7.711 1.00 96.31 360 THR A C 1
ATOM 2871 O O . THR A 1 360 ? 11.744 14.942 -7.217 1.00 96.31 360 THR A O 1
ATOM 2874 N N . MET A 1 361 ? 12.292 13.253 -8.587 1.00 96.31 361 MET A N 1
ATOM 2875 C CA . MET A 1 361 ? 10.945 13.102 -9.141 1.00 96.31 361 MET A CA 1
ATOM 2876 C C . MET A 1 361 ? 9.895 12.800 -8.061 1.00 96.31 361 MET A C 1
ATOM 2878 O O . MET A 1 361 ? 8.775 13.290 -8.147 1.00 96.31 361 MET A O 1
ATOM 2882 N N . CYS A 1 362 ? 10.229 12.021 -7.030 1.00 96.00 362 CYS A N 1
ATOM 2883 C CA . CYS A 1 362 ? 9.346 11.769 -5.891 1.00 96.00 362 CYS A CA 1
ATOM 2884 C C . CYS A 1 362 ? 8.984 13.071 -5.159 1.00 96.00 362 CYS A C 1
ATOM 2886 O O . CYS A 1 362 ? 7.812 13.290 -4.846 1.00 96.00 362 CYS A O 1
ATOM 2888 N N . ASN A 1 363 ? 9.971 13.933 -4.901 1.00 96.62 363 ASN A N 1
ATOM 2889 C CA . ASN A 1 363 ? 9.748 15.231 -4.265 1.00 96.62 363 ASN A CA 1
ATOM 2890 C C . ASN A 1 363 ? 8.954 16.173 -5.175 1.00 96.62 363 ASN A C 1
ATOM 2892 O O . ASN A 1 363 ? 8.013 16.808 -4.709 1.00 96.62 363 ASN A O 1
ATOM 2896 N N . ASP A 1 364 ? 9.255 16.205 -6.472 1.00 96.81 364 ASP A N 1
ATOM 2897 C CA . ASP A 1 364 ? 8.517 17.023 -7.435 1.00 96.81 364 ASP A CA 1
ATOM 2898 C C . ASP A 1 364 ? 7.045 16.602 -7.518 1.00 96.81 364 ASP A C 1
ATOM 2900 O O . ASP A 1 364 ? 6.157 17.452 -7.495 1.00 96.81 364 ASP A O 1
ATOM 2904 N N . ILE A 1 365 ? 6.764 15.290 -7.535 1.00 96.00 365 ILE A N 1
ATOM 2905 C CA . ILE A 1 365 ? 5.395 14.750 -7.504 1.00 96.00 365 ILE A CA 1
ATOM 2906 C C . ILE A 1 365 ? 4.663 15.204 -6.236 1.00 96.00 365 ILE A C 1
ATOM 2908 O O . ILE A 1 365 ? 3.509 15.624 -6.316 1.00 96.00 365 ILE A O 1
ATOM 2912 N N . PHE A 1 366 ? 5.318 15.141 -5.075 1.00 96.88 366 PHE A N 1
ATOM 2913 C CA . PHE A 1 366 ? 4.744 15.622 -3.818 1.00 96.88 366 PHE A CA 1
ATOM 2914 C C . PHE A 1 366 ? 4.465 17.137 -3.860 1.00 96.88 366 PHE A C 1
ATOM 2916 O O . PHE A 1 366 ? 3.405 17.594 -3.425 1.00 96.88 366 PHE A O 1
ATOM 2923 N N . ASN A 1 367 ? 5.375 17.912 -4.452 1.00 96.56 367 ASN A N 1
ATOM 2924 C CA . ASN A 1 367 ? 5.265 19.364 -4.576 1.00 96.56 367 ASN A CA 1
ATOM 2925 C C . ASN A 1 367 ? 4.178 19.818 -5.559 1.00 96.56 367 ASN A C 1
ATOM 2927 O O . ASN A 1 367 ? 3.732 20.956 -5.453 1.00 96.56 367 ASN A O 1
ATOM 2931 N N . LEU A 1 368 ? 3.704 18.951 -6.466 1.00 94.25 368 LEU A N 1
ATOM 2932 C CA . LEU A 1 368 ? 2.610 19.296 -7.384 1.00 94.25 368 LEU A CA 1
ATOM 2933 C C . LEU A 1 368 ? 1.348 19.752 -6.646 1.00 94.25 368 LEU A C 1
ATOM 2935 O O . LEU A 1 368 ? 0.669 20.652 -7.121 1.00 94.25 368 LEU A O 1
ATOM 2939 N N . ASN A 1 369 ? 1.015 19.099 -5.529 1.00 93.75 369 ASN A N 1
ATOM 2940 C CA . ASN A 1 369 ? -0.200 19.386 -4.770 1.00 93.75 369 ASN A CA 1
ATOM 2941 C C . ASN A 1 369 ? -0.031 19.128 -3.280 1.00 93.75 369 ASN A C 1
ATOM 2943 O O . ASN A 1 369 ? -0.360 20.007 -2.491 1.00 93.75 369 ASN A O 1
ATOM 2947 N N . TRP A 1 370 ? 0.439 17.930 -2.900 1.00 96.19 370 TRP A N 1
ATOM 2948 C CA . TRP A 1 370 ? 0.424 17.441 -1.515 1.00 96.19 370 TRP A CA 1
ATOM 2949 C C . TRP A 1 370 ? 1.050 18.437 -0.540 1.00 96.19 370 TRP A C 1
ATOM 2951 O O . TRP A 1 370 ? 0.430 18.729 0.480 1.00 96.19 370 TRP A O 1
ATOM 2961 N N . LYS A 1 371 ? 2.211 19.011 -0.888 1.00 96.88 371 LYS A N 1
ATOM 2962 C CA . LYS A 1 371 ? 2.879 20.038 -0.076 1.00 96.88 371 LYS A CA 1
ATOM 2963 C C . LYS A 1 371 ? 1.971 21.241 0.191 1.00 96.88 371 LYS A C 1
ATOM 2965 O O . LYS A 1 371 ? 1.688 21.546 1.342 1.00 96.88 371 LYS A O 1
ATOM 2970 N N . GLY A 1 372 ? 1.435 21.853 -0.864 1.00 96.69 372 GLY A N 1
ATOM 2971 C CA . GLY A 1 372 ? 0.553 23.011 -0.736 1.00 96.69 372 GLY A CA 1
ATOM 2972 C C . GLY A 1 372 ? -0.751 22.699 0.006 1.00 96.69 372 GLY A C 1
ATOM 2973 O O . GLY A 1 372 ? -1.286 23.572 0.683 1.00 96.69 372 GLY A O 1
ATOM 2974 N N . ILE A 1 373 ? -1.273 21.466 -0.068 1.00 96.06 373 ILE A N 1
ATOM 2975 C CA . ILE A 1 373 ? -2.419 21.068 0.769 1.00 96.06 373 ILE A CA 1
ATOM 2976 C C . ILE A 1 373 ? -2.016 21.009 2.240 1.00 96.06 373 ILE A C 1
ATOM 2978 O O . ILE A 1 373 ? -2.721 21.553 3.083 1.00 96.06 373 ILE A O 1
ATOM 2982 N N . ALA A 1 374 ? -0.897 20.348 2.530 1.00 96.38 374 ALA A N 1
ATOM 2983 C CA . ALA A 1 374 ? -0.412 20.135 3.885 1.00 96.38 374 ALA A CA 1
ATOM 2984 C C . ALA A 1 374 ? 0.039 21.441 4.560 1.00 96.38 374 ALA A C 1
ATOM 2986 O O . ALA A 1 374 ? -0.119 21.577 5.763 1.00 96.38 374 ALA A O 1
ATOM 2987 N N . GLU A 1 375 ? 0.524 22.433 3.816 1.00 96.56 375 GLU A N 1
ATOM 2988 C CA . GLU A 1 375 ? 0.881 23.749 4.370 1.00 96.56 375 GLU A CA 1
ATOM 2989 C C . GLU A 1 375 ? -0.346 24.619 4.672 1.00 96.56 375 GLU A C 1
ATOM 2991 O O . GLU A 1 375 ? -0.334 25.381 5.632 1.00 96.56 375 GLU A O 1
ATOM 2996 N N . ASN A 1 376 ? -1.417 24.495 3.880 1.00 95.56 376 ASN A N 1
ATOM 2997 C CA . ASN A 1 376 ? -2.572 25.401 3.939 1.00 95.56 376 ASN A CA 1
ATOM 2998 C C . ASN A 1 376 ? -3.837 24.771 4.548 1.00 95.56 376 ASN A C 1
ATOM 3000 O O . ASN A 1 376 ? -4.916 25.367 4.483 1.00 95.56 376 ASN A O 1
ATOM 3004 N N . HIS A 1 377 ? -3.756 23.548 5.076 1.00 93.56 377 HIS A N 1
ATOM 3005 C CA . HIS A 1 377 ? -4.906 22.901 5.706 1.00 93.56 377 HIS A CA 1
ATOM 3006 C C . HIS A 1 377 ? -5.304 23.596 7.014 1.00 93.56 377 HIS A C 1
ATOM 3008 O O . HIS A 1 377 ? -4.515 24.294 7.646 1.00 93.56 377 HIS A O 1
ATOM 3014 N N . ARG A 1 378 ? -6.554 23.378 7.426 1.00 88.44 378 ARG A N 1
ATOM 3015 C CA . ARG A 1 378 ? -7.060 23.754 8.748 1.00 88.44 378 ARG A CA 1
ATOM 3016 C C . ARG A 1 378 ? -7.458 22.488 9.498 1.00 88.44 378 ARG A C 1
ATOM 3018 O O . ARG A 1 378 ? -7.961 21.557 8.871 1.00 88.44 378 ARG A O 1
ATOM 3025 N N . GLY A 1 379 ? -7.262 22.493 10.813 1.00 90.44 379 GLY A N 1
ATOM 3026 C CA . GLY A 1 379 ? -7.553 21.347 11.673 1.00 90.44 379 GLY A CA 1
ATOM 3027 C C . GLY A 1 379 ? -6.557 20.204 11.486 1.00 90.44 379 GLY A C 1
ATOM 3028 O O . GLY A 1 379 ? -5.388 20.432 11.181 1.00 90.44 379 GLY A O 1
ATOM 3029 N N . THR A 1 380 ? -7.014 18.971 11.669 1.00 94.81 380 THR A N 1
ATOM 3030 C CA . THR A 1 380 ? -6.155 17.783 11.686 1.00 94.81 380 THR A CA 1
ATOM 3031 C C . THR A 1 380 ? -6.025 17.140 10.299 1.00 94.81 380 THR A C 1
ATOM 3033 O O . THR A 1 380 ? -7.014 16.730 9.681 1.00 94.81 380 THR A O 1
ATOM 3036 N N . LEU A 1 381 ? -4.784 16.992 9.818 1.00 97.19 381 LEU A N 1
ATOM 3037 C CA . LEU A 1 381 ? -4.466 16.315 8.558 1.00 97.19 381 LEU A CA 1
ATOM 3038 C C . LEU A 1 381 ? -4.472 14.787 8.702 1.00 97.19 381 LEU A C 1
ATOM 3040 O O . LEU A 1 381 ? -3.788 14.213 9.555 1.00 97.19 381 LEU A O 1
ATOM 3044 N N . LEU A 1 382 ? -5.183 14.124 7.793 1.00 97.69 382 LEU A N 1
ATOM 3045 C CA . LEU A 1 382 ? -5.305 12.674 7.721 1.00 97.69 382 LEU A CA 1
ATOM 3046 C C . LEU A 1 382 ? -4.843 12.131 6.367 1.00 97.69 382 LEU A C 1
ATOM 3048 O O . LEU A 1 382 ? -5.045 12.756 5.325 1.00 97.69 382 LEU A O 1
ATOM 3052 N N . ALA A 1 383 ? -4.277 10.924 6.370 1.00 96.75 383 ALA A N 1
ATOM 3053 C CA . ALA A 1 383 ? -3.994 10.166 5.153 1.00 96.75 383 ALA A CA 1
ATOM 3054 C C . ALA A 1 383 ? -4.244 8.666 5.369 1.00 96.75 383 ALA A C 1
ATOM 3056 O O . ALA A 1 383 ? -3.785 8.091 6.354 1.00 96.75 383 ALA A O 1
ATOM 3057 N N . SER A 1 384 ? -4.949 8.027 4.434 1.00 94.06 384 SER A N 1
ATOM 3058 C CA . SER A 1 384 ? -5.397 6.625 4.549 1.00 94.06 384 SER A CA 1
ATOM 3059 C C . SER A 1 384 ? -4.365 5.580 4.108 1.00 94.06 384 SER A C 1
ATOM 3061 O O . SER A 1 384 ? -4.529 4.403 4.388 1.00 94.06 384 SER A O 1
ATOM 3063 N N . GLY A 1 385 ? -3.281 5.968 3.426 1.00 92.62 385 GLY A N 1
ATOM 3064 C CA . GLY A 1 385 ? -2.259 5.019 2.960 1.00 92.62 385 GLY A CA 1
ATOM 3065 C C . GLY A 1 385 ? -0.944 5.114 3.727 1.00 92.62 385 GLY A C 1
ATOM 3066 O O . GLY A 1 385 ? -0.465 6.223 3.988 1.00 92.62 385 GLY A O 1
ATOM 3067 N N . PHE A 1 386 ? -0.297 3.975 4.001 1.00 93.38 386 PHE A N 1
ATOM 3068 C CA . PHE A 1 386 ? 1.007 3.934 4.684 1.00 93.38 386 PHE A CA 1
ATOM 3069 C C . PHE A 1 386 ? 2.060 4.817 3.991 1.00 93.38 386 PHE A C 1
ATOM 3071 O O . PHE A 1 386 ? 2.668 5.695 4.605 1.00 93.38 386 PHE A O 1
ATOM 3078 N N . SER A 1 387 ? 2.246 4.642 2.678 1.00 94.19 387 SER A N 1
ATOM 3079 C CA . SER A 1 387 ? 3.249 5.393 1.912 1.00 94.19 387 SER A CA 1
ATOM 3080 C C . SER A 1 387 ? 2.950 6.897 1.839 1.00 94.19 387 SER A C 1
ATOM 3082 O O . SER A 1 387 ? 3.872 7.706 1.755 1.00 94.19 387 SER A O 1
ATOM 3084 N N . CYS A 1 388 ? 1.673 7.288 1.883 1.00 95.19 388 CYS A N 1
ATOM 3085 C CA . CYS A 1 388 ? 1.253 8.691 1.930 1.00 95.19 388 CYS A CA 1
ATOM 3086 C C . CYS A 1 388 ? 1.596 9.326 3.280 1.00 95.19 388 CYS A C 1
ATOM 3088 O O . CYS A 1 388 ? 2.200 10.398 3.310 1.00 95.19 388 CYS A O 1
ATOM 3090 N N . GLN A 1 389 ? 1.284 8.637 4.383 1.00 95.69 389 GLN A N 1
ATOM 3091 C CA . GLN A 1 389 ? 1.661 9.073 5.728 1.00 95.69 389 GLN A CA 1
ATOM 3092 C C . GLN A 1 389 ? 3.182 9.166 5.878 1.00 95.69 389 GLN A C 1
ATOM 3094 O O . GLN A 1 389 ? 3.700 10.146 6.408 1.00 95.69 389 GLN A O 1
ATOM 3099 N N . PHE A 1 390 ? 3.915 8.174 5.362 1.00 95.50 390 PHE A N 1
ATOM 3100 C CA . PHE A 1 390 ? 5.375 8.189 5.363 1.00 95.50 390 PHE A CA 1
ATOM 3101 C C . PHE A 1 390 ? 5.937 9.411 4.628 1.00 95.50 390 PHE A C 1
ATOM 3103 O O . PHE A 1 390 ? 6.806 10.086 5.173 1.00 95.50 390 PHE A O 1
ATOM 3110 N N . GLN A 1 391 ? 5.426 9.734 3.433 1.00 96.50 391 GLN A N 1
ATOM 3111 C CA . GLN A 1 391 ? 5.898 10.903 2.689 1.00 96.50 391 GLN A CA 1
ATOM 3112 C C . GLN A 1 391 ? 5.615 12.212 3.425 1.00 96.50 391 GLN A C 1
ATOM 3114 O O . GLN A 1 391 ? 6.501 13.052 3.509 1.00 96.50 391 GLN A O 1
ATOM 3119 N N . LEU A 1 392 ? 4.415 12.384 3.985 1.00 97.38 392 LEU A N 1
ATOM 3120 C CA . LEU A 1 392 ? 4.075 13.578 4.766 1.00 97.38 392 LEU A CA 1
ATOM 3121 C C . LEU A 1 392 ? 5.013 13.750 5.969 1.00 97.38 392 LEU A C 1
ATOM 3123 O O . LEU A 1 392 ? 5.615 14.812 6.119 1.00 97.38 392 LEU A O 1
ATOM 3127 N N . ARG A 1 393 ? 5.229 12.682 6.753 1.00 96.50 393 ARG A N 1
ATOM 3128 C CA . ARG A 1 393 ? 6.164 12.685 7.894 1.00 96.50 393 ARG A CA 1
ATOM 3129 C C . ARG A 1 393 ? 7.595 12.992 7.460 1.00 96.50 393 ARG A C 1
ATOM 3131 O O . ARG A 1 393 ? 8.285 13.778 8.100 1.00 96.50 393 ARG A O 1
ATOM 3138 N N . ARG A 1 394 ? 8.033 12.415 6.338 1.00 94.19 394 ARG A N 1
ATOM 3139 C CA . ARG A 1 394 ? 9.354 12.666 5.745 1.00 94.19 394 ARG A CA 1
ATOM 3140 C C . ARG A 1 394 ? 9.548 14.131 5.337 1.00 94.19 394 ARG A C 1
ATOM 3142 O O . ARG A 1 394 ? 10.675 14.611 5.358 1.00 94.19 394 ARG A O 1
ATOM 3149 N N . GLN A 1 395 ? 8.470 14.822 4.979 1.00 96.06 395 GLN A N 1
ATOM 3150 C CA . GLN A 1 395 ? 8.466 16.242 4.617 1.00 96.06 395 GLN A CA 1
ATOM 3151 C C . GLN A 1 395 ? 8.216 17.161 5.830 1.00 96.06 395 GLN A C 1
ATOM 3153 O O . GLN A 1 395 ? 8.088 18.368 5.659 1.00 96.06 395 GLN A O 1
ATOM 3158 N N . GLY A 1 396 ? 8.161 16.609 7.049 1.00 96.31 396 GLY A N 1
ATOM 3159 C CA . GLY A 1 396 ? 8.011 17.369 8.294 1.00 96.31 396 GLY A CA 1
ATOM 3160 C C . GLY A 1 396 ? 6.566 17.637 8.723 1.00 96.31 396 GLY A C 1
ATOM 3161 O O . GLY A 1 396 ? 6.355 18.312 9.727 1.00 96.31 396 GLY A O 1
ATOM 3162 N N . PHE A 1 397 ? 5.569 17.103 8.014 1.00 97.25 397 PHE A N 1
ATOM 3163 C CA . PHE A 1 397 ? 4.162 17.294 8.368 1.00 97.25 397 PHE A CA 1
ATOM 3164 C C . PHE A 1 397 ? 3.687 16.257 9.388 1.00 97.25 397 PHE A C 1
ATOM 3166 O O . PHE A 1 397 ? 3.992 15.065 9.285 1.00 97.25 397 PHE A O 1
ATOM 3173 N N . GLN A 1 398 ? 2.879 16.712 10.345 1.00 95.62 398 GLN A N 1
ATOM 3174 C CA . GLN A 1 398 ? 2.128 15.833 11.235 1.00 95.62 398 GLN A CA 1
ATOM 3175 C C . GLN A 1 398 ? 0.909 15.285 10.493 1.00 95.62 398 GLN A C 1
ATOM 3177 O O . GLN A 1 398 ? 0.197 16.020 9.813 1.00 95.62 398 GLN A O 1
ATOM 3182 N N . VAL A 1 399 ? 0.682 13.981 10.604 1.00 96.56 399 VAL A N 1
ATOM 3183 C CA . VAL A 1 399 ? -0.436 13.299 9.951 1.00 96.56 399 VAL A CA 1
ATOM 3184 C C . VAL A 1 399 ? -0.823 12.075 10.762 1.00 96.56 399 VAL A C 1
ATOM 3186 O O . VAL A 1 399 ? 0.040 11.419 11.352 1.00 96.56 399 VAL A O 1
ATOM 3189 N N . LYS A 1 400 ? -2.115 11.750 10.758 1.00 96.00 400 LYS A N 1
ATOM 3190 C CA . LYS A 1 400 ? -2.638 10.509 11.332 1.00 96.00 400 LYS A CA 1
ATOM 3191 C C . LYS A 1 400 ? -3.375 9.679 10.288 1.00 96.00 400 LYS A C 1
ATOM 3193 O O . LYS A 1 400 ? -3.912 10.200 9.309 1.00 96.00 400 LYS A O 1
ATOM 3198 N N . HIS A 1 401 ? -3.451 8.379 10.536 1.00 97.06 401 HIS A N 1
ATOM 3199 C CA . HIS A 1 401 ? -4.411 7.532 9.849 1.00 97.06 401 HIS A CA 1
ATOM 3200 C C . HIS A 1 401 ? -5.823 7.802 10.405 1.00 97.06 401 HIS A C 1
ATOM 3202 O O . HIS A 1 401 ? -5.958 7.949 11.625 1.00 97.06 401 HIS A O 1
ATOM 3208 N N . PRO A 1 402 ? -6.885 7.807 9.574 1.00 96.44 402 PRO A N 1
ATOM 3209 C CA . PRO A 1 402 ? -8.261 7.991 10.045 1.00 96.44 402 PRO A CA 1
ATOM 3210 C C . PRO A 1 402 ? -8.657 7.049 11.191 1.00 96.44 402 PRO A C 1
ATOM 3212 O O . PRO A 1 402 ? -9.229 7.486 12.181 1.00 96.44 402 PRO A O 1
ATOM 3215 N N . LEU A 1 403 ? -8.287 5.767 11.109 1.00 96.62 403 LEU A N 1
ATOM 3216 C CA . LEU A 1 403 ? -8.577 4.786 12.170 1.00 96.62 403 LEU A CA 1
ATOM 3217 C C . LEU A 1 403 ? -7.871 5.098 13.489 1.00 96.62 403 LEU A C 1
ATOM 3219 O O . LEU A 1 403 ? -8.458 4.895 14.546 1.00 96.62 403 LEU A O 1
ATOM 3223 N N . THR A 1 404 ? -6.627 5.582 13.438 1.00 95.69 404 THR A N 1
ATOM 3224 C CA . THR A 1 404 ? -5.875 5.961 14.641 1.00 95.69 404 THR A CA 1
ATOM 3225 C C . THR A 1 404 ? -6.569 7.113 15.348 1.00 95.69 404 THR A C 1
ATOM 3227 O O . THR A 1 404 ? -6.808 7.028 16.547 1.00 95.69 404 THR A O 1
ATOM 3230 N N . LEU A 1 405 ? -6.984 8.134 14.592 1.00 94.44 405 LEU A N 1
ATOM 3231 C CA . LEU A 1 405 ? -7.771 9.241 15.124 1.00 94.44 405 LEU A CA 1
ATOM 3232 C C . LEU A 1 405 ? -9.093 8.754 15.743 1.00 94.44 405 LEU A C 1
ATOM 3234 O O . LEU A 1 405 ? -9.397 9.104 16.880 1.00 94.44 405 LEU A O 1
ATOM 3238 N N . LEU A 1 406 ? -9.871 7.942 15.021 1.00 92.50 406 LEU A N 1
ATOM 3239 C CA . LEU A 1 406 ? -11.158 7.448 15.521 1.00 92.50 406 LEU A CA 1
ATOM 3240 C C . LEU A 1 406 ? -10.986 6.606 16.795 1.00 92.50 406 LEU A C 1
ATOM 3242 O O . LEU A 1 406 ? -11.722 6.807 17.757 1.00 92.50 406 LEU A O 1
ATOM 3246 N N . SER A 1 407 ? -9.987 5.717 16.848 1.00 91.69 407 SER A N 1
ATOM 3247 C CA . SER A 1 407 ? -9.708 4.936 18.063 1.00 91.69 407 SER A CA 1
ATOM 3248 C C . SER A 1 407 ? -9.323 5.834 19.245 1.00 91.69 407 SER A C 1
ATOM 3250 O O . SER A 1 407 ? -9.813 5.640 20.359 1.00 91.69 407 SER A O 1
ATOM 3252 N N . GLU A 1 408 ? -8.489 6.856 19.014 1.00 89.81 408 GLU A N 1
ATOM 3253 C CA . GLU A 1 408 ? -8.109 7.830 20.043 1.00 89.81 408 GLU A CA 1
ATOM 3254 C C . GLU A 1 408 ? -9.325 8.570 20.609 1.00 89.81 408 GLU A C 1
ATOM 3256 O O . GLU A 1 408 ? -9.475 8.612 21.832 1.00 89.81 408 GLU A O 1
ATOM 3261 N N . ILE A 1 409 ? -10.201 9.086 19.740 1.00 84.12 409 ILE A N 1
ATOM 3262 C CA . ILE A 1 409 ? -11.407 9.832 20.130 1.00 84.12 409 ILE A CA 1
ATOM 3263 C C . ILE A 1 409 ? -12.308 8.969 21.014 1.00 84.12 409 ILE A C 1
ATOM 3265 O O . ILE A 1 409 ? -12.700 9.400 22.101 1.00 84.12 409 ILE A O 1
ATOM 3269 N N . ILE A 1 410 ? -12.579 7.727 20.605 1.00 80.62 410 ILE A N 1
ATOM 3270 C CA . ILE A 1 410 ? -13.446 6.827 21.375 1.00 80.62 410 ILE A CA 1
ATOM 3271 C C . ILE A 1 410 ? -12.768 6.428 22.696 1.00 80.62 410 ILE A C 1
ATOM 3273 O O . ILE A 1 410 ? -13.430 6.290 23.729 1.00 80.62 410 ILE A O 1
ATOM 3277 N N . ARG A 1 411 ? -11.435 6.278 22.718 1.00 79.88 411 ARG A N 1
ATOM 3278 C CA . ARG A 1 411 ? -10.692 6.015 23.959 1.00 79.88 411 ARG A CA 1
ATOM 3279 C C . ARG A 1 411 ? -10.828 7.160 24.956 1.00 79.88 411 ARG A C 1
ATOM 3281 O O . ARG A 1 411 ? -11.034 6.880 26.134 1.00 79.88 411 ARG A O 1
ATOM 3288 N N . THR A 1 412 ? -10.732 8.404 24.495 1.00 72.06 412 THR A N 1
ATOM 3289 C CA . THR A 1 412 ? -10.878 9.591 25.345 1.00 72.06 412 THR A CA 1
ATOM 3290 C C . THR A 1 412 ? -12.323 9.844 25.771 1.00 72.06 412 THR A C 1
ATOM 3292 O O . THR A 1 412 ? -12.545 10.150 26.936 1.00 72.06 412 THR A O 1
ATOM 3295 N N . GLY A 1 413 ? -13.308 9.641 24.887 1.00 59.59 413 GLY A N 1
ATOM 3296 C CA . GLY A 1 413 ? -14.731 9.808 25.217 1.00 59.59 413 GLY A CA 1
ATOM 3297 C C . GLY A 1 413 ? -15.230 8.770 26.227 1.00 59.59 413 GLY A C 1
ATOM 3298 O O . GLY A 1 413 ? -15.935 9.098 27.175 1.00 59.59 413 GLY A O 1
ATOM 3299 N N . GLY A 1 414 ? -14.774 7.518 26.107 1.00 51.66 414 GLY A N 1
ATOM 3300 C CA . GLY A 1 414 ? -15.117 6.453 27.057 1.00 51.66 414 GLY A CA 1
ATOM 3301 C C . GLY A 1 414 ? -14.374 6.507 28.401 1.00 51.66 414 GLY A C 1
ATOM 3302 O O . GLY A 1 414 ? -14.734 5.765 29.311 1.00 51.66 414 GLY A O 1
ATOM 3303 N N . ALA A 1 415 ? -13.338 7.341 28.546 1.00 45.56 415 ALA A N 1
ATOM 3304 C CA . ALA A 1 415 ? -12.607 7.485 29.810 1.00 45.56 415 ALA A CA 1
ATOM 3305 C C . ALA A 1 415 ? -13.384 8.297 30.864 1.00 45.56 415 ALA A C 1
ATOM 3307 O O . ALA A 1 415 ? -13.097 8.157 32.047 1.00 45.56 415 ALA A O 1
ATOM 3308 N N . ASN A 1 416 ? -14.396 9.071 30.454 1.00 37.81 416 ASN A N 1
ATOM 3309 C CA . ASN A 1 416 ? -15.274 9.831 31.353 1.00 37.81 416 ASN A CA 1
ATOM 3310 C C . ASN A 1 416 ? -16.459 9.009 31.910 1.00 37.81 416 ASN A C 1
ATOM 3312 O O . ASN A 1 416 ? -17.316 9.567 32.586 1.00 37.81 416 ASN A O 1
ATOM 3316 N N . MET A 1 417 ? -16.528 7.701 31.630 1.00 37.88 417 MET A N 1
ATOM 3317 C CA . MET A 1 417 ? -17.595 6.794 32.094 1.00 37.88 417 MET A CA 1
ATOM 3318 C C . MET A 1 417 ? -17.078 5.639 32.975 1.00 37.88 417 MET A C 1
ATOM 3320 O O . MET A 1 417 ? -17.697 4.576 33.025 1.00 37.88 417 MET A O 1
ATOM 3324 N N . ARG A 1 418 ? -15.934 5.806 33.648 1.00 30.69 418 ARG A N 1
ATOM 3325 C CA . ARG A 1 418 ? -15.451 4.850 34.657 1.00 30.69 418 ARG A CA 1
ATOM 3326 C C . ARG A 1 418 ? -15.343 5.473 36.030 1.00 30.69 418 ARG A C 1
ATOM 3328 O O . ARG A 1 418 ? -14.825 6.607 36.100 1.00 30.69 418 ARG A O 1
#

pLDDT: mean 91.75, std 8.6, range [30.69, 98.5]

Secondary structure (DSSP, 8-state):
-GGG---TTS-S-HHHHHH--GGGSHHHHHHHHHHHHHHHHTT--HHHHHHHHHHHHHHHHT-----HHHHH-TT---HHHHHHHHHHHHTTSSPPPHHHHHHHTHHHHHHHHTTSHHHHHHHHSSHHHHHHHHHHH-B--PPPP-S-HHHHHHHTT-EE--GGG--TTPPPPTTEEEEE--TTHHHH-HHHHHHHHHHHHHTT-EEEEPPP----HHHHHTT-HHHHHHHHHHHHHHHHHHHTT---EEESSHHHHHIIIIIHHHHHTS--SS-EEEHHHHHHHHHHTT---STTT-PPPTT---EEEEE--HHHHHH-TTHHHHHHHHHHHTT-EEEE------S-GGGGGGBGGGHHHHHHHHHTTHHHHHHH--SEEEESSHHHHHHHHHTT---B-HHHHHHHHHHHHGGGG-

Foldseek 3Di:
DQQQDLPQLAQADLLCNLPVDSCLTPVVLVVLLVVLVVCVVVVHDPVVSVVSLVSNLVSLLSGLQLQLCQLPDPVSDRSLQSSLQSLLVVCVPPDDAPLLVCLLCVLVVLVVCLVPQVVSQVQCPDPVNQVCCCPRNLFHDDARFDHQLVVLCVVVVAAEDDLVDHPLVDDDDPLEAEEADESPCNTHPSLLVSLLCLLSVLQVHRYYYYPYADQSLSCSSSSVLVSNLVRLVVRLVSVVSVCSSVHAAEYLAPVVQVCQQPVSCVSVVHRRPDHYYYPLRVVLVCVVVVVTDCVSQFAFPPPPFQFEEEAEASSCVRPPVCSQVSLQSVQVNNVGGYDYGRRHHQLCRSNQCRRNVNVVSNVSSNVSGVVVCQVPGPTAYEYRHPRNCVSCVVVVGDYDHSSSVSSVRSVVNCVVVD

Radius of gyration: 21.9 Å; chains: 1; bounding box: 56×52×72 Å

Sequence (418 aa):
AACFSWQLYEAMCPSYKVTKDKTLSPKGRAAMLREWVRMLSTEADSAAIASLEAEIFRSLNACLSCKSCTYSCPLKVDIPELKSSFLAHYYQNRKRKLRDWLVSNLEGLAEIARIVPGFANLLLHNHLSAALLKALFHFVSPPRFSESLRTGLRRRNAKRLQLKKLPTDQTFSDKTLILLPDSFNASFDSEVLFAAYELLERLGYQVLVAPVLNNGKASHVTGIRDEFKRRANRHVRKMRQLASLKLPLISVEVVTRLMHEKEYAEILQQTPDYRVWSIENWLAQQIKSGCLDKANLGELPPGADQNFLLLPHCMEQCTDRRSTQDWQVLFEFFGLSLTTRAAGCCGMAGLFGHELENQTMCNDIFNLNWKGIAENHRGTLLASGFSCQFQLRRQGFQVKHPLTLLSEIIRTGGANMR